Protein AF-A0A542XHG1-F1 (afdb_monomer)

Foldseek 3Di:
DDDDDDDPDPDDDDDDDDDDDDDDDDDDDDDDDDDDDDDDPDDDDDDDDDDDDDDDDDDDDDDDDDDDDDDDDDDPPQPPQQVQLQPDPDPPCPVQVDPPPVLLVCLLVPDPVSLCVVCVLVLLVQLLLLCLLALESVSSVVLSVVLSVVCSVCSNVDDPPDRPNLVSLLSSLVSSLVVLVVLVPPDDPPVCCVVPVDDSLPSHGAWAALVSHDPVCSVSCLQCLAPQNSVLLVQADSLLSSLQCVCRRVPDDLVSSCVSVVHDSVVSVVSPVVSCVSNSVRHDSDGLVRQDVVCDPVNVVVQLVQCQVCLQVLPLVSNLQQEDQQAKEEEPPPPDIATGSVRVSVVSVVPSSVWGWGWDWFDTSSFTKTQIWTQDPVVQWTATQFMWGFRDDNRHTRYTYTYRPHDCVSGVHDRIGHD

pLDDT: mean 71.8, std 27.3, range [20.8, 97.62]

Structure (mmCIF, N/CA/C/O backbone):
data_AF-A0A542XHG1-F1
#
_entry.id   AF-A0A542XHG1-F1
#
loop_
_atom_site.group_PDB
_atom_site.id
_atom_site.type_symbol
_atom_site.label_atom_id
_atom_site.label_alt_id
_atom_site.label_comp_id
_atom_site.label_asym_id
_atom_site.label_entity_id
_atom_site.label_seq_id
_atom_site.pdbx_PDB_ins_code
_atom_site.Cartn_x
_atom_site.Cartn_y
_atom_site.Cartn_z
_atom_site.occupancy
_atom_site.B_iso_or_equiv
_atom_site.auth_seq_id
_atom_site.auth_comp_id
_atom_site.auth_asym_id
_atom_site.auth_atom_id
_atom_site.pdbx_PDB_model_num
ATOM 1 N N . MET A 1 1 ? -40.107 61.081 -23.421 1.00 30.39 1 MET A N 1
ATOM 2 C CA . MET A 1 1 ? -38.870 60.566 -22.811 1.00 30.39 1 MET A CA 1
ATOM 3 C C . MET A 1 1 ? -39.097 59.067 -22.664 1.00 30.39 1 MET A C 1
ATOM 5 O O . MET A 1 1 ? -39.677 58.644 -21.678 1.00 30.39 1 MET A O 1
ATOM 9 N N . GLU A 1 2 ? -39.080 58.311 -23.769 1.00 25.19 2 GLU A N 1
ATOM 10 C CA . GLU A 1 2 ? -37.850 57.703 -24.331 1.00 25.19 2 GLU A CA 1
ATOM 11 C C . GLU A 1 2 ? -37.039 57.081 -23.179 1.00 25.19 2 GLU A C 1
ATOM 13 O O . GLU A 1 2 ? -36.565 57.817 -22.324 1.00 25.19 2 GLU A O 1
ATOM 18 N N . LEU A 1 3 ? -36.938 55.761 -23.017 1.00 23.00 3 LEU A N 1
ATOM 19 C CA . LEU A 1 3 ? -36.699 54.716 -24.012 1.00 23.00 3 LEU A CA 1
ATOM 20 C C . LEU A 1 3 ? -37.430 53.406 -23.658 1.00 23.00 3 LEU A C 1
ATOM 22 O O . LEU A 1 3 ? -37.558 53.036 -22.493 1.00 23.00 3 LEU A O 1
ATOM 26 N N . ASN A 1 4 ? -37.883 52.718 -24.707 1.00 30.22 4 ASN A N 1
ATOM 27 C CA . ASN A 1 4 ? -38.243 51.302 -24.712 1.00 30.22 4 ASN A CA 1
ATOM 28 C C . ASN A 1 4 ? -37.038 50.451 -24.297 1.00 30.22 4 ASN A C 1
ATOM 30 O O . ASN A 1 4 ? -36.015 50.523 -24.972 1.00 30.22 4 ASN A O 1
ATOM 34 N N . GLU A 1 5 ? -37.198 49.552 -23.327 1.00 28.50 5 GLU A N 1
ATOM 35 C CA . GLU A 1 5 ? -36.311 48.394 -23.196 1.00 28.50 5 GLU A CA 1
ATOM 36 C C . GLU A 1 5 ? -37.133 47.114 -23.013 1.00 28.50 5 GLU A C 1
ATOM 38 O O . GLU A 1 5 ? -37.751 46.850 -21.975 1.00 28.50 5 GLU A O 1
ATOM 43 N N . ASN A 1 6 ? -37.154 46.343 -24.104 1.00 26.59 6 ASN A N 1
ATOM 44 C CA . ASN A 1 6 ? -37.636 44.974 -24.204 1.00 26.59 6 ASN A CA 1
ATOM 45 C C . ASN A 1 6 ? -37.094 44.131 -23.043 1.00 26.59 6 ASN A C 1
ATOM 47 O O . ASN A 1 6 ? -35.952 43.675 -23.070 1.00 26.59 6 ASN A O 1
ATOM 51 N N . HIS A 1 7 ? -37.940 43.858 -22.053 1.00 27.86 7 HIS A N 1
ATOM 52 C CA . HIS A 1 7 ? -37.679 42.804 -21.085 1.00 27.86 7 HIS A CA 1
ATOM 53 C C . HIS A 1 7 ? -37.905 41.459 -21.777 1.00 27.86 7 HIS A C 1
ATOM 55 O O . HIS A 1 7 ? -39.037 40.996 -21.910 1.00 27.86 7 HIS A O 1
ATOM 61 N N . SER A 1 8 ? -36.827 40.822 -22.226 1.00 25.00 8 SER A N 1
ATOM 62 C CA . SER A 1 8 ? -36.874 39.401 -22.564 1.00 25.00 8 SER A CA 1
ATOM 63 C C . SER A 1 8 ? -36.869 38.612 -21.256 1.00 25.00 8 SER A C 1
ATOM 65 O O . SER A 1 8 ? -35.843 38.482 -20.592 1.00 25.00 8 SER A O 1
ATOM 67 N N . VAL A 1 9 ? -38.044 38.132 -20.850 1.00 25.47 9 VAL A N 1
ATOM 68 C CA . VAL A 1 9 ? -38.202 37.212 -19.718 1.00 25.47 9 VAL A CA 1
ATOM 69 C C . VAL A 1 9 ? -37.678 35.844 -20.152 1.00 25.47 9 VAL A C 1
ATOM 71 O O . VAL A 1 9 ? -38.297 35.177 -20.977 1.00 25.47 9 VAL A O 1
ATOM 74 N N . VAL A 1 10 ? -36.547 35.400 -19.601 1.00 26.64 10 VAL A N 1
ATOM 75 C CA . VAL A 1 10 ? -36.098 34.010 -19.766 1.00 26.64 10 VAL A CA 1
ATOM 76 C C . VAL A 1 10 ? -36.838 33.150 -18.741 1.00 26.64 10 VAL A C 1
ATOM 78 O O . VAL A 1 10 ? -36.469 33.084 -17.570 1.00 26.64 10 VAL A O 1
ATOM 81 N N . THR A 1 11 ? -37.922 32.504 -19.171 1.00 24.97 11 THR A N 1
ATOM 82 C CA . THR A 1 11 ? -38.600 31.458 -18.394 1.00 24.97 11 THR A CA 1
ATOM 83 C C . THR A 1 11 ? -37.823 30.148 -18.538 1.00 24.97 11 THR A C 1
ATOM 85 O O . THR A 1 11 ? -37.872 29.504 -19.582 1.00 24.97 11 THR A O 1
ATOM 88 N N . ILE A 1 12 ? -37.103 29.737 -17.491 1.00 27.45 12 ILE A N 1
ATOM 89 C CA . ILE A 1 12 ? -36.413 28.439 -17.448 1.00 27.45 12 ILE A CA 1
ATOM 90 C C . ILE A 1 12 ? -37.412 27.380 -16.962 1.00 27.45 12 ILE A C 1
ATOM 92 O O . ILE A 1 12 ? -37.721 27.298 -15.774 1.00 27.45 12 ILE A O 1
ATOM 96 N N . LEU A 1 13 ? -37.941 26.581 -17.888 1.00 22.77 13 LEU A N 1
ATOM 97 C CA . LEU A 1 13 ? -38.770 25.410 -17.591 1.00 22.77 13 LEU A CA 1
ATOM 98 C C . LEU A 1 13 ? -37.869 24.181 -17.404 1.00 22.77 13 LEU A C 1
ATOM 100 O O . LEU A 1 13 ? -37.249 23.706 -18.352 1.00 22.77 13 LEU A O 1
ATOM 104 N N . ALA A 1 14 ? -37.804 23.658 -16.180 1.00 23.12 14 ALA A N 1
ATOM 105 C CA . ALA A 1 14 ? -37.117 22.406 -15.877 1.00 23.12 14 ALA A CA 1
ATOM 106 C C . ALA A 1 14 ? -38.039 21.209 -16.171 1.00 23.12 14 ALA A C 1
ATOM 108 O O . ALA A 1 14 ? -39.087 21.063 -15.541 1.00 23.12 14 ALA A O 1
ATOM 109 N N . VAL A 1 15 ? -37.646 20.331 -17.099 1.00 24.25 15 VAL A N 1
ATOM 110 C CA . VAL A 1 15 ? -38.300 19.029 -17.321 1.00 24.25 15 VAL A CA 1
ATOM 111 C C . VAL A 1 15 ? -37.424 17.925 -16.723 1.00 24.25 15 VAL A C 1
ATOM 113 O O . VAL A 1 15 ? -36.204 17.940 -16.859 1.00 24.25 15 VAL A O 1
ATOM 116 N N . ARG A 1 16 ? -38.045 16.981 -16.008 1.00 25.59 16 ARG A N 1
ATOM 117 C CA . ARG A 1 16 ? -37.376 15.954 -15.193 1.00 25.59 16 ARG A CA 1
ATOM 118 C C . ARG A 1 16 ? -37.249 14.623 -15.958 1.00 25.59 16 ARG A C 1
ATOM 120 O O . ARG A 1 16 ? -38.293 14.081 -16.309 1.00 25.59 16 ARG A O 1
ATOM 127 N N . ARG A 1 17 ? -36.012 14.102 -16.115 1.00 26.56 17 ARG A N 1
ATOM 128 C CA . ARG A 1 17 ? -35.501 12.686 -16.172 1.00 26.56 17 ARG A CA 1
ATOM 129 C C . ARG A 1 17 ? -34.312 12.539 -17.174 1.00 26.56 17 ARG A C 1
ATOM 131 O O . ARG A 1 17 ? -34.264 13.332 -18.104 1.00 26.56 17 ARG A O 1
ATOM 138 N N . PRO A 1 18 ? -33.498 11.456 -17.109 1.00 36.50 18 PRO A N 1
ATOM 139 C CA . PRO A 1 18 ? -32.377 11.152 -16.200 1.00 36.50 18 PRO A CA 1
ATOM 140 C C . PRO A 1 18 ? -30.982 11.337 -16.878 1.00 36.50 18 PRO A C 1
ATOM 142 O O . PRO A 1 18 ? -30.879 11.213 -18.092 1.00 36.50 18 PRO A O 1
ATOM 145 N N . ASP A 1 19 ? -29.921 11.577 -16.094 1.00 27.83 19 ASP A N 1
ATOM 146 C CA . ASP A 1 19 ? -28.503 11.794 -16.502 1.00 27.83 19 ASP A CA 1
ATOM 147 C C . ASP A 1 19 ? -28.153 13.163 -17.155 1.00 27.83 19 ASP A C 1
ATOM 149 O O . ASP A 1 19 ? -29.048 13.900 -17.572 1.00 27.83 19 ASP A O 1
ATOM 153 N N . PRO A 1 20 ? -26.883 13.632 -17.056 1.00 32.41 20 PRO A N 1
ATOM 154 C CA . PRO A 1 20 ? -26.573 15.013 -16.672 1.00 32.41 20 PRO A CA 1
ATOM 155 C C . PRO A 1 20 ? -26.833 16.055 -17.768 1.00 32.41 20 PRO A C 1
ATOM 157 O O . PRO A 1 20 ? -26.539 15.866 -18.946 1.00 32.41 20 PRO A O 1
ATOM 160 N N . VAL A 1 21 ? -27.360 17.204 -17.340 1.00 28.27 21 VAL A N 1
ATOM 161 C CA . VAL A 1 21 ? -27.774 18.324 -18.194 1.00 28.27 21 VAL A CA 1
ATOM 162 C C . VAL A 1 21 ? -26.564 19.165 -18.613 1.00 28.27 21 VAL A C 1
ATOM 164 O O . VAL A 1 21 ? -25.939 19.813 -17.777 1.00 28.27 21 VAL A O 1
ATOM 167 N N . TYR A 1 22 ? -26.293 19.236 -19.917 1.00 27.78 22 TYR A N 1
ATOM 168 C CA . TYR A 1 22 ? -25.546 20.340 -20.527 1.00 27.78 22 TYR A CA 1
ATOM 169 C C . TYR A 1 22 ? -26.542 21.410 -20.987 1.00 27.78 22 TYR A C 1
ATOM 171 O O . TYR A 1 22 ? -27.464 21.111 -21.746 1.00 27.78 22 TYR A O 1
ATOM 179 N N . ALA A 1 23 ? -26.365 22.662 -20.561 1.00 28.70 23 ALA A N 1
ATOM 180 C CA . ALA A 1 23 ? -27.100 23.787 -21.134 1.00 28.70 23 ALA A CA 1
ATOM 181 C C . ALA A 1 23 ? -26.313 24.340 -22.330 1.00 28.70 23 ALA A C 1
ATOM 183 O O . ALA A 1 23 ? -25.188 24.808 -22.173 1.00 28.70 23 ALA A O 1
ATOM 184 N N . ARG A 1 24 ? -26.901 24.292 -23.529 1.00 26.69 24 ARG A N 1
ATOM 185 C CA . ARG A 1 24 ? -26.380 24.967 -24.723 1.00 26.69 24 ARG A CA 1
ATOM 186 C C . ARG A 1 24 ? -27.232 26.209 -24.957 1.00 26.69 24 ARG A C 1
ATOM 188 O O . ARG A 1 24 ? -28.403 26.086 -25.299 1.00 26.69 24 ARG A O 1
ATOM 195 N N . ALA A 1 25 ? -26.663 27.389 -24.739 1.00 30.36 25 ALA A N 1
ATOM 196 C CA . ALA A 1 25 ? -27.276 28.646 -25.152 1.00 30.36 25 ALA A CA 1
ATOM 197 C C . ALA A 1 25 ? -26.627 29.079 -26.470 1.00 30.36 25 ALA A C 1
ATOM 199 O O . ALA A 1 25 ? -25.406 29.154 -26.561 1.00 30.36 25 ALA A O 1
ATOM 200 N N . GLN A 1 26 ? -27.440 29.322 -27.493 1.00 27.58 26 GLN A N 1
ATOM 201 C CA . GLN A 1 26 ? -27.006 29.922 -28.750 1.00 27.58 26 GLN A CA 1
ATOM 202 C C . GLN A 1 26 ? -27.477 31.375 -28.718 1.00 27.58 26 GLN A C 1
ATOM 204 O O . GLN A 1 26 ? -28.673 31.624 -28.572 1.00 27.58 26 GLN A O 1
ATOM 209 N N . ILE A 1 27 ? -26.539 32.319 -28.759 1.00 31.59 27 ILE A N 1
ATOM 210 C CA . ILE A 1 27 ? -26.829 33.754 -28.711 1.00 31.59 27 ILE A CA 1
ATOM 211 C C . ILE A 1 27 ? -26.362 34.344 -30.040 1.00 31.59 27 ILE A C 1
ATOM 213 O O . ILE A 1 27 ? -25.161 34.400 -30.290 1.00 31.59 27 ILE A O 1
ATOM 217 N N . ASP A 1 28 ? -27.318 34.750 -30.878 1.00 27.11 28 ASP A N 1
ATOM 218 C CA . ASP A 1 28 ? -27.065 35.622 -32.027 1.00 27.11 28 ASP A CA 1
ATOM 219 C C . ASP A 1 28 ? -27.022 37.089 -31.572 1.00 27.11 28 ASP A C 1
ATOM 221 O O . ASP A 1 28 ? -27.611 37.478 -30.561 1.00 27.11 28 ASP A O 1
ATOM 225 N N . ASP A 1 29 ? -26.262 37.871 -32.332 1.00 30.05 29 ASP A N 1
ATOM 226 C CA . ASP A 1 29 ? -25.728 39.194 -32.027 1.00 30.05 29 ASP A CA 1
ATOM 227 C C . ASP A 1 29 ? -26.624 40.162 -31.223 1.00 30.05 29 ASP A C 1
ATOM 229 O O . ASP A 1 29 ? -27.755 40.479 -31.591 1.00 30.05 29 ASP A O 1
ATOM 233 N N . LYS A 1 30 ? -25.981 40.773 -30.213 1.00 31.48 30 LYS A N 1
ATOM 234 C CA . LYS A 1 30 ? -26.388 41.939 -29.398 1.00 31.48 30 LYS A CA 1
ATOM 235 C C . LYS A 1 30 ? -27.436 41.693 -28.305 1.00 31.48 30 LYS A C 1
ATOM 237 O O . LYS A 1 30 ? -28.590 42.087 -28.439 1.00 31.48 30 LYS A O 1
ATOM 242 N N . VAL A 1 31 ? -26.981 41.231 -27.137 1.00 28.03 31 VAL A N 1
ATOM 243 C CA . VAL A 1 31 ? -27.682 41.443 -25.855 1.00 28.03 31 VAL A CA 1
ATOM 244 C C . VAL A 1 31 ? -26.663 41.735 -24.747 1.00 28.03 31 VAL A C 1
ATOM 246 O O . VAL A 1 31 ? -25.721 40.972 -24.546 1.00 28.03 31 VAL A O 1
ATOM 249 N N . ALA A 1 32 ? -26.844 42.849 -24.033 1.00 29.59 32 ALA A N 1
ATOM 250 C CA . ALA A 1 32 ? -26.087 43.184 -22.828 1.00 29.59 32 ALA A CA 1
ATOM 251 C C . ALA A 1 32 ? -26.620 42.370 -21.636 1.00 29.59 32 ALA A C 1
ATOM 253 O O . ALA A 1 32 ? -27.823 42.361 -21.374 1.00 29.59 32 ALA A O 1
ATOM 254 N N . ILE A 1 33 ? -25.739 41.682 -20.908 1.00 28.33 33 ILE A N 1
ATOM 255 C CA . ILE A 1 33 ? -26.111 40.910 -19.716 1.00 28.33 33 ILE A CA 1
ATOM 256 C C . ILE A 1 33 ? -25.969 41.820 -18.491 1.00 28.33 33 ILE A C 1
ATOM 258 O O . ILE A 1 33 ? -24.869 42.028 -17.988 1.00 28.33 33 ILE A O 1
ATOM 262 N N . GLY A 1 34 ? -27.084 42.359 -17.999 1.00 27.22 34 GLY A N 1
ATOM 263 C CA . GLY A 1 34 ? -27.140 43.039 -16.703 1.00 27.22 34 GLY A CA 1
ATOM 264 C C . GLY A 1 34 ? -27.423 42.039 -15.581 1.00 27.22 34 GLY A C 1
ATOM 265 O O . GLY A 1 34 ? -28.542 41.542 -15.466 1.00 27.22 34 GLY A O 1
ATOM 266 N N . LEU A 1 35 ? -26.437 41.742 -14.733 1.00 26.39 35 LEU A N 1
ATOM 267 C CA . LEU A 1 35 ? -26.618 40.857 -13.577 1.00 26.39 35 LEU A CA 1
ATOM 268 C C . LEU A 1 35 ? -27.089 41.682 -12.364 1.00 26.39 35 LEU A C 1
ATOM 270 O O . LEU A 1 35 ? -26.319 42.444 -11.787 1.00 26.39 35 LEU A O 1
ATOM 274 N N . HIS A 1 36 ? -28.362 41.559 -11.976 1.00 27.84 36 HIS A N 1
ATOM 275 C CA . HIS A 1 36 ? -28.902 42.212 -10.776 1.00 27.84 36 HIS A CA 1
ATOM 276 C C . HIS A 1 36 ? -28.688 41.330 -9.539 1.00 27.84 36 HIS A C 1
ATOM 278 O O . HIS A 1 36 ? -29.398 40.345 -9.340 1.00 27.84 36 HIS A O 1
ATOM 284 N N . ILE A 1 37 ? -27.739 41.700 -8.676 1.00 26.77 37 ILE A N 1
ATOM 285 C CA . ILE A 1 37 ? -27.546 41.052 -7.372 1.00 26.77 37 ILE A CA 1
ATOM 286 C C . ILE A 1 37 ? -28.247 41.892 -6.305 1.00 26.77 37 ILE A C 1
ATOM 288 O O . ILE A 1 37 ? -27.892 43.042 -6.058 1.00 26.77 37 ILE A O 1
ATOM 292 N N . ARG A 1 38 ? -29.267 41.318 -5.660 1.00 25.28 38 ARG A N 1
ATOM 293 C CA . ARG A 1 38 ? -30.005 41.960 -4.565 1.00 25.28 38 ARG A CA 1
ATOM 294 C C . ARG A 1 38 ? -29.403 41.522 -3.227 1.00 25.28 38 ARG A C 1
ATOM 296 O O . ARG A 1 38 ? -29.736 40.453 -2.728 1.00 25.28 38 ARG A O 1
ATOM 303 N N . SER A 1 39 ? -28.536 42.341 -2.635 1.00 27.84 39 SER A N 1
ATOM 304 C CA . SER A 1 39 ? -27.955 42.095 -1.307 1.00 27.84 39 SER A CA 1
ATOM 305 C C . SER A 1 39 ? -28.403 43.158 -0.299 1.00 27.84 39 SER A C 1
ATOM 307 O O . SER A 1 39 ? -27.764 44.196 -0.183 1.00 27.84 39 SER A O 1
ATOM 309 N N . GLY A 1 40 ? -29.483 42.897 0.446 1.00 34.06 40 GLY A N 1
ATOM 310 C CA . GLY A 1 40 ? -29.883 43.712 1.609 1.00 34.06 40 GLY A CA 1
ATOM 311 C C . GLY A 1 40 ? -30.160 45.204 1.328 1.00 34.06 40 GLY A C 1
ATOM 312 O O . GLY A 1 40 ? -30.063 45.664 0.192 1.00 34.06 40 GLY A O 1
ATOM 313 N N . PRO A 1 41 ? -30.593 45.987 2.333 1.00 30.70 41 PRO A N 1
ATOM 314 C CA . PRO A 1 41 ? -31.043 47.350 2.100 1.00 30.70 41 PRO A CA 1
ATOM 315 C C . PRO A 1 41 ? -29.841 48.300 2.079 1.00 30.70 41 PRO A C 1
ATOM 317 O O . PRO A 1 41 ? -29.376 48.738 3.126 1.00 30.70 41 PRO A O 1
ATOM 320 N N . GLY A 1 42 ? -29.345 48.642 0.891 1.00 32.31 42 GLY A N 1
ATOM 321 C CA . GLY A 1 42 ? -28.399 49.749 0.764 1.00 32.31 42 GLY A CA 1
ATOM 322 C C . GLY A 1 42 ? -27.541 49.734 -0.493 1.00 32.31 42 GLY A C 1
ATOM 323 O O . GLY A 1 42 ? -26.439 49.210 -0.461 1.00 32.31 42 GLY A O 1
ATOM 324 N N . ARG A 1 43 ? -28.032 50.448 -1.516 1.00 27.62 43 ARG A N 1
ATOM 325 C CA . ARG A 1 43 ? -27.306 51.038 -2.660 1.00 27.62 43 ARG A CA 1
ATOM 326 C C . ARG A 1 43 ? -26.821 50.071 -3.761 1.00 27.62 43 ARG A C 1
ATOM 328 O O . ARG A 1 43 ? -25.992 49.201 -3.545 1.00 27.62 43 ARG A O 1
ATOM 335 N N . ILE A 1 44 ? -27.361 50.280 -4.966 1.00 31.23 44 ILE A N 1
ATOM 336 C CA . ILE A 1 44 ? -26.999 49.595 -6.216 1.00 31.23 44 ILE A CA 1
ATOM 337 C C . ILE A 1 44 ? -25.824 50.352 -6.844 1.00 31.23 44 ILE A C 1
ATOM 339 O O . ILE A 1 44 ? -25.910 51.570 -7.009 1.00 31.23 44 ILE A O 1
ATOM 343 N N . GLU A 1 45 ? -24.755 49.651 -7.209 1.00 29.11 45 GLU A N 1
ATOM 344 C CA . GLU A 1 45 ? -23.673 50.196 -8.034 1.00 29.11 45 GLU A CA 1
ATOM 345 C C . GLU A 1 45 ? -23.667 49.488 -9.394 1.00 29.11 45 GLU A C 1
ATOM 347 O O . GLU A 1 45 ? -23.677 48.261 -9.466 1.00 29.11 45 GLU A O 1
ATOM 352 N N . HIS A 1 46 ? -23.695 50.275 -10.472 1.00 29.72 46 HIS A N 1
ATOM 353 C CA . HIS A 1 46 ? -23.643 49.799 -11.856 1.00 29.72 46 HIS A CA 1
ATOM 354 C C . HIS A 1 46 ? -22.194 49.793 -12.347 1.00 29.72 46 HIS A C 1
ATOM 356 O O . HIS A 1 46 ? -21.467 50.760 -12.112 1.00 29.72 46 HIS A O 1
ATOM 362 N N . HIS A 1 47 ? -21.776 48.732 -13.039 1.00 30.56 47 HIS A N 1
ATOM 363 C CA . HIS A 1 47 ? -20.501 48.675 -13.758 1.00 30.56 47 HIS A CA 1
ATOM 364 C C . HIS A 1 47 ? -20.722 48.119 -15.165 1.00 30.56 47 HIS A C 1
ATOM 366 O O . HIS A 1 47 ? -21.177 46.986 -15.315 1.00 30.56 47 HIS A O 1
ATOM 372 N N . ASP A 1 48 ? -20.352 48.915 -16.168 1.00 28.19 48 ASP A N 1
ATOM 373 C CA . ASP A 1 48 ? -20.386 48.555 -17.585 1.00 28.19 48 ASP A CA 1
ATOM 374 C C . ASP A 1 48 ? -18.987 48.138 -18.056 1.00 28.19 48 ASP A C 1
ATOM 376 O O . ASP A 1 48 ? -18.005 48.841 -17.812 1.00 28.19 48 ASP A O 1
ATOM 380 N N . TRP A 1 49 ? -18.892 47.012 -18.768 1.00 28.62 49 TRP A N 1
ATOM 381 C CA . TRP A 1 49 ? -17.653 46.539 -19.392 1.00 28.62 49 TRP A CA 1
ATOM 382 C C . TRP A 1 49 ? -17.867 46.375 -20.905 1.00 28.62 49 TRP A C 1
ATOM 384 O O . TRP A 1 49 ? -18.775 45.642 -21.302 1.00 28.62 49 TRP A O 1
ATOM 394 N N . PRO A 1 50 ? -17.062 47.014 -21.774 1.00 25.78 50 PRO A N 1
ATOM 395 C CA . PRO A 1 50 ? -17.158 46.810 -23.216 1.00 25.78 50 PRO A CA 1
ATOM 396 C C . PRO A 1 50 ? -16.414 45.534 -23.647 1.00 25.78 50 PRO A C 1
ATOM 398 O O . PRO A 1 50 ? -15.310 45.260 -23.178 1.00 25.78 50 PRO A O 1
ATOM 401 N N . VAL A 1 51 ? -17.002 44.771 -24.575 1.00 31.12 51 VAL A N 1
ATOM 402 C CA . VAL A 1 51 ? -16.451 43.511 -25.113 1.00 31.12 51 VAL A CA 1
ATOM 403 C C . VAL A 1 51 ? -16.179 43.671 -26.613 1.00 31.12 51 VAL A C 1
ATOM 405 O O . VAL A 1 51 ? -17.070 44.075 -27.358 1.00 31.12 51 VAL A O 1
ATOM 408 N N . HIS A 1 52 ? -14.973 43.323 -27.074 1.00 28.02 52 HIS A N 1
ATOM 409 C CA . HIS A 1 52 ? -14.640 43.199 -28.499 1.00 28.02 52 HIS A CA 1
ATOM 410 C C . HIS A 1 52 ? -14.252 41.742 -28.835 1.00 28.02 52 HIS A C 1
ATOM 412 O O . HIS A 1 52 ? -13.194 41.280 -28.422 1.00 28.02 52 HIS A O 1
ATOM 418 N N . HIS A 1 53 ? -15.099 41.090 -29.647 1.00 25.89 53 HIS A N 1
ATOM 419 C CA . HIS A 1 53 ? -14.924 39.818 -30.387 1.00 25.89 53 HIS A CA 1
ATOM 420 C C . HIS A 1 53 ? -14.948 38.467 -29.623 1.00 25.89 53 HIS A C 1
ATOM 422 O O . HIS A 1 53 ? -14.706 38.433 -28.421 1.00 25.89 53 HIS A O 1
ATOM 428 N N . PRO A 1 54 ? -15.359 37.362 -30.302 1.00 30.30 54 PRO A N 1
ATOM 429 C CA . PRO A 1 54 ? -16.146 36.294 -29.691 1.00 30.30 54 PRO A CA 1
ATOM 430 C C . PRO A 1 54 ? -15.305 35.070 -29.312 1.00 30.30 54 PRO A C 1
ATOM 432 O O . PRO A 1 54 ? -14.723 34.410 -30.171 1.00 30.30 54 PRO A O 1
ATOM 435 N N . THR A 1 55 ? -15.326 34.721 -28.030 1.00 27.75 55 THR A N 1
ATOM 436 C CA . THR A 1 55 ? -14.948 33.392 -27.539 1.00 27.75 55 THR A CA 1
ATOM 437 C C . THR A 1 55 ? -15.717 33.113 -26.249 1.00 27.75 55 THR A C 1
ATOM 439 O O . THR A 1 55 ? -15.901 34.011 -25.429 1.00 27.75 55 THR A O 1
ATOM 442 N N . ASP A 1 56 ? -16.209 31.884 -26.108 1.00 26.19 56 ASP A N 1
ATOM 443 C CA . ASP A 1 56 ? -17.093 31.401 -25.043 1.00 26.19 56 ASP A CA 1
ATOM 444 C C . ASP A 1 56 ? -16.677 31.842 -23.623 1.00 26.19 56 ASP A C 1
ATOM 446 O O . ASP A 1 56 ? -15.570 31.559 -23.164 1.00 26.19 56 ASP A O 1
ATOM 450 N N . ILE A 1 57 ? -17.589 32.497 -22.893 1.00 26.88 57 ILE A N 1
ATOM 451 C CA . ILE A 1 57 ? -17.402 32.873 -21.483 1.00 26.88 57 ILE A CA 1
ATOM 452 C C . ILE A 1 57 ? -18.138 31.857 -20.598 1.00 26.88 57 ILE A C 1
ATOM 454 O O . ILE A 1 57 ? -19.365 31.847 -20.526 1.00 26.88 57 ILE A O 1
ATOM 458 N N . LEU A 1 58 ? -17.385 31.028 -19.873 1.00 24.67 58 LEU A N 1
ATOM 459 C CA . LEU A 1 58 ? -17.881 30.251 -18.732 1.00 24.67 58 LEU A CA 1
ATOM 460 C C . LEU A 1 58 ? -17.836 31.133 -17.473 1.00 24.67 58 LEU A C 1
ATOM 462 O O . LEU A 1 58 ? -16.761 31.451 -16.967 1.00 24.67 58 LEU A O 1
ATOM 466 N N . ILE A 1 59 ? -19.002 31.538 -16.962 1.00 24.98 59 ILE A N 1
ATOM 467 C CA . ILE A 1 59 ? -19.125 32.308 -15.714 1.00 24.98 59 ILE A CA 1
ATOM 468 C C . ILE A 1 59 ? -19.194 31.334 -14.531 1.00 24.98 59 ILE A C 1
ATOM 470 O O . ILE A 1 59 ? -20.223 30.706 -14.291 1.00 24.98 59 ILE A O 1
ATOM 474 N N . GLY A 1 60 ? -18.102 31.226 -13.771 1.00 25.23 60 GLY A N 1
ATOM 475 C CA . GLY A 1 60 ? -18.096 30.640 -12.428 1.00 25.23 60 GLY A CA 1
ATOM 476 C C . GLY A 1 60 ? -18.238 31.736 -11.369 1.00 25.23 60 GLY A C 1
ATOM 477 O O . GLY A 1 60 ? -17.434 32.664 -11.333 1.00 25.23 60 GLY A O 1
ATOM 478 N N . VAL A 1 61 ? -19.253 31.648 -10.506 1.00 24.33 61 VAL A N 1
ATOM 479 C CA . VAL A 1 61 ? -19.461 32.576 -9.378 1.00 24.33 61 VAL A CA 1
ATOM 480 C C . VAL A 1 61 ? -18.733 32.052 -8.124 1.00 24.33 61 VAL A C 1
ATOM 482 O O . VAL A 1 61 ? -18.966 30.901 -7.755 1.00 24.33 61 VAL A O 1
ATOM 485 N N . PRO A 1 62 ? -17.897 32.858 -7.432 1.00 25.62 62 PRO A N 1
ATOM 486 C CA . PRO A 1 62 ? -17.278 32.493 -6.155 1.00 25.62 62 PRO A CA 1
ATOM 487 C C . PRO A 1 62 ? -18.025 33.074 -4.931 1.00 25.62 62 PRO A C 1
ATOM 489 O O . PRO A 1 62 ? -18.477 34.216 -4.943 1.00 25.62 62 PRO A O 1
ATOM 492 N N . LEU A 1 63 ? -18.068 32.317 -3.830 1.00 24.12 63 LEU A N 1
ATOM 493 C CA . LEU A 1 63 ? -18.312 32.778 -2.448 1.00 24.12 63 LEU A CA 1
ATOM 494 C C . LEU A 1 63 ? -17.101 32.284 -1.628 1.00 24.12 63 LEU A C 1
ATOM 496 O O . LEU A 1 63 ? -16.733 31.127 -1.784 1.00 24.12 63 LEU A O 1
ATOM 500 N N . HIS A 1 64 ? -16.393 32.997 -0.751 1.00 25.73 64 HIS A N 1
ATOM 501 C CA . HIS A 1 64 ? -16.420 34.346 -0.185 1.00 25.73 64 HIS A CA 1
ATOM 502 C C . HIS A 1 64 ? -14.997 34.627 0.366 1.00 25.73 64 HIS A C 1
ATOM 504 O O . HIS A 1 64 ? -14.302 33.699 0.783 1.00 25.73 64 HIS A O 1
ATOM 510 N N . THR A 1 65 ? -14.575 35.893 0.416 1.00 22.72 65 THR A N 1
ATOM 511 C CA . THR A 1 65 ? -13.299 36.377 0.981 1.00 22.72 65 THR A CA 1
ATOM 512 C C . THR A 1 65 ? -13.467 36.944 2.396 1.00 22.72 65 THR A C 1
ATOM 514 O O . THR A 1 65 ? -14.370 37.740 2.640 1.00 22.72 65 THR A O 1
ATOM 517 N N . THR A 1 66 ? -12.519 36.639 3.291 1.00 22.42 66 THR A N 1
ATOM 518 C CA . THR A 1 66 ? -12.249 37.434 4.503 1.00 22.42 66 THR A CA 1
ATOM 519 C C . THR A 1 66 ? -10.872 38.094 4.369 1.00 22.42 66 THR A C 1
ATOM 521 O O . THR A 1 66 ? -9.845 37.427 4.386 1.00 22.42 66 THR A O 1
ATOM 524 N N . THR A 1 67 ? -10.906 39.416 4.191 1.00 23.25 67 THR A N 1
ATOM 525 C CA . THR A 1 67 ? -9.937 40.467 4.571 1.00 23.25 67 THR A CA 1
ATOM 526 C C . THR A 1 67 ? -8.429 40.232 4.352 1.00 23.25 67 THR A C 1
ATOM 528 O O . THR A 1 67 ? -7.731 39.652 5.180 1.00 23.25 67 THR A O 1
ATOM 531 N N . TYR A 1 68 ? -7.894 40.842 3.287 1.00 22.27 68 TYR A N 1
ATOM 532 C CA . TYR A 1 68 ? -6.462 40.974 2.992 1.00 22.27 68 TYR A CA 1
ATOM 533 C C . TYR A 1 68 ? -5.848 42.189 3.721 1.00 22.27 68 TYR A C 1
ATOM 535 O O . TYR A 1 68 ? -6.232 43.333 3.478 1.00 22.27 68 TYR A O 1
ATOM 543 N N . ARG A 1 69 ? -4.869 41.945 4.601 1.00 20.80 69 ARG A N 1
ATOM 544 C CA . ARG A 1 69 ? -3.853 42.922 5.043 1.00 20.80 69 ARG A CA 1
ATOM 545 C C . ARG A 1 69 ? -2.491 42.448 4.521 1.00 20.80 69 ARG A C 1
ATOM 547 O O . ARG A 1 69 ? -2.243 41.244 4.549 1.00 20.80 69 ARG A O 1
ATOM 554 N N . PRO A 1 70 ? -1.589 43.343 4.084 1.00 23.05 70 PRO A N 1
ATOM 555 C CA . PRO A 1 70 ? -0.322 42.925 3.501 1.00 23.05 70 PRO A CA 1
ATOM 556 C C . PRO A 1 70 ? 0.622 42.458 4.616 1.00 23.05 70 PRO A C 1
ATOM 558 O O . PRO A 1 70 ? 1.028 43.255 5.461 1.00 23.05 70 PRO A O 1
ATOM 561 N N . VAL A 1 71 ? 0.985 41.173 4.620 1.00 21.91 71 VAL A N 1
ATOM 562 C CA . VAL A 1 71 ? 2.035 40.631 5.492 1.00 21.91 71 VAL A CA 1
ATOM 563 C C . VAL A 1 71 ? 3.199 40.170 4.622 1.00 21.91 71 VAL A C 1
ATOM 565 O O . VAL A 1 71 ? 3.086 39.254 3.815 1.00 21.91 71 VAL A O 1
ATOM 568 N N . ARG A 1 72 ? 4.343 40.837 4.793 1.00 24.36 72 ARG A N 1
ATOM 569 C CA . ARG A 1 72 ? 5.653 40.393 4.310 1.00 24.36 72 ARG A CA 1
ATOM 570 C C . ARG A 1 72 ? 6.048 39.122 5.071 1.00 24.36 72 ARG A C 1
ATOM 572 O O . ARG A 1 72 ? 6.388 39.239 6.244 1.00 24.36 72 ARG A O 1
ATOM 579 N N . SER A 1 73 ? 6.003 37.937 4.455 1.00 22.00 73 SER A N 1
ATOM 580 C CA . SER A 1 73 ? 6.864 36.768 4.769 1.00 22.00 73 SER A CA 1
ATOM 581 C C . SER A 1 73 ? 6.456 35.514 3.974 1.00 22.00 73 SER A C 1
ATOM 583 O O . SER A 1 73 ? 5.281 35.206 3.814 1.00 22.00 73 SER A O 1
ATOM 585 N N . ALA A 1 74 ? 7.452 34.777 3.480 1.00 24.41 74 ALA A N 1
ATOM 586 C CA . ALA A 1 74 ? 7.354 33.663 2.531 1.00 24.41 74 ALA A CA 1
ATOM 587 C C . ALA A 1 74 ? 6.865 32.311 3.119 1.00 24.41 74 ALA A C 1
ATOM 589 O O . ALA A 1 74 ? 7.376 31.264 2.741 1.00 24.41 74 ALA A O 1
ATOM 590 N N . HIS A 1 75 ? 5.891 32.300 4.036 1.00 23.08 75 HIS A N 1
ATOM 591 C CA . HIS A 1 75 ? 5.494 31.085 4.782 1.00 23.08 75 HIS A CA 1
ATOM 592 C C . HIS A 1 75 ? 4.107 30.499 4.43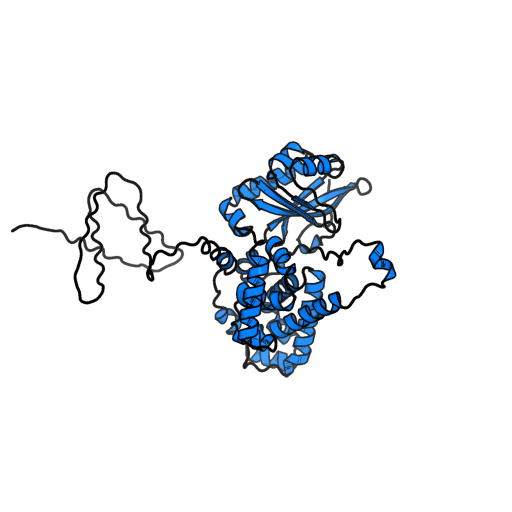8 1.00 23.08 75 HIS A C 1
ATOM 594 O O . HIS A 1 75 ? 3.621 29.641 5.166 1.00 23.08 75 HIS A O 1
ATOM 600 N N . GLN A 1 76 ? 3.449 30.915 3.347 1.00 22.48 76 GLN A N 1
ATOM 601 C CA . GLN A 1 76 ? 2.025 30.587 3.116 1.00 22.48 76 GLN A CA 1
ATOM 602 C C . GLN A 1 76 ? 1.696 29.735 1.874 1.00 22.48 76 GLN A C 1
ATOM 604 O O . GLN A 1 76 ? 0.530 29.619 1.513 1.00 22.48 76 GLN A O 1
ATOM 609 N N . ILE A 1 77 ? 2.683 29.096 1.236 1.00 24.45 77 ILE A N 1
ATOM 610 C CA . ILE A 1 77 ? 2.458 28.264 0.030 1.00 24.45 77 ILE A CA 1
ATOM 611 C C . ILE A 1 77 ? 2.167 26.778 0.359 1.00 24.45 77 ILE A C 1
ATOM 613 O O . ILE A 1 77 ? 1.771 26.016 -0.515 1.00 24.45 77 ILE A O 1
ATOM 617 N N . VAL A 1 78 ? 2.259 26.348 1.621 1.00 25.14 78 VAL A N 1
ATOM 618 C CA . VAL A 1 78 ? 2.295 24.909 1.972 1.00 25.14 78 VAL A CA 1
ATOM 619 C C . VAL A 1 78 ? 0.925 24.280 2.310 1.00 25.14 78 VAL A C 1
ATOM 621 O O . VAL A 1 78 ? 0.828 23.095 2.603 1.00 25.14 78 VAL A O 1
ATOM 624 N N . ASP A 1 79 ? -0.181 25.026 2.235 1.00 26.47 79 ASP A N 1
ATOM 625 C CA . ASP A 1 79 ? -1.477 24.567 2.781 1.00 26.47 79 ASP A CA 1
ATOM 626 C C . ASP A 1 79 ? -2.388 23.815 1.777 1.00 26.47 79 ASP A C 1
ATOM 628 O O . ASP A 1 79 ? -3.532 23.493 2.091 1.00 26.47 79 ASP A O 1
ATOM 632 N N . TYR A 1 80 ? -1.914 23.532 0.554 1.00 24.55 80 TYR A N 1
ATOM 633 C CA . TYR A 1 80 ? -2.739 22.939 -0.519 1.00 24.55 80 TYR A CA 1
ATOM 634 C C . TYR A 1 80 ? -2.505 21.442 -0.793 1.00 24.55 80 TYR A C 1
ATOM 636 O O . TYR A 1 80 ? -3.353 20.819 -1.428 1.00 24.55 80 TYR A O 1
ATOM 644 N N . SER A 1 81 ? -1.421 20.836 -0.291 1.00 31.89 81 SER A N 1
ATOM 645 C CA . SER A 1 81 ? -1.069 19.438 -0.616 1.00 31.89 81 SER A CA 1
ATOM 646 C C . SER A 1 81 ? -1.975 18.399 0.077 1.00 31.89 81 SER A C 1
ATOM 648 O O . SER A 1 81 ? -2.320 17.368 -0.494 1.00 31.89 81 SER A O 1
ATOM 650 N N . TRP A 1 82 ? -2.465 18.687 1.289 1.00 35.25 82 TRP A N 1
ATOM 651 C CA . TRP A 1 82 ? -3.207 17.709 2.102 1.00 35.25 82 TRP A CA 1
ATOM 652 C C . TRP A 1 82 ? -4.684 17.535 1.715 1.00 35.25 82 TRP A C 1
ATOM 654 O O . TRP A 1 82 ? -5.291 16.527 2.071 1.00 35.25 82 TRP A O 1
ATOM 664 N N . ARG A 1 83 ? -5.286 18.486 0.983 1.00 37.91 83 ARG A N 1
ATOM 665 C CA . ARG A 1 83 ? -6.687 18.359 0.532 1.00 37.91 83 ARG A CA 1
ATOM 666 C C . ARG A 1 83 ? -6.870 17.328 -0.572 1.00 37.91 83 ARG A C 1
ATOM 668 O O . ARG A 1 83 ? -7.990 16.867 -0.746 1.00 37.91 83 ARG A O 1
ATOM 675 N N . VAL A 1 84 ? -5.802 16.968 -1.285 1.00 36.53 84 VAL A N 1
ATOM 676 C CA . VAL A 1 84 ? -5.868 15.972 -2.362 1.00 36.53 84 VAL A CA 1
ATOM 677 C C . VAL A 1 84 ? -6.178 14.587 -1.780 1.00 36.53 84 VAL A C 1
ATOM 679 O O . VAL A 1 84 ? -7.119 13.955 -2.230 1.00 36.53 84 VAL A O 1
ATOM 682 N N . LEU A 1 85 ? -5.548 14.208 -0.659 1.00 38.00 85 LEU A N 1
ATOM 683 C CA . LEU A 1 85 ? -5.869 12.968 0.073 1.00 38.00 85 LEU A CA 1
ATOM 684 C C . LEU A 1 85 ? -7.251 12.983 0.753 1.00 38.00 85 LEU A C 1
ATOM 686 O O . LEU A 1 85 ? -7.774 11.932 1.113 1.00 38.00 85 LEU A O 1
ATOM 690 N N . GLY A 1 86 ? -7.847 14.165 0.933 1.00 33.47 86 GLY A N 1
ATOM 691 C CA . GLY A 1 86 ? -9.189 14.363 1.484 1.00 33.47 86 GLY A CA 1
ATOM 692 C C . GLY A 1 86 ? -10.286 14.255 0.424 1.00 33.47 86 GLY A C 1
ATOM 693 O O . GLY A 1 86 ? -11.208 15.075 0.420 1.00 33.47 86 GLY A O 1
ATOM 694 N N . GLY A 1 87 ? -10.157 13.292 -0.495 1.00 31.31 87 GLY A N 1
ATOM 695 C CA . GLY A 1 87 ? -11.165 12.978 -1.501 1.00 31.31 87 GLY A CA 1
ATOM 696 C C . GLY A 1 87 ? -12.535 12.784 -0.850 1.00 31.31 87 GLY A C 1
ATOM 697 O O . GLY A 1 87 ? -12.656 12.038 0.114 1.00 31.31 87 GLY A O 1
ATOM 698 N N . ALA A 1 88 ? -13.515 13.540 -1.362 1.00 31.97 88 ALA A N 1
ATOM 699 C CA . ALA A 1 88 ? -14.934 13.603 -1.009 1.00 31.97 88 ALA A CA 1
ATOM 700 C C . ALA A 1 88 ? -15.374 12.726 0.177 1.00 31.97 88 ALA A C 1
ATOM 702 O O . ALA A 1 88 ? -15.443 11.506 0.060 1.00 31.97 88 ALA A O 1
ATOM 703 N N . MET A 1 89 ? -15.776 13.380 1.277 1.00 32.44 89 MET A N 1
ATOM 704 C CA . MET A 1 89 ? -16.631 12.786 2.306 1.00 32.44 89 MET A CA 1
ATOM 705 C C . MET A 1 89 ? -17.794 12.052 1.631 1.00 32.44 89 MET A C 1
ATOM 707 O O . MET A 1 89 ? -18.799 12.664 1.266 1.00 32.44 89 MET A O 1
ATOM 711 N N . CYS A 1 90 ? -17.672 10.737 1.481 1.00 31.75 90 CYS A N 1
ATOM 712 C CA . CYS A 1 90 ? -18.840 9.891 1.409 1.00 31.75 90 CYS A CA 1
ATOM 713 C C . CYS A 1 90 ? -19.544 10.078 2.749 1.00 31.75 90 CYS A C 1
ATOM 715 O O . CYS A 1 90 ? -18.947 9.896 3.811 1.00 31.75 90 CYS A O 1
ATOM 717 N N . ASP A 1 91 ? -20.796 10.517 2.700 1.00 34.44 91 ASP A N 1
ATOM 718 C CA . ASP A 1 91 ? -21.694 10.441 3.838 1.00 34.44 91 ASP A CA 1
ATOM 719 C C . ASP A 1 91 ? -21.895 8.946 4.164 1.00 34.44 91 ASP A C 1
ATOM 721 O O . ASP A 1 91 ? -22.813 8.280 3.681 1.00 34.44 91 ASP A O 1
ATOM 725 N N . ASP A 1 92 ? -20.959 8.415 4.958 1.00 41.34 92 ASP A N 1
ATOM 726 C CA . ASP A 1 92 ? -20.852 7.039 5.475 1.00 41.34 92 ASP A CA 1
ATOM 727 C C . ASP A 1 92 ? -22.070 6.652 6.338 1.00 41.34 92 ASP A C 1
ATOM 729 O O . ASP A 1 92 ? -22.251 5.509 6.751 1.00 41.34 92 ASP A O 1
ATOM 733 N N . ARG A 1 93 ? -22.983 7.602 6.583 1.00 39.19 93 ARG A N 1
ATOM 734 C CA . ARG A 1 93 ? -24.269 7.336 7.227 1.00 39.19 93 ARG A CA 1
ATOM 735 C C . ARG A 1 93 ? -25.199 6.460 6.392 1.00 39.19 93 ARG A C 1
ATOM 737 O O . ARG A 1 93 ? -26.135 5.921 6.969 1.00 39.19 93 ARG A O 1
ATOM 744 N N . SER A 1 94 ? -24.980 6.309 5.084 1.00 35.28 94 SER A N 1
ATOM 745 C CA . SER A 1 94 ? -25.893 5.549 4.214 1.00 35.28 94 SER A CA 1
ATOM 746 C C . SER A 1 94 ? -25.643 4.033 4.188 1.00 35.28 94 SER A C 1
ATOM 748 O O . SER A 1 94 ? -26.611 3.284 4.101 1.00 35.28 94 SER A O 1
ATOM 750 N N . VAL A 1 95 ? -24.398 3.561 4.348 1.00 40.88 95 VAL A N 1
ATOM 751 C CA . VAL A 1 95 ? -24.071 2.115 4.317 1.00 40.88 95 VAL A CA 1
ATOM 752 C C . VAL A 1 95 ? -24.318 1.447 5.677 1.00 40.88 95 VAL A C 1
ATOM 754 O O . VAL A 1 95 ? -24.764 0.306 5.754 1.00 40.88 95 VAL A O 1
ATOM 757 N N . VAL A 1 96 ? -24.120 2.182 6.777 1.00 44.81 96 VAL A N 1
ATOM 758 C CA . VAL A 1 96 ? -24.319 1.683 8.154 1.00 44.81 96 VAL A CA 1
ATOM 759 C C . VAL A 1 96 ? -25.804 1.701 8.577 1.00 44.81 96 VAL A C 1
ATOM 761 O O . VAL A 1 96 ? -26.168 1.138 9.609 1.00 44.81 96 VAL A O 1
ATOM 764 N N . ALA A 1 97 ? -26.692 2.310 7.781 1.00 43.41 97 ALA A N 1
ATOM 765 C CA . ALA A 1 97 ? -28.095 2.538 8.142 1.00 43.41 97 ALA A CA 1
ATOM 766 C C . ALA A 1 97 ? -29.020 1.305 8.085 1.00 43.41 97 ALA A C 1
ATOM 768 O O . ALA A 1 97 ? -30.179 1.430 8.478 1.00 43.41 97 ALA A O 1
ATOM 769 N N . SER A 1 98 ? -28.560 0.114 7.683 1.00 50.38 98 SER A N 1
ATOM 770 C CA . SER A 1 98 ? -29.355 -1.102 7.915 1.00 50.38 98 SER A CA 1
ATOM 771 C C . SER A 1 98 ? -28.528 -2.383 8.053 1.00 50.38 98 SER A C 1
ATOM 773 O O . SER A 1 98 ? -28.775 -3.364 7.350 1.00 50.38 98 SER A O 1
ATOM 775 N N . ILE A 1 99 ? -27.583 -2.434 8.999 1.00 64.69 99 ILE A N 1
ATOM 776 C CA . ILE A 1 99 ? -27.317 -3.748 9.605 1.00 64.69 99 ILE A CA 1
ATOM 777 C C . ILE A 1 99 ? -28.612 -4.126 10.323 1.00 64.69 99 ILE A C 1
ATOM 779 O O . ILE A 1 99 ? -29.004 -3.461 11.284 1.00 64.69 99 ILE A O 1
ATOM 783 N N . ASP A 1 100 ? -29.310 -5.131 9.799 1.00 76.44 100 ASP A N 1
ATOM 784 C CA . ASP A 1 100 ? -30.572 -5.592 10.364 1.00 76.44 100 ASP A CA 1
ATOM 785 C C . ASP A 1 100 ? -30.362 -5.943 11.845 1.00 76.44 100 ASP A C 1
ATOM 787 O O . ASP A 1 100 ? -29.444 -6.684 12.206 1.00 76.44 100 ASP A O 1
ATOM 791 N N . SER A 1 101 ? -31.215 -5.403 12.717 1.00 79.94 101 SER A N 1
ATOM 792 C CA . SER A 1 101 ? -31.182 -5.706 14.146 1.00 79.94 101 SER A CA 1
ATOM 793 C C . SER A 1 101 ? -31.287 -7.210 14.401 1.00 79.94 101 SER A C 1
ATOM 795 O O . SER A 1 101 ? -30.699 -7.691 15.367 1.00 79.94 101 SER A O 1
ATOM 797 N N . ALA A 1 102 ? -32.004 -7.951 13.550 1.00 84.31 102 ALA A N 1
ATOM 798 C CA . ALA A 1 102 ? -32.102 -9.403 13.643 1.00 84.31 102 ALA A CA 1
ATOM 799 C C . ALA A 1 102 ? -30.754 -10.085 13.363 1.00 84.31 102 ALA A C 1
ATOM 801 O O . ALA A 1 102 ? -30.360 -10.988 14.102 1.00 84.31 102 ALA A O 1
ATOM 802 N N . LEU A 1 103 ? -30.017 -9.610 12.354 1.00 87.56 103 LEU A N 1
ATOM 803 C CA . LEU A 1 103 ? -28.681 -10.104 12.016 1.00 87.56 103 LEU A CA 1
ATOM 804 C C . LEU A 1 103 ? -27.687 -9.818 13.149 1.00 87.56 103 LEU A C 1
ATOM 806 O O . LEU A 1 103 ? -26.911 -10.689 13.536 1.00 87.56 103 LEU A O 1
ATOM 810 N N . LEU A 1 104 ? -27.764 -8.622 13.740 1.00 86.56 104 LEU A N 1
ATOM 811 C CA . LEU A 1 104 ? -26.930 -8.253 14.881 1.00 86.56 104 LEU A CA 1
ATOM 812 C C . LEU A 1 104 ? -27.217 -9.139 16.103 1.00 86.56 104 LEU A C 1
ATOM 814 O O . LEU A 1 104 ? -26.284 -9.610 16.751 1.00 86.56 104 LEU A O 1
ATOM 818 N N . SER A 1 105 ? -28.494 -9.403 16.399 1.00 87.38 105 SER A N 1
ATOM 819 C CA . SER A 1 105 ? -28.891 -10.291 17.498 1.00 87.38 105 SER A CA 1
ATOM 820 C C . SER A 1 105 ? -28.476 -11.746 17.263 1.00 87.38 105 SER A C 1
ATOM 822 O O . SER A 1 105 ? -28.022 -12.395 18.201 1.00 87.38 105 SER A O 1
ATOM 824 N N . ALA A 1 106 ? -28.578 -12.256 16.031 1.00 89.25 106 ALA A N 1
ATOM 825 C CA . ALA A 1 106 ? -28.108 -13.598 15.686 1.00 89.25 106 ALA A CA 1
ATOM 826 C C . ALA A 1 106 ? -26.587 -13.722 15.872 1.00 89.25 106 ALA A C 1
ATOM 828 O O . ALA A 1 106 ? -26.111 -14.646 16.532 1.00 89.25 106 ALA A O 1
ATOM 829 N N . ALA A 1 107 ? -25.828 -12.733 15.396 1.00 89.62 107 ALA A N 1
ATOM 830 C CA . ALA A 1 107 ? -24.384 -12.677 15.592 1.00 89.62 107 ALA A CA 1
ATOM 831 C C . ALA A 1 107 ? -24.003 -12.600 17.088 1.00 89.62 107 ALA A C 1
ATOM 833 O O . ALA A 1 107 ? -23.081 -13.284 17.528 1.00 89.62 107 ALA A O 1
ATOM 834 N N . GLN A 1 108 ? -24.746 -11.839 17.903 1.00 89.62 108 GLN A N 1
ATOM 835 C CA . GLN A 1 108 ? -24.569 -11.801 19.366 1.00 89.62 108 GLN A CA 1
ATOM 836 C C . GLN A 1 108 ? -24.900 -13.132 20.053 1.00 89.62 108 GLN A C 1
ATOM 838 O O . GLN A 1 108 ? -24.298 -13.457 21.075 1.00 89.62 108 GLN A O 1
ATOM 843 N N . ALA A 1 109 ? -25.826 -13.912 19.493 1.00 90.44 109 ALA A N 1
ATOM 844 C CA . ALA A 1 109 ? -26.162 -15.251 19.969 1.00 90.44 109 ALA A CA 1
ATOM 845 C C . ALA A 1 109 ? -25.137 -16.326 19.550 1.00 90.44 109 ALA A C 1
ATOM 847 O O . ALA A 1 109 ? -25.280 -17.483 19.948 1.00 90.44 109 ALA A O 1
ATOM 848 N N . GLY A 1 110 ? -24.099 -15.959 18.789 1.00 90.75 110 GLY A N 1
ATOM 849 C CA . GLY A 1 110 ? -23.041 -16.869 18.353 1.00 90.75 110 GLY A CA 1
ATOM 850 C C . GLY A 1 110 ? -23.285 -17.526 16.994 1.00 90.75 110 GLY A C 1
ATOM 851 O O . GLY A 1 110 ? -22.671 -18.554 16.711 1.00 90.75 110 GLY A O 1
ATOM 852 N N . ASP A 1 111 ? -24.141 -16.950 16.147 1.00 93.31 111 ASP A N 1
ATOM 853 C CA . ASP A 1 111 ? -24.255 -17.338 14.737 1.00 93.31 111 ASP A CA 1
ATOM 854 C C . ASP A 1 111 ? -23.065 -16.781 13.930 1.00 93.31 111 ASP A C 1
ATOM 856 O O . ASP A 1 111 ? -22.876 -15.564 13.810 1.00 93.31 111 ASP A O 1
ATOM 860 N N . SER A 1 112 ? -22.231 -17.683 13.403 1.00 91.69 112 SER A N 1
ATOM 861 C CA . SER A 1 112 ? -21.021 -17.330 12.655 1.00 91.69 112 SER A CA 1
ATOM 862 C C . SER A 1 112 ? -21.320 -16.680 11.313 1.00 91.69 112 SER A C 1
ATOM 864 O O . SER A 1 112 ? -20.591 -15.774 10.909 1.00 91.69 112 SER A O 1
ATOM 866 N N . ASP A 1 113 ? -22.386 -17.110 10.640 1.00 93.06 113 ASP A N 1
ATOM 867 C CA . ASP A 1 113 ? -22.757 -16.607 9.320 1.00 93.06 113 ASP A CA 1
ATOM 868 C C . ASP A 1 113 ? -23.341 -15.201 9.460 1.00 93.06 113 ASP A C 1
ATOM 870 O O . ASP A 1 113 ? -23.014 -14.298 8.685 1.00 93.06 113 ASP A O 1
ATOM 874 N N . ALA A 1 114 ? -24.118 -14.978 10.524 1.00 91.94 114 ALA A N 1
ATOM 875 C CA . ALA A 1 114 ? -24.605 -13.653 10.871 1.00 91.94 114 ALA A CA 1
ATOM 876 C C . ALA A 1 114 ? -23.456 -12.684 11.185 1.00 91.94 114 ALA A C 1
ATOM 878 O O . ALA A 1 114 ? -23.451 -11.553 10.699 1.00 91.94 114 ALA A O 1
ATOM 879 N N . PHE A 1 115 ? -22.452 -13.112 11.959 1.00 91.75 115 PHE A N 1
ATOM 880 C CA . PHE A 1 115 ? -21.282 -12.272 12.226 1.00 91.75 115 PHE A CA 1
ATOM 881 C C . PHE A 1 115 ? -20.477 -11.991 10.963 1.00 91.75 115 PHE A C 1
ATOM 883 O O . PHE A 1 115 ? -20.103 -10.840 10.743 1.00 91.75 115 PHE A O 1
ATOM 890 N N . ALA A 1 116 ? -20.242 -13.008 10.128 1.00 91.44 116 ALA A N 1
ATOM 891 C CA . ALA A 1 116 ? -19.548 -12.846 8.857 1.00 91.44 116 ALA A CA 1
ATOM 892 C C . ALA A 1 116 ? -20.241 -11.782 7.997 1.00 91.44 116 ALA A C 1
ATOM 894 O O . ALA A 1 116 ? -19.586 -10.836 7.571 1.00 91.44 116 ALA A O 1
ATOM 895 N N . ALA A 1 117 ? -21.566 -11.857 7.849 1.00 90.56 117 ALA A N 1
ATOM 896 C CA . ALA A 1 117 ? -22.350 -10.872 7.107 1.00 90.56 117 ALA A CA 1
ATOM 897 C C . ALA A 1 117 ? -22.280 -9.454 7.707 1.00 90.56 117 ALA A C 1
ATOM 899 O O . ALA A 1 117 ? -22.286 -8.471 6.969 1.00 90.56 117 ALA A O 1
ATOM 900 N N . VAL A 1 118 ? -22.184 -9.325 9.036 1.00 90.06 118 VAL A N 1
ATOM 901 C CA . VAL A 1 118 ? -22.026 -8.024 9.709 1.00 90.06 118 VAL A CA 1
ATOM 902 C C . VAL A 1 118 ? -20.647 -7.409 9.458 1.00 90.06 118 VAL A C 1
ATOM 904 O O . VAL A 1 118 ? -20.545 -6.189 9.327 1.00 90.06 118 VAL A O 1
ATOM 907 N N . VAL A 1 119 ? -19.581 -8.217 9.424 1.00 90.56 119 VAL A N 1
ATOM 908 C CA . VAL A 1 119 ? -18.202 -7.711 9.300 1.00 90.56 119 VAL A CA 1
ATOM 909 C C . VAL A 1 119 ? -17.696 -7.623 7.862 1.00 90.56 119 VAL A C 1
ATOM 911 O O . VAL A 1 119 ? -16.775 -6.847 7.611 1.00 90.56 119 VAL A O 1
ATOM 914 N N . ASP A 1 120 ? -18.282 -8.381 6.933 1.00 89.06 120 ASP A N 1
ATOM 915 C CA . ASP A 1 120 ? -17.898 -8.447 5.515 1.00 89.06 120 ASP A CA 1
ATOM 916 C C . ASP A 1 120 ? -17.720 -7.065 4.855 1.00 89.06 120 ASP A C 1
ATOM 918 O O . ASP A 1 120 ? -16.642 -6.816 4.303 1.00 89.06 120 ASP A O 1
ATOM 922 N N . PRO A 1 121 ? -18.641 -6.090 5.033 1.00 86.94 121 PRO A N 1
ATOM 923 C CA . PRO A 1 121 ? -18.491 -4.762 4.432 1.00 86.94 121 PRO A CA 1
ATOM 924 C C . PRO A 1 121 ? -17.244 -4.000 4.905 1.00 86.94 121 PRO A C 1
ATOM 926 O O . PRO A 1 121 ? -16.761 -3.102 4.215 1.00 86.94 121 PRO A O 1
ATOM 929 N N . PHE A 1 122 ? -16.717 -4.344 6.084 1.00 87.19 122 PHE A N 1
ATOM 930 C CA . PHE A 1 122 ? -15.567 -3.681 6.691 1.00 87.19 122 PHE A CA 1
ATOM 931 C C . PHE A 1 122 ? -14.237 -4.377 6.366 1.00 87.19 122 PHE A C 1
ATOM 933 O O . PHE A 1 122 ? -13.178 -3.789 6.585 1.00 87.19 122 PHE A O 1
ATOM 940 N N . GLN A 1 123 ? -14.238 -5.614 5.854 1.00 88.44 123 GLN A N 1
ATOM 941 C CA . GLN A 1 123 ? -13.001 -6.393 5.707 1.00 88.44 123 GLN A CA 1
ATOM 942 C C . GLN A 1 123 ? -11.989 -5.727 4.769 1.00 88.44 123 GLN A C 1
ATOM 944 O O . GLN A 1 123 ? -10.823 -5.576 5.137 1.00 88.44 123 GLN A O 1
ATOM 949 N N . GLY A 1 124 ? -12.433 -5.264 3.596 1.00 86.75 124 GLY A N 1
ATOM 950 C CA . GLY A 1 124 ? -11.553 -4.601 2.628 1.00 86.75 124 GLY A CA 1
ATOM 951 C C . GLY A 1 124 ? -10.926 -3.315 3.182 1.00 86.75 124 GLY A C 1
ATOM 952 O O . GLY A 1 124 ? -9.720 -3.091 3.051 1.00 86.75 124 GLY A O 1
ATOM 953 N N . GLU A 1 125 ? -11.711 -2.479 3.870 1.00 86.81 125 GLU A N 1
ATOM 954 C CA . GLU A 1 125 ? -11.204 -1.228 4.450 1.00 86.81 125 GLU A CA 1
ATOM 955 C C . GLU A 1 125 ? -10.320 -1.442 5.687 1.00 86.81 125 GLU A C 1
ATOM 957 O O . GLU A 1 125 ? -9.356 -0.693 5.889 1.00 86.81 125 GLU A O 1
ATOM 962 N N . LEU A 1 126 ? -10.599 -2.475 6.490 1.00 91.44 126 LEU A N 1
ATOM 963 C CA . LEU A 1 126 ? -9.748 -2.889 7.603 1.00 91.44 126 LEU A CA 1
ATOM 964 C C . LEU A 1 126 ? -8.413 -3.407 7.082 1.00 91.44 126 LEU A C 1
ATOM 966 O O . LEU A 1 126 ? -7.370 -3.004 7.591 1.00 91.44 126 LEU A O 1
ATOM 970 N N . HIS A 1 127 ? -8.430 -4.223 6.030 1.00 91.94 127 HIS A N 1
ATOM 971 C CA . HIS A 1 127 ? -7.212 -4.725 5.414 1.00 91.94 127 HIS A CA 1
ATOM 972 C C . HIS A 1 127 ? -6.357 -3.590 4.856 1.00 91.94 127 HIS A C 1
ATOM 974 O O . HIS A 1 127 ? -5.166 -3.503 5.156 1.00 91.94 127 HIS A O 1
ATOM 980 N N . ALA A 1 128 ? -6.942 -2.677 4.082 1.00 89.62 128 ALA A N 1
ATOM 981 C CA . ALA A 1 128 ? -6.201 -1.534 3.562 1.00 89.62 128 ALA A CA 1
ATOM 982 C C . ALA A 1 128 ? -5.666 -0.638 4.695 1.00 89.62 128 ALA A C 1
ATOM 984 O O . ALA A 1 128 ? -4.582 -0.064 4.591 1.00 89.62 128 ALA A O 1
ATOM 985 N N . TYR A 1 129 ? -6.400 -0.495 5.802 1.00 92.12 129 TYR A N 1
ATOM 986 C CA . TYR A 1 129 ? -5.910 0.212 6.985 1.00 92.12 129 TYR A CA 1
ATOM 987 C C . TYR A 1 129 ? -4.719 -0.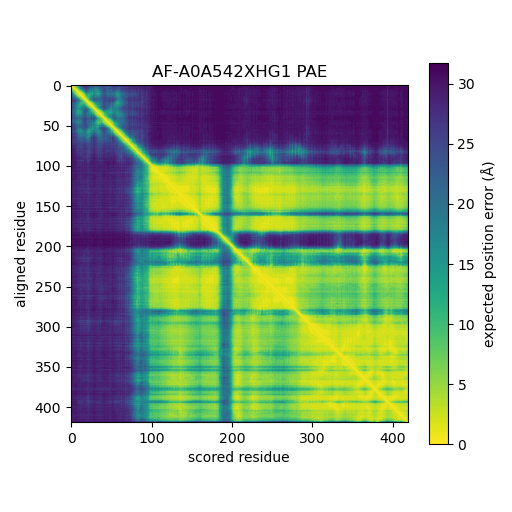498 7.642 1.00 92.12 129 TYR A C 1
ATOM 989 O O . TYR A 1 129 ? -3.698 0.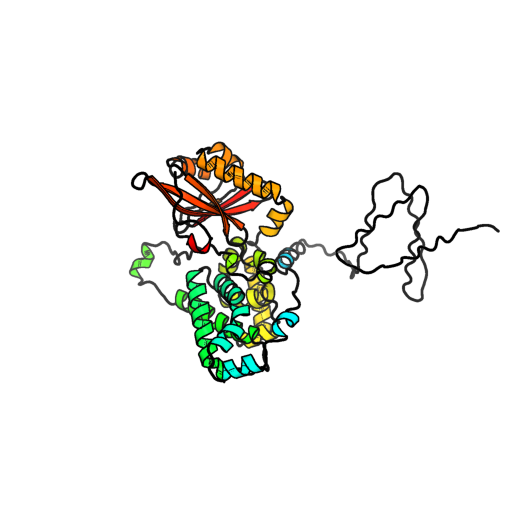144 7.893 1.00 92.12 129 TYR A O 1
ATOM 997 N N . CYS A 1 130 ? -4.815 -1.809 7.872 1.00 93.75 130 CYS A N 1
ATOM 998 C CA . CYS A 1 130 ? -3.734 -2.624 8.422 1.00 93.75 130 CYS A CA 1
ATOM 999 C C . CYS A 1 130 ? -2.488 -2.582 7.527 1.00 93.75 130 CYS A C 1
ATOM 1001 O O . CYS A 1 130 ? -1.386 -2.385 8.033 1.00 93.75 130 CYS A O 1
ATOM 1003 N N . TYR A 1 131 ? -2.662 -2.641 6.206 1.00 91.75 131 TYR A N 1
ATOM 1004 C CA . TYR A 1 131 ? -1.577 -2.496 5.238 1.00 91.75 131 TYR A CA 1
ATOM 1005 C C . TYR A 1 131 ? -0.872 -1.139 5.359 1.00 91.75 131 TYR A C 1
ATOM 1007 O O . TYR A 1 131 ? 0.340 -1.091 5.558 1.00 91.75 131 TYR A O 1
ATOM 1015 N N . ARG A 1 132 ? -1.613 -0.021 5.372 1.00 90.38 132 ARG A N 1
ATOM 1016 C CA . ARG A 1 132 ? -1.020 1.317 5.591 1.00 90.38 132 ARG A CA 1
ATOM 1017 C C . ARG A 1 132 ? -0.316 1.418 6.946 1.00 90.38 132 ARG A C 1
ATOM 1019 O O . ARG A 1 132 ? 0.711 2.086 7.071 1.00 90.38 132 ARG A O 1
ATOM 1026 N N . MET A 1 133 ? -0.854 0.748 7.965 1.00 92.44 133 MET A N 1
ATOM 1027 C CA . MET A 1 133 ? -0.262 0.695 9.296 1.00 92.44 133 MET A CA 1
ATOM 1028 C C . MET A 1 133 ? 1.021 -0.135 9.366 1.00 92.44 133 MET A C 1
ATOM 1030 O O . MET A 1 133 ? 1.858 0.201 10.198 1.00 92.44 133 MET A O 1
ATOM 1034 N N . LEU A 1 134 ? 1.197 -1.181 8.555 1.00 90.88 134 LEU A N 1
ATOM 1035 C CA . LEU A 1 134 ? 2.255 -2.189 8.741 1.00 90.88 134 LEU A CA 1
ATOM 1036 C C . LEU A 1 134 ? 3.284 -2.253 7.605 1.00 90.88 134 LEU A C 1
ATOM 1038 O O . LEU A 1 134 ? 4.413 -2.682 7.857 1.00 90.88 134 LEU A O 1
ATOM 1042 N N . GLY A 1 135 ? 2.907 -1.818 6.400 1.00 85.19 135 GLY A N 1
ATOM 1043 C CA . GLY A 1 135 ? 3.730 -1.821 5.188 1.00 85.19 135 GLY A CA 1
ATOM 1044 C C . GLY A 1 135 ? 3.861 -3.181 4.491 1.00 85.19 135 GLY A C 1
ATOM 1045 O O . GLY A 1 135 ? 4.482 -3.245 3.439 1.00 85.19 135 GLY A O 1
ATOM 1046 N N . SER A 1 136 ? 3.277 -4.247 5.043 1.00 86.62 136 SER A N 1
ATOM 1047 C CA . SER A 1 136 ? 3.297 -5.609 4.490 1.00 86.62 136 SER A CA 1
ATOM 1048 C C . SER A 1 136 ? 1.863 -6.112 4.331 1.00 86.62 136 SER A C 1
ATOM 1050 O O . SER A 1 136 ? 1.016 -5.854 5.193 1.00 86.62 136 SER A O 1
ATOM 1052 N N . VAL A 1 137 ? 1.585 -6.778 3.210 1.00 86.38 137 VAL A N 1
ATOM 1053 C CA . VAL A 1 137 ? 0.305 -7.430 2.919 1.00 86.38 137 VAL A CA 1
ATOM 1054 C C . VAL A 1 137 ? 0.143 -8.647 3.816 1.00 86.38 137 VAL A C 1
ATOM 1056 O O . VAL A 1 137 ? -0.917 -8.795 4.414 1.00 86.38 137 VAL A O 1
ATOM 1059 N N . HIS A 1 138 ? 1.195 -9.443 4.008 1.00 86.25 138 HIS A N 1
ATOM 1060 C CA . HIS A 1 138 ? 1.156 -10.586 4.924 1.00 86.25 138 HIS A CA 1
ATOM 1061 C C . HIS A 1 138 ? 0.834 -10.174 6.364 1.00 86.25 138 HIS A C 1
ATOM 1063 O O . HIS A 1 138 ? -0.084 -10.712 6.981 1.00 86.25 138 HIS A O 1
ATOM 1069 N N . ASP A 1 139 ? 1.524 -9.158 6.888 1.00 89.81 139 ASP A N 1
ATOM 1070 C CA . ASP A 1 139 ? 1.230 -8.658 8.233 1.00 89.81 139 ASP A CA 1
ATOM 1071 C C . ASP A 1 139 ? -0.172 -8.027 8.325 1.00 89.81 139 ASP A C 1
ATOM 1073 O O . ASP A 1 139 ? -0.787 -8.026 9.396 1.00 89.81 139 ASP A O 1
ATOM 1077 N N . ALA A 1 140 ? -0.690 -7.474 7.223 1.00 91.12 140 ALA A N 1
ATOM 1078 C CA . ALA A 1 140 ? -2.048 -6.948 7.162 1.00 91.12 140 ALA A CA 1
ATOM 1079 C C . ALA A 1 140 ? -3.103 -8.062 7.178 1.00 91.12 140 ALA A C 1
ATOM 1081 O O . ALA A 1 140 ? -4.064 -7.943 7.940 1.00 91.12 140 ALA A O 1
ATOM 1082 N N . ASP A 1 141 ? -2.901 -9.138 6.412 1.00 90.50 141 ASP A N 1
ATOM 1083 C CA . ASP A 1 141 ? -3.750 -10.333 6.410 1.00 90.50 141 ASP A CA 1
ATOM 1084 C C . ASP A 1 141 ? -3.838 -10.919 7.829 1.00 90.50 141 ASP A C 1
ATOM 1086 O O . ASP A 1 141 ? -4.933 -11.064 8.384 1.00 90.50 141 ASP A O 1
ATOM 1090 N N . ASP A 1 142 ? -2.690 -11.122 8.480 1.00 92.62 142 ASP A N 1
ATOM 1091 C CA . ASP A 1 142 ? -2.614 -11.614 9.859 1.00 92.62 142 ASP A CA 1
ATOM 1092 C C . ASP A 1 142 ? -3.301 -10.663 10.854 1.00 92.62 142 ASP A C 1
ATOM 1094 O O . ASP A 1 142 ? -4.025 -11.088 11.765 1.00 92.62 142 ASP A O 1
ATOM 1098 N N . ALA A 1 143 ? -3.099 -9.349 10.704 1.00 95.06 143 ALA A N 1
ATOM 1099 C CA . ALA A 1 143 ? -3.709 -8.355 11.579 1.00 95.06 143 ALA A CA 1
ATOM 1100 C C . ALA A 1 143 ? -5.237 -8.313 11.440 1.00 95.06 143 ALA A C 1
ATOM 1102 O O . ALA A 1 143 ? -5.928 -8.178 12.457 1.00 95.06 143 ALA A O 1
ATOM 1103 N N . VAL A 1 144 ? -5.773 -8.442 10.223 1.00 95.12 144 VAL A N 1
ATOM 1104 C CA . VAL A 1 144 ? -7.221 -8.512 9.981 1.00 95.12 144 VAL A CA 1
ATOM 1105 C C . VAL A 1 144 ? -7.792 -9.797 10.559 1.00 95.12 144 VAL A C 1
ATOM 1107 O O . VAL A 1 144 ? -8.762 -9.729 11.313 1.00 95.12 144 VAL A O 1
ATOM 1110 N N . GLN A 1 145 ? -7.172 -10.948 10.297 1.00 94.31 145 GLN A N 1
ATOM 1111 C CA . GLN A 1 145 ? -7.628 -12.226 10.846 1.00 94.31 145 GLN A CA 1
ATOM 1112 C C . GLN A 1 145 ? -7.686 -12.190 12.377 1.00 94.31 145 GLN A C 1
ATOM 1114 O O . GLN A 1 145 ? -8.722 -12.494 12.975 1.00 94.31 145 GLN A O 1
ATOM 1119 N N . GLU A 1 146 ? -6.619 -11.735 13.037 1.00 96.31 146 GLU A N 1
ATOM 1120 C CA . GLU A 1 146 ? -6.626 -11.578 14.491 1.00 96.31 146 GLU A CA 1
ATOM 1121 C C . GLU A 1 146 ? -7.674 -10.570 14.980 1.00 96.31 146 GLU A C 1
ATOM 1123 O O . GLU A 1 146 ? -8.260 -10.761 16.050 1.00 96.31 146 GLU A O 1
ATOM 1128 N N . THR A 1 147 ? -7.914 -9.499 14.222 1.00 96.25 147 THR A N 1
ATOM 1129 C CA . THR A 1 147 ? -8.946 -8.504 14.535 1.00 96.25 147 THR A CA 1
ATOM 1130 C C . THR A 1 147 ? -10.330 -9.138 14.515 1.00 96.25 147 THR A C 1
ATOM 1132 O O . THR A 1 147 ? -11.070 -8.977 15.484 1.00 96.25 147 THR A O 1
ATOM 1135 N N . LEU A 1 148 ? -10.662 -9.903 13.473 1.00 94.69 148 LEU A N 1
ATOM 1136 C CA . LEU A 1 148 ? -11.955 -10.573 13.338 1.00 94.69 148 LEU A CA 1
ATOM 1137 C C . LEU A 1 148 ? -12.155 -11.642 14.418 1.00 94.69 148 LEU A C 1
ATOM 1139 O O . LEU A 1 148 ? -13.216 -11.695 15.036 1.00 94.69 148 LEU A O 1
ATOM 1143 N N . VAL A 1 149 ? -11.120 -12.425 14.745 1.00 95.31 149 VAL A N 1
ATOM 1144 C CA . VAL A 1 149 ? -11.178 -13.406 15.846 1.00 95.31 149 VAL A CA 1
ATOM 1145 C C . VAL A 1 149 ? -11.411 -12.721 17.197 1.00 95.31 149 VAL A C 1
ATOM 1147 O O . VAL A 1 149 ? -12.189 -13.206 18.023 1.00 95.31 149 VAL A O 1
ATOM 1150 N N . ARG A 1 150 ? -10.749 -11.587 17.456 1.00 94.62 150 ARG A N 1
ATOM 1151 C CA . ARG A 1 150 ? -10.961 -10.799 18.683 1.00 94.62 150 ARG A CA 1
ATOM 1152 C C . ARG A 1 150 ? -12.344 -10.164 18.719 1.00 94.62 150 ARG A C 1
ATOM 1154 O O . ARG A 1 150 ? -12.948 -10.137 19.789 1.00 94.62 150 ARG A O 1
ATOM 1161 N N . ALA A 1 151 ? -12.823 -9.675 17.579 1.00 93.75 151 ALA A N 1
ATOM 1162 C CA . ALA A 1 151 ? -14.159 -9.125 17.436 1.00 93.75 151 ALA A CA 1
ATOM 1163 C C . ALA A 1 151 ? -15.206 -10.200 17.746 1.00 93.75 151 ALA A C 1
ATOM 1165 O O . ALA A 1 151 ? -16.000 -9.994 18.652 1.00 93.75 151 ALA A O 1
ATOM 1166 N N . TRP A 1 152 ? -15.126 -11.381 17.126 1.00 93.69 152 TRP A N 1
ATOM 1167 C CA . TRP A 1 152 ? -16.017 -12.515 17.401 1.00 93.69 152 TRP A CA 1
ATOM 1168 C C . TRP A 1 152 ? -16.101 -12.853 18.899 1.00 93.69 152 TRP A C 1
ATOM 1170 O O . TRP A 1 152 ? -17.182 -12.910 19.476 1.00 93.69 152 TRP A O 1
ATOM 1180 N N . ARG A 1 153 ? -14.950 -12.973 19.577 1.00 92.69 153 ARG A N 1
ATOM 1181 C CA . ARG A 1 153 ? -14.873 -13.279 21.024 1.00 92.69 153 ARG A CA 1
ATOM 1182 C C . ARG A 1 153 ? -15.411 -12.180 21.949 1.00 92.69 153 ARG A C 1
ATOM 1184 O O . ARG A 1 153 ? -15.537 -12.400 23.156 1.00 92.69 153 ARG A O 1
ATOM 1191 N N . ALA A 1 154 ? -15.607 -10.975 21.430 1.00 91.19 154 ALA A N 1
ATOM 1192 C CA . ALA A 1 154 ? -16.105 -9.828 22.180 1.00 91.19 154 ALA A CA 1
ATOM 1193 C C . ALA A 1 154 ? -17.461 -9.329 21.665 1.00 91.19 154 ALA A C 1
ATOM 1195 O O . ALA A 1 154 ? -17.952 -8.313 22.159 1.00 91.19 154 ALA A O 1
ATOM 1196 N N . PHE A 1 155 ? -18.036 -10.011 20.672 1.00 90.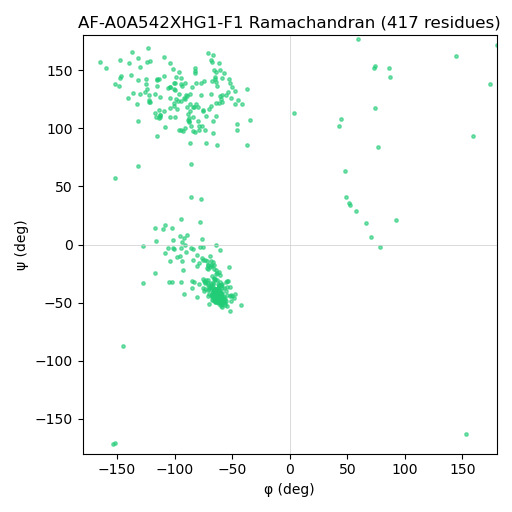00 155 PHE A N 1
ATOM 1197 C CA . PHE A 1 155 ? -19.234 -9.569 19.972 1.00 90.00 155 PHE A CA 1
ATOM 1198 C C . PHE A 1 155 ? -20.481 -9.669 20.854 1.00 90.00 155 PHE A C 1
ATOM 1200 O O . PHE A 1 155 ? -21.346 -8.801 20.806 1.00 90.00 155 PHE A O 1
ATOM 1207 N N . ASP A 1 156 ? -20.515 -10.661 21.745 1.00 86.69 156 ASP A N 1
ATOM 1208 C CA . ASP A 1 156 ? -21.521 -10.835 22.800 1.00 86.69 156 ASP A CA 1
ATOM 1209 C C . ASP A 1 156 ? -21.673 -9.595 23.700 1.00 86.69 156 ASP A C 1
ATOM 1211 O O . ASP A 1 156 ? -22.758 -9.304 24.198 1.00 86.69 156 ASP A O 1
ATOM 1215 N N . ARG A 1 157 ? -20.585 -8.839 23.892 1.00 84.81 157 ARG A N 1
ATOM 1216 C CA . ARG A 1 157 ? -20.532 -7.614 24.710 1.00 84.81 157 ARG A CA 1
ATOM 1217 C C . ARG A 1 157 ? -20.574 -6.331 23.883 1.00 84.81 157 ARG A C 1
ATOM 1219 O O . ARG A 1 157 ? -20.403 -5.246 24.440 1.00 84.81 157 ARG A O 1
ATOM 1226 N N . PHE A 1 158 ? -20.738 -6.425 22.566 1.00 82.62 158 PHE A N 1
ATOM 1227 C CA . PHE A 1 158 ? -20.831 -5.246 21.718 1.00 82.62 158 PHE A CA 1
ATOM 1228 C C . PHE A 1 158 ? -22.140 -4.497 22.002 1.00 82.62 158 PHE A C 1
ATOM 1230 O O . PHE A 1 158 ? -23.231 -5.031 21.806 1.00 82.62 158 PHE A O 1
ATOM 1237 N N . GLU A 1 159 ? -22.031 -3.244 22.450 1.00 74.38 159 GLU A N 1
ATOM 1238 C CA . GLU A 1 159 ? -23.182 -2.357 22.614 1.00 74.38 159 GLU A CA 1
ATOM 1239 C C . GLU A 1 159 ? -23.426 -1.545 21.327 1.00 74.38 159 GLU A C 1
ATOM 1241 O O . GLU A 1 159 ? -22.545 -0.778 20.925 1.00 74.38 159 GLU A O 1
ATOM 1246 N N . PRO A 1 160 ? -24.640 -1.579 20.741 1.00 64.38 160 PRO A N 1
ATOM 1247 C CA . PRO A 1 160 ? -24.986 -0.818 19.531 1.00 64.38 160 PRO A CA 1
ATOM 1248 C C . PRO A 1 160 ? -24.947 0.714 19.687 1.00 64.38 160 PRO A C 1
ATOM 1250 O O . PRO A 1 160 ? -25.259 1.445 18.751 1.00 64.38 160 PRO A O 1
ATOM 1253 N N . ARG A 1 161 ? -24.613 1.228 20.880 1.00 62.00 161 ARG A N 1
ATOM 1254 C CA . ARG A 1 161 ? -24.515 2.670 21.164 1.00 62.00 161 ARG A CA 1
ATOM 1255 C C . ARG A 1 161 ? -23.310 3.329 20.483 1.00 62.00 161 ARG A C 1
ATOM 1257 O O . ARG A 1 161 ? -23.283 4.552 20.377 1.00 62.00 161 ARG A O 1
ATOM 1264 N N . GLY A 1 162 ? -22.325 2.541 20.050 1.00 66.50 162 GLY A N 1
ATOM 1265 C CA . GLY A 1 162 ? -21.190 2.988 19.245 1.00 66.50 162 GLY A CA 1
ATOM 1266 C C . GLY A 1 162 ? -21.270 2.480 17.805 1.00 66.50 162 GLY A C 1
ATOM 1267 O O . GLY A 1 162 ? -21.964 1.513 17.506 1.00 66.50 162 GLY A O 1
ATOM 1268 N N . SER A 1 163 ? -20.523 3.116 16.902 1.00 83.81 163 SER A N 1
ATOM 1269 C CA . SER A 1 163 ? -20.407 2.640 15.521 1.00 83.81 163 SER A CA 1
ATOM 1270 C C . SER A 1 163 ? -19.635 1.312 15.466 1.00 83.81 163 SER A C 1
ATOM 1272 O O . SER A 1 163 ? -18.524 1.225 15.996 1.00 83.81 163 SER A O 1
ATOM 1274 N N . MET A 1 164 ? -20.196 0.297 14.790 1.00 86.81 164 MET A N 1
ATOM 1275 C CA . MET A 1 164 ? -19.518 -0.981 14.498 1.00 86.81 164 MET A CA 1
ATOM 1276 C C . MET A 1 164 ? -18.151 -0.738 13.849 1.00 86.81 164 MET A C 1
ATOM 1278 O O . MET A 1 164 ? -17.140 -1.287 14.287 1.00 86.81 164 MET A O 1
ATOM 1282 N N . ARG A 1 165 ? -18.117 0.187 12.881 1.00 88.12 165 ARG A N 1
ATOM 1283 C CA . ARG A 1 165 ? -16.904 0.670 12.217 1.00 88.12 165 ARG A CA 1
ATOM 1284 C C . ARG A 1 165 ? -15.867 1.119 13.252 1.00 88.12 165 ARG A C 1
ATOM 1286 O O . ARG A 1 165 ? -14.772 0.569 13.319 1.00 88.12 165 ARG A O 1
ATOM 1293 N N . ALA A 1 166 ? -16.226 2.062 14.127 1.00 88.44 166 ALA A N 1
ATOM 1294 C CA . ALA A 1 166 ? -15.322 2.582 15.160 1.00 88.44 166 ALA A CA 1
ATOM 1295 C C . ALA A 1 166 ? -14.810 1.486 16.114 1.00 88.44 166 ALA A C 1
ATOM 1297 O O . ALA A 1 166 ? -13.650 1.507 16.533 1.00 88.44 166 ALA A O 1
ATOM 1298 N N . TRP A 1 167 ? -15.662 0.517 16.453 1.00 90.94 167 TRP A N 1
ATOM 1299 C CA . TRP A 1 167 ? -15.296 -0.600 17.318 1.00 90.94 167 TRP A CA 1
ATOM 1300 C C . TRP A 1 167 ? -14.285 -1.546 16.658 1.00 90.94 167 TRP A C 1
ATOM 1302 O O . TRP A 1 167 ? -13.275 -1.871 17.290 1.00 90.94 167 TRP A O 1
ATOM 1312 N N . LEU A 1 168 ? -14.494 -1.919 15.392 1.00 93.12 168 LEU A N 1
ATOM 1313 C CA . LEU A 1 168 ? -13.559 -2.746 14.622 1.00 93.12 168 LEU A CA 1
ATOM 1314 C C . LEU A 1 168 ? -12.211 -2.038 14.424 1.00 93.12 168 LEU A C 1
ATOM 1316 O O . LEU A 1 168 ? -11.163 -2.625 14.703 1.00 93.12 168 LEU A O 1
ATOM 1320 N N . TYR A 1 169 ? -12.222 -0.751 14.055 1.00 93.56 169 TYR A N 1
ATOM 1321 C CA . TYR A 1 169 ? -10.993 0.035 13.897 1.00 93.56 169 TYR A CA 1
ATOM 1322 C C . TYR A 1 169 ? -10.200 0.159 15.194 1.00 93.56 169 TYR A C 1
ATOM 1324 O O . TYR A 1 169 ? -8.972 0.099 15.161 1.00 93.56 169 TYR A O 1
ATOM 1332 N N . ARG A 1 170 ? -10.858 0.257 16.353 1.00 93.56 170 ARG A N 1
ATOM 1333 C CA . ARG A 1 170 ? -10.170 0.235 17.652 1.00 93.56 170 ARG A CA 1
ATOM 1334 C C . ARG A 1 170 ? -9.408 -1.074 17.869 1.00 93.56 170 ARG A C 1
ATOM 1336 O O . ARG A 1 170 ? -8.259 -1.049 18.311 1.00 93.56 170 ARG A O 1
ATOM 1343 N N . ILE A 1 171 ? -10.026 -2.217 17.560 1.00 94.69 171 ILE A N 1
ATOM 1344 C CA . ILE A 1 171 ? -9.385 -3.536 17.692 1.00 94.69 171 ILE A CA 1
ATOM 1345 C C . ILE A 1 171 ? -8.202 -3.639 16.718 1.00 94.69 171 ILE A C 1
ATOM 1347 O O . ILE A 1 171 ? -7.090 -3.957 17.151 1.00 94.69 171 ILE A O 1
ATOM 1351 N N . ALA A 1 172 ? -8.415 -3.289 15.446 1.00 96.31 172 ALA A N 1
ATOM 1352 C CA . ALA A 1 172 ? -7.389 -3.322 14.405 1.00 96.31 172 ALA A CA 1
ATOM 1353 C C . ALA A 1 172 ? -6.197 -2.411 14.726 1.00 96.31 172 ALA A C 1
ATOM 1355 O O . ALA A 1 172 ? -5.042 -2.829 14.627 1.00 96.31 172 ALA A O 1
ATOM 1356 N N . THR A 1 173 ? -6.461 -1.183 15.180 1.00 96.25 173 THR A N 1
ATOM 1357 C CA . THR A 1 173 ? -5.424 -0.210 15.549 1.00 96.25 173 THR A CA 1
ATOM 1358 C C . THR A 1 173 ? -4.558 -0.742 16.683 1.00 96.25 173 THR A C 1
ATOM 1360 O O . THR A 1 173 ? -3.331 -0.731 16.590 1.00 96.25 173 THR A O 1
ATOM 1363 N N . ASN A 1 174 ? -5.183 -1.274 17.737 1.00 94.75 174 ASN A N 1
ATOM 1364 C CA . ASN A 1 174 ? -4.460 -1.859 18.864 1.00 94.75 174 ASN A CA 1
ATOM 1365 C C . ASN A 1 174 ? -3.615 -3.063 18.439 1.00 94.75 174 ASN A C 1
ATOM 1367 O O . ASN A 1 174 ? -2.485 -3.220 18.916 1.00 94.75 174 ASN A O 1
ATOM 1371 N N . ARG A 1 175 ? -4.121 -3.890 17.515 1.00 95.81 175 ARG A N 1
ATOM 1372 C CA . ARG A 1 175 ? -3.354 -5.009 16.963 1.00 95.81 175 ARG A CA 1
ATOM 1373 C C . ARG A 1 175 ? -2.142 -4.524 16.168 1.00 95.81 175 ARG A C 1
ATOM 1375 O O . ARG A 1 175 ? -1.032 -4.972 16.446 1.00 95.81 175 ARG A O 1
ATOM 1382 N N . CYS A 1 176 ? -2.325 -3.568 15.260 1.00 95.44 176 CYS A N 1
ATOM 1383 C CA . CYS A 1 176 ? -1.234 -3.006 14.463 1.00 95.44 176 CYS A CA 1
ATOM 1384 C C . CYS A 1 176 ? -0.161 -2.354 15.347 1.00 95.44 176 CYS A C 1
ATOM 1386 O O . CYS A 1 176 ? 1.028 -2.613 15.178 1.00 95.44 176 CYS A O 1
ATOM 1388 N N . LEU A 1 177 ? -0.565 -1.557 16.342 1.00 94.06 177 LEU A N 1
ATOM 1389 C CA . LEU A 1 177 ? 0.363 -0.948 17.299 1.00 94.06 177 LEU A CA 1
ATOM 1390 C C . LEU A 1 177 ? 1.130 -2.002 18.108 1.00 94.06 177 LEU A C 1
ATOM 1392 O O . LEU A 1 177 ? 2.318 -1.824 18.364 1.00 94.06 177 LEU A O 1
ATOM 1396 N N . SER A 1 178 ? 0.481 -3.111 18.476 1.00 92.62 178 SER A N 1
ATOM 1397 C CA . SER A 1 178 ? 1.140 -4.226 19.166 1.00 92.62 178 SER A CA 1
ATOM 1398 C C . SER A 1 178 ? 2.213 -4.884 18.294 1.00 92.62 178 SER A C 1
ATOM 1400 O O . SER A 1 178 ? 3.317 -5.122 18.782 1.00 92.62 178 SER A O 1
ATOM 1402 N N . ILE A 1 179 ? 1.927 -5.116 17.006 1.00 91.12 179 ILE A N 1
ATOM 1403 C CA . ILE A 1 179 ? 2.905 -5.642 16.037 1.00 91.12 179 ILE A CA 1
ATOM 1404 C C . ILE A 1 179 ? 4.096 -4.680 15.911 1.00 91.12 179 ILE A C 1
ATOM 1406 O O . ILE A 1 179 ? 5.244 -5.095 16.067 1.00 91.12 179 ILE A O 1
ATOM 1410 N N . LEU A 1 180 ? 3.836 -3.384 15.704 1.00 88.88 180 LEU A N 1
ATOM 1411 C CA . LEU A 1 180 ? 4.878 -2.360 15.558 1.00 88.88 180 LEU A CA 1
ATOM 1412 C C . LEU A 1 180 ? 5.768 -2.246 16.807 1.00 88.88 180 LEU A C 1
ATOM 1414 O O . LEU A 1 180 ? 6.992 -2.189 16.689 1.00 88.88 180 LEU A O 1
ATOM 1418 N N . ASN A 1 181 ? 5.179 -2.276 18.004 1.00 85.25 181 ASN A N 1
ATOM 1419 C CA . ASN A 1 181 ? 5.930 -2.259 19.262 1.00 85.25 181 ASN A CA 1
ATOM 1420 C C . ASN A 1 181 ? 6.750 -3.545 19.465 1.00 85.25 181 ASN A C 1
ATOM 1422 O O . ASN A 1 181 ? 7.839 -3.501 20.033 1.00 85.25 181 ASN A O 1
ATOM 1426 N N . GLY A 1 182 ? 6.246 -4.688 18.988 1.00 79.56 182 GLY A N 1
ATOM 1427 C CA . GLY A 1 182 ? 6.961 -5.963 19.011 1.00 79.56 182 GLY A CA 1
ATOM 1428 C C . GLY A 1 182 ? 8.196 -5.977 18.105 1.00 79.56 182 GLY A C 1
ATOM 1429 O O . GLY A 1 182 ? 9.220 -6.539 18.491 1.00 79.56 182 GLY A O 1
ATOM 1430 N N . ARG A 1 183 ? 8.137 -5.311 16.940 1.00 72.38 183 ARG A N 1
ATOM 1431 C CA . ARG A 1 183 ? 9.284 -5.174 16.020 1.00 72.38 183 ARG A CA 1
ATOM 1432 C C . ARG A 1 183 ? 10.444 -4.400 16.656 1.00 72.38 183 ARG A C 1
ATOM 1434 O O . ARG A 1 183 ? 11.584 -4.827 16.530 1.00 72.38 183 ARG A O 1
ATOM 1441 N N . GLY A 1 184 ? 10.152 -3.321 17.387 1.00 52.62 184 GLY A N 1
ATOM 1442 C CA . GLY A 1 184 ? 11.168 -2.508 18.070 1.00 52.62 184 GLY A CA 1
ATOM 1443 C C . GLY A 1 184 ? 11.819 -3.174 19.289 1.00 52.62 184 GLY A C 1
ATOM 1444 O O . GLY A 1 184 ? 12.883 -2.743 19.712 1.00 52.62 184 GLY A O 1
ATOM 1445 N N . ARG A 1 185 ? 11.208 -4.227 19.854 1.00 44.41 185 ARG A N 1
ATOM 1446 C CA . ARG A 1 185 ? 11.708 -4.930 21.054 1.00 44.41 185 ARG A CA 1
ATOM 1447 C C . ARG A 1 185 ? 12.565 -6.159 20.744 1.00 44.41 185 ARG A C 1
ATOM 1449 O O . ARG A 1 185 ? 13.053 -6.813 21.662 1.00 44.41 185 ARG A O 1
ATOM 1456 N N . ARG A 1 186 ? 12.722 -6.501 19.463 1.00 40.84 186 ARG A N 1
ATOM 1457 C CA . ARG A 1 186 ? 13.598 -7.580 18.996 1.00 40.84 186 ARG A CA 1
ATOM 1458 C C . ARG A 1 186 ? 15.009 -7.006 18.834 1.00 40.84 186 ARG A C 1
ATOM 1460 O O . ARG A 1 186 ? 15.478 -6.817 17.719 1.00 40.84 186 ARG A O 1
ATOM 1467 N N . GLU A 1 187 ? 15.639 -6.670 19.960 1.00 37.28 187 GLU A N 1
ATOM 1468 C CA . GLU A 1 187 ? 17.064 -6.336 20.002 1.00 37.28 187 GLU A CA 1
ATOM 1469 C C . GLU A 1 187 ? 17.852 -7.541 19.471 1.00 37.28 187 GLU A C 1
ATOM 1471 O O . GLU A 1 187 ? 17.683 -8.677 19.929 1.00 37.28 187 GLU A O 1
ATOM 1476 N N . LEU A 1 188 ? 18.644 -7.303 18.429 1.00 37.53 188 LEU A N 1
ATOM 1477 C CA . LEU A 1 188 ? 19.594 -8.273 17.903 1.00 37.53 188 LEU A CA 1
ATOM 1478 C C . LEU A 1 188 ? 20.662 -8.536 18.982 1.00 37.53 188 LEU A C 1
ATOM 1480 O O . LEU A 1 188 ? 21.069 -7.596 19.663 1.00 37.53 188 LEU A O 1
ATOM 1484 N N . PRO A 1 189 ? 21.150 -9.778 19.154 1.00 33.75 189 PRO A N 1
ATOM 1485 C CA . PRO A 1 189 ? 22.329 -10.029 19.976 1.00 33.75 189 PRO A CA 1
ATOM 1486 C C . PRO A 1 189 ? 23.501 -9.147 19.510 1.00 33.75 189 PRO A C 1
ATOM 1488 O O . PRO A 1 189 ? 23.800 -9.108 18.315 1.00 33.75 189 PRO A O 1
ATOM 1491 N N . ALA A 1 190 ? 24.155 -8.468 20.459 1.00 38.78 190 ALA A N 1
ATOM 1492 C CA . ALA A 1 190 ? 25.168 -7.424 20.243 1.00 38.78 190 ALA A CA 1
ATOM 1493 C C . ALA A 1 190 ? 26.339 -7.822 19.316 1.00 38.78 190 ALA A C 1
ATOM 1495 O O . ALA A 1 190 ? 26.999 -6.965 18.732 1.00 38.78 190 ALA A O 1
ATOM 1496 N N . ASP A 1 191 ? 26.574 -9.119 19.111 1.00 34.44 191 ASP A N 1
ATOM 1497 C CA . ASP A 1 191 ? 27.655 -9.618 18.256 1.00 34.44 191 ASP A CA 1
ATOM 1498 C C . ASP A 1 191 ? 27.369 -9.480 16.743 1.00 34.44 191 ASP A C 1
ATOM 1500 O O . ASP A 1 191 ? 28.293 -9.582 15.933 1.00 34.44 191 ASP A O 1
ATOM 1504 N N . LEU A 1 192 ? 26.121 -9.198 16.339 1.00 34.81 192 LEU A N 1
ATOM 1505 C CA . LEU A 1 192 ? 25.722 -8.985 14.934 1.00 34.81 192 LEU A CA 1
ATOM 1506 C C . LEU A 1 192 ? 25.635 -7.505 14.516 1.00 34.81 192 LEU A C 1
ATOM 1508 O O . LEU A 1 192 ? 25.574 -7.220 13.319 1.00 34.81 192 LEU A O 1
ATOM 1512 N N . GLU A 1 193 ? 25.703 -6.559 15.458 1.00 32.47 193 GLU A N 1
ATOM 1513 C CA . GLU A 1 193 ? 25.610 -5.113 15.177 1.00 32.47 193 GLU A CA 1
ATOM 1514 C C . GLU A 1 193 ? 26.804 -4.561 14.383 1.00 32.47 193 GLU A C 1
ATOM 1516 O O . GLU A 1 193 ? 26.728 -3.489 13.790 1.00 32.47 193 GLU A O 1
ATOM 1521 N N . ARG A 1 194 ? 27.930 -5.282 14.353 1.00 30.17 194 ARG A N 1
ATOM 1522 C CA . ARG A 1 194 ? 29.178 -4.779 13.760 1.00 30.17 194 ARG A CA 1
ATOM 1523 C C . ARG A 1 194 ? 29.404 -5.209 12.306 1.00 30.17 194 ARG A C 1
ATOM 1525 O O . ARG A 1 194 ? 30.330 -4.710 11.674 1.00 30.17 194 ARG A O 1
ATOM 1532 N N . ILE A 1 195 ? 28.588 -6.128 11.784 1.00 36.53 195 ILE A N 1
ATOM 1533 C CA . ILE A 1 195 ? 28.668 -6.616 10.391 1.00 36.53 195 ILE A CA 1
ATOM 1534 C C . ILE A 1 195 ? 27.544 -6.014 9.538 1.00 36.53 195 ILE A C 1
ATOM 1536 O O . ILE A 1 195 ? 27.756 -5.718 8.365 1.00 36.53 195 ILE A O 1
ATOM 1540 N N . ALA A 1 196 ? 26.379 -5.760 10.134 1.00 33.25 196 ALA A N 1
ATOM 1541 C CA . ALA A 1 196 ? 25.325 -4.962 9.527 1.00 33.25 196 ALA A CA 1
ATOM 1542 C C . ALA A 1 196 ? 25.497 -3.509 9.983 1.00 33.25 196 ALA A C 1
ATOM 1544 O O . ALA A 1 196 ? 25.087 -3.160 11.087 1.00 33.25 196 ALA A O 1
ATOM 1545 N N . GLY A 1 197 ? 26.125 -2.663 9.156 1.00 27.94 197 GLY A N 1
ATOM 1546 C CA . GLY A 1 197 ? 26.020 -1.212 9.341 1.00 27.94 197 GLY A CA 1
ATOM 1547 C C . GLY A 1 197 ? 24.545 -0.873 9.545 1.00 27.94 197 GLY A C 1
ATOM 1548 O O . GLY A 1 197 ? 23.741 -1.286 8.723 1.00 27.94 197 GLY A O 1
ATOM 1549 N N . GLY A 1 198 ? 24.218 -0.271 10.692 1.00 27.47 198 GLY A N 1
ATOM 1550 C CA . GLY A 1 198 ? 22.898 -0.292 11.331 1.00 27.47 198 GLY A CA 1
ATOM 1551 C C . GLY A 1 198 ? 21.688 -0.243 10.399 1.00 27.47 198 GLY A C 1
ATOM 1552 O O . GLY A 1 198 ? 21.093 0.811 10.213 1.00 27.47 198 GLY A O 1
ATOM 1553 N N . ASP A 1 199 ? 21.277 -1.409 9.909 1.00 33.66 199 ASP A N 1
ATOM 1554 C CA . ASP A 1 199 ? 20.071 -1.582 9.122 1.00 33.66 199 ASP A CA 1
ATOM 1555 C C . ASP A 1 199 ? 19.060 -2.314 9.992 1.00 33.66 199 ASP A C 1
ATOM 1557 O O . ASP A 1 199 ? 19.065 -3.533 10.184 1.00 33.66 199 ASP A O 1
ATOM 1561 N N . THR A 1 200 ? 18.147 -1.505 10.524 1.00 32.81 200 THR A N 1
ATOM 1562 C CA . THR A 1 200 ? 16.783 -1.943 10.815 1.00 32.81 200 THR A CA 1
ATOM 1563 C C . THR A 1 200 ? 16.360 -2.793 9.622 1.00 32.81 200 THR A C 1
ATOM 1565 O O . THR A 1 200 ? 16.435 -2.262 8.518 1.00 32.81 200 THR A O 1
ATOM 1568 N N . LYS A 1 201 ? 15.992 -4.077 9.801 1.00 35.91 201 LYS A N 1
ATOM 1569 C CA . LYS A 1 201 ? 15.449 -4.928 8.720 1.00 35.91 201 LYS A CA 1
ATOM 1570 C C . LYS A 1 201 ? 14.616 -4.041 7.798 1.00 35.91 201 LYS A C 1
ATOM 1572 O O . LYS A 1 201 ? 13.566 -3.570 8.242 1.00 35.91 201 LYS A O 1
ATOM 1577 N N . ILE A 1 202 ? 15.118 -3.741 6.597 1.00 43.53 202 ILE A N 1
ATOM 1578 C CA . ILE A 1 202 ? 14.415 -2.870 5.661 1.00 43.53 202 ILE A CA 1
ATOM 1579 C C . ILE A 1 202 ? 13.172 -3.665 5.286 1.00 43.53 202 ILE A C 1
ATOM 1581 O O . ILE A 1 202 ? 13.233 -4.605 4.499 1.00 43.53 202 ILE A O 1
ATOM 1585 N N . SER A 1 203 ? 12.064 -3.378 5.969 1.00 55.97 203 SER A N 1
ATOM 1586 C CA . SER A 1 203 ? 10.762 -3.941 5.657 1.00 55.97 203 SER A CA 1
ATOM 1587 C C . SER A 1 203 ? 10.345 -3.238 4.383 1.00 55.97 203 SER A C 1
ATOM 1589 O O . SER A 1 203 ? 9.762 -2.154 4.428 1.00 55.97 203 SER A O 1
ATOM 1591 N N . TRP A 1 204 ? 10.761 -3.803 3.255 1.00 65.44 204 TRP A N 1
ATOM 1592 C CA . TRP A 1 204 ? 10.289 -3.374 1.955 1.00 65.44 204 TRP A CA 1
ATOM 1593 C C . TRP A 1 204 ? 8.766 -3.392 1.960 1.00 65.44 204 TRP A C 1
ATOM 1595 O O . TRP A 1 204 ? 8.150 -4.243 2.606 1.00 65.44 204 TRP A O 1
ATOM 1605 N N . LEU A 1 205 ? 8.169 -2.412 1.288 1.00 80.19 205 LEU A N 1
ATOM 1606 C CA . LEU A 1 205 ? 6.734 -2.453 1.070 1.00 80.19 205 LEU A CA 1
ATOM 1607 C C . LEU A 1 205 ? 6.408 -3.654 0.190 1.00 80.19 205 LEU A C 1
ATOM 1609 O O . LEU A 1 205 ? 7.168 -3.973 -0.717 1.00 80.19 205 LEU A O 1
ATOM 1613 N N . GLU A 1 206 ? 5.282 -4.295 0.449 1.00 82.50 206 GLU A N 1
ATOM 1614 C CA . GLU A 1 206 ? 4.728 -5.292 -0.465 1.00 82.50 206 GLU A CA 1
ATOM 1615 C C . GLU A 1 206 ? 3.698 -4.617 -1.380 1.00 82.50 206 GLU A C 1
ATOM 1617 O O . GLU A 1 206 ? 2.984 -3.717 -0.916 1.00 82.50 206 GLU A O 1
ATOM 1622 N N . PRO A 1 207 ? 3.603 -5.007 -2.662 1.00 84.25 207 PRO A N 1
ATOM 1623 C CA . PRO A 1 207 ? 2.605 -4.452 -3.562 1.00 84.25 207 PRO A CA 1
ATOM 1624 C C . PRO A 1 207 ? 1.196 -4.874 -3.132 1.00 84.25 207 PRO A C 1
ATOM 1626 O O . PRO A 1 207 ? 0.966 -6.001 -2.702 1.00 84.25 207 PRO A O 1
ATOM 1629 N N . TYR A 1 208 ? 0.243 -3.953 -3.241 1.00 84.38 208 TYR A N 1
ATOM 1630 C CA . TYR A 1 208 ? -1.145 -4.149 -2.834 1.00 84.38 208 TYR A CA 1
ATOM 1631 C C . TYR A 1 208 ? -2.056 -4.316 -4.049 1.00 84.38 208 TYR A C 1
ATOM 1633 O O . TYR A 1 208 ? -1.972 -3.529 -4.986 1.00 84.38 208 TYR A O 1
ATOM 1641 N N . THR A 1 209 ? -2.964 -5.290 -4.027 1.00 81.81 209 THR A N 1
ATOM 1642 C CA . THR A 1 209 ? -3.982 -5.448 -5.077 1.00 81.81 209 THR A CA 1
ATOM 1643 C C . THR A 1 209 ? -5.248 -4.655 -4.752 1.00 81.81 209 THR A C 1
ATOM 1645 O O . THR A 1 209 ? -5.849 -4.804 -3.684 1.00 81.81 209 THR A O 1
ATOM 1648 N N . ASP A 1 210 ? -5.699 -3.837 -5.700 1.00 70.50 210 ASP A N 1
ATOM 1649 C CA . ASP A 1 210 ? -6.936 -3.060 -5.575 1.00 70.50 210 ASP A CA 1
ATOM 1650 C C . ASP A 1 210 ? -8.186 -3.957 -5.597 1.00 70.50 210 ASP A C 1
ATOM 1652 O O . ASP A 1 210 ? -9.277 -3.519 -5.217 1.00 70.50 210 ASP A O 1
ATOM 1656 N N . GLU A 1 211 ? -8.046 -5.225 -6.002 1.00 72.38 211 GLU A N 1
ATOM 1657 C CA . GLU A 1 211 ? -9.162 -6.166 -6.075 1.00 72.38 211 GLU A CA 1
ATOM 1658 C C . GLU A 1 211 ? -9.796 -6.453 -4.711 1.00 72.38 211 GLU A C 1
ATOM 1660 O O . GLU A 1 211 ? -11.010 -6.652 -4.627 1.00 72.38 211 GLU A O 1
ATOM 1665 N N . ARG A 1 212 ? -8.990 -6.382 -3.643 1.00 71.75 212 ARG A N 1
ATOM 1666 C CA . ARG A 1 212 ? -9.401 -6.597 -2.246 1.00 71.75 212 ARG A CA 1
ATOM 1667 C C . ARG A 1 212 ? -10.313 -5.496 -1.690 1.00 71.75 212 ARG A C 1
ATOM 1669 O O . ARG A 1 212 ? -10.869 -5.649 -0.604 1.00 71.75 212 ARG A O 1
ATOM 1676 N N . LEU A 1 213 ? -10.474 -4.386 -2.408 1.00 68.00 213 LEU A N 1
ATOM 1677 C CA . LEU A 1 213 ? -11.403 -3.318 -2.050 1.00 68.00 213 LEU A CA 1
ATOM 1678 C C . LEU A 1 213 ? -12.741 -3.509 -2.764 1.00 68.00 213 LEU A C 1
ATOM 1680 O O . LEU A 1 213 ? -12.779 -3.791 -3.965 1.00 68.00 213 LEU A O 1
ATOM 1684 N N . GLY A 1 214 ? -13.843 -3.287 -2.046 1.00 62.91 214 GLY A N 1
ATOM 1685 C CA . GLY A 1 214 ? -15.168 -3.226 -2.658 1.00 62.91 214 GLY A CA 1
ATOM 1686 C C . GLY A 1 214 ? -15.267 -2.085 -3.691 1.00 62.91 214 GLY A C 1
ATOM 1687 O O . GLY A 1 214 ? -14.491 -1.125 -3.627 1.00 62.91 214 GLY A O 1
ATOM 1688 N N . PRO A 1 215 ? -16.191 -2.164 -4.669 1.00 61.03 215 PRO A N 1
ATOM 1689 C CA . PRO A 1 215 ? -16.257 -1.223 -5.794 1.00 61.03 215 PRO A CA 1
ATOM 1690 C C . PRO A 1 215 ? -16.365 0.248 -5.369 1.00 61.03 215 PRO A C 1
ATOM 1692 O O . PRO A 1 215 ? -15.720 1.119 -5.954 1.00 61.03 215 PRO A O 1
ATOM 1695 N N . GLU A 1 216 ? -17.146 0.522 -4.323 1.00 59.72 216 GLU A N 1
ATOM 1696 C CA . GLU A 1 216 ? -17.342 1.869 -3.781 1.00 59.72 216 GLU A CA 1
ATOM 1697 C C . GLU A 1 216 ? -16.075 2.375 -3.073 1.00 59.72 216 GLU A C 1
ATOM 1699 O O . GLU A 1 216 ? -15.664 3.524 -3.249 1.00 59.72 216 GLU A O 1
ATOM 1704 N N . GLN A 1 217 ? -15.388 1.486 -2.352 1.00 61.72 217 GLN A N 1
ATOM 1705 C CA . GLN A 1 217 ? -14.166 1.787 -1.611 1.00 61.72 217 GLN A CA 1
ATOM 1706 C C . GLN A 1 217 ? -12.962 1.989 -2.531 1.00 61.72 217 GLN A C 1
ATOM 1708 O O . GLN A 1 217 ? -12.096 2.800 -2.205 1.00 61.72 217 GLN A O 1
ATOM 1713 N N . ARG A 1 218 ? -12.905 1.320 -3.693 1.00 64.81 218 ARG A N 1
ATOM 1714 C CA . ARG A 1 218 ? -11.831 1.520 -4.684 1.00 64.81 218 ARG A CA 1
ATOM 1715 C C . ARG A 1 218 ? -11.704 2.992 -5.065 1.00 64.81 218 ARG A C 1
ATOM 1717 O O . ARG A 1 218 ? -10.601 3.515 -5.103 1.00 64.81 218 ARG A O 1
ATOM 1724 N N . THR A 1 219 ? -12.814 3.691 -5.287 1.00 58.16 219 THR A N 1
ATOM 1725 C CA . THR A 1 219 ? -12.777 5.083 -5.768 1.00 58.16 219 THR A CA 1
ATOM 1726 C C . THR A 1 219 ? -12.172 6.050 -4.745 1.00 58.16 219 THR A C 1
ATOM 1728 O O . THR A 1 219 ? -11.401 6.928 -5.128 1.00 58.16 219 THR A O 1
ATOM 1731 N N . VAL A 1 220 ? -12.484 5.872 -3.456 1.00 55.47 220 VAL A N 1
ATOM 1732 C CA . VAL A 1 220 ? -12.022 6.748 -2.361 1.00 55.47 220 VAL A CA 1
ATOM 1733 C C . VAL A 1 220 ? -10.637 6.339 -1.855 1.00 55.47 220 VAL A C 1
ATOM 1735 O O . VAL A 1 220 ? -9.809 7.188 -1.536 1.00 55.47 220 VAL A O 1
ATOM 1738 N N . ALA A 1 221 ? -10.354 5.036 -1.795 1.00 59.66 221 ALA A N 1
ATOM 1739 C CA . ALA A 1 221 ? -9.128 4.534 -1.194 1.00 59.66 221 ALA A CA 1
ATOM 1740 C C . ALA A 1 221 ? -7.894 4.733 -2.079 1.00 59.66 221 ALA A C 1
ATOM 1742 O O . ALA A 1 221 ? -6.821 4.894 -1.501 1.00 59.66 221 ALA A O 1
ATOM 1743 N N . ARG A 1 222 ? -8.039 4.746 -3.415 1.00 65.75 222 ARG A N 1
ATOM 1744 C CA . ARG A 1 222 ? -6.940 4.683 -4.402 1.00 65.75 222 ARG A CA 1
ATOM 1745 C C . ARG A 1 222 ? -5.728 5.551 -4.061 1.00 65.75 222 ARG A C 1
ATOM 1747 O O . ARG A 1 222 ? -4.615 5.053 -3.963 1.00 65.75 222 ARG A O 1
ATOM 1754 N N . GLU A 1 223 ? -5.948 6.831 -3.782 1.00 65.50 223 GLU A N 1
ATOM 1755 C CA . GLU A 1 223 ? -4.854 7.783 -3.530 1.00 65.50 223 GLU A CA 1
ATOM 1756 C C . GLU A 1 223 ? -4.089 7.498 -2.225 1.00 65.50 223 GLU A C 1
ATOM 1758 O O . GLU A 1 223 ? -2.905 7.792 -2.099 1.00 65.50 223 GLU A O 1
ATOM 1763 N N . SER A 1 224 ? -4.750 6.873 -1.249 1.00 65.44 224 SER A N 1
ATOM 1764 C CA . SER A 1 224 ? -4.171 6.546 0.061 1.00 65.44 224 SER A CA 1
ATOM 1765 C C . SER A 1 224 ? -3.509 5.164 0.124 1.00 65.44 224 SER A C 1
ATOM 1767 O O . SER A 1 224 ? -3.037 4.765 1.189 1.00 65.44 224 SER A O 1
ATOM 1769 N N . ILE A 1 225 ? -3.524 4.393 -0.965 1.00 72.81 225 ILE A N 1
ATOM 1770 C CA . ILE A 1 225 ? -2.819 3.102 -1.081 1.00 72.81 225 ILE A CA 1
ATOM 1771 C C . ILE A 1 225 ? -1.608 3.205 -2.005 1.00 72.81 225 ILE A C 1
ATOM 1773 O O . ILE A 1 225 ? -0.833 2.254 -2.052 1.00 72.81 225 ILE A O 1
ATOM 1777 N N . GLU A 1 226 ? -1.416 4.338 -2.687 1.00 81.75 226 GLU A N 1
ATOM 1778 C CA . GLU A 1 226 ? -0.250 4.589 -3.538 1.00 81.75 226 GLU A CA 1
ATOM 1779 C C . GLU A 1 226 ? 1.050 4.317 -2.776 1.00 81.75 226 GLU A C 1
ATOM 1781 O O . GLU A 1 226 ? 1.194 4.693 -1.605 1.00 81.75 226 GLU A O 1
ATOM 1786 N N . LEU A 1 227 ? 2.026 3.695 -3.446 1.00 80.56 227 LEU A N 1
ATOM 1787 C CA . LEU A 1 227 ? 3.284 3.294 -2.808 1.00 80.56 227 LEU A CA 1
ATOM 1788 C C . LEU A 1 227 ? 4.001 4.485 -2.170 1.00 80.56 227 LEU A C 1
ATOM 1790 O O . LEU A 1 227 ? 4.541 4.364 -1.073 1.00 80.56 227 LEU A O 1
ATOM 1794 N N . SER A 1 228 ? 3.954 5.653 -2.816 1.00 78.38 228 SER A N 1
ATOM 1795 C CA . SER A 1 228 ? 4.558 6.884 -2.297 1.00 78.38 228 SER A CA 1
ATOM 1796 C C . SER A 1 228 ? 3.934 7.327 -0.967 1.00 78.38 228 SER A C 1
ATOM 1798 O O . SER A 1 228 ? 4.656 7.671 -0.029 1.00 78.38 228 SER A O 1
ATOM 1800 N N .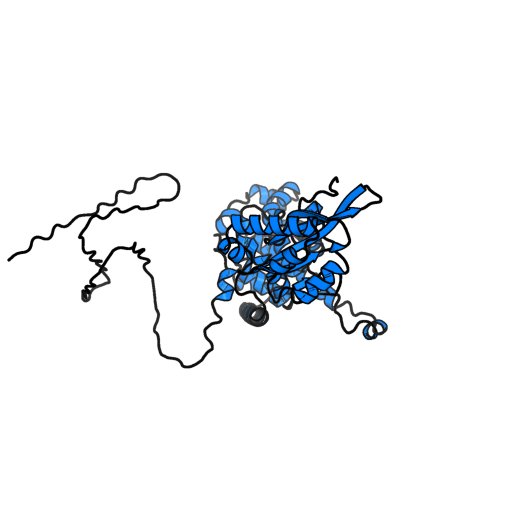 PHE A 1 229 ? 2.606 7.252 -0.841 1.00 82.00 229 PHE A N 1
ATOM 1801 C CA . PHE A 1 229 ? 1.901 7.562 0.397 1.00 82.00 229 PHE A CA 1
ATOM 1802 C C . PHE A 1 229 ? 2.216 6.527 1.479 1.00 82.00 229 PHE A C 1
ATOM 1804 O O . PHE A 1 229 ? 2.581 6.897 2.597 1.00 82.00 229 PHE A O 1
ATOM 1811 N N . VAL A 1 230 ? 2.134 5.234 1.144 1.00 83.94 230 VAL A N 1
ATOM 1812 C CA . VAL A 1 230 ? 2.409 4.137 2.083 1.00 83.94 230 VAL A CA 1
ATOM 1813 C C . VAL A 1 230 ? 3.846 4.227 2.604 1.00 83.94 230 VAL A C 1
ATOM 1815 O O . VAL A 1 230 ? 4.058 4.131 3.815 1.00 83.94 230 VAL A O 1
ATOM 1818 N N . ALA A 1 231 ? 4.817 4.505 1.730 1.00 82.81 231 ALA A N 1
ATOM 1819 C CA . ALA A 1 231 ? 6.215 4.732 2.090 1.00 82.81 231 ALA A CA 1
ATOM 1820 C C . ALA A 1 231 ? 6.380 5.968 2.977 1.00 82.81 231 ALA A C 1
ATOM 1822 O O . ALA A 1 231 ? 7.083 5.926 3.990 1.00 82.81 231 ALA A O 1
ATOM 1823 N N . ALA A 1 232 ? 5.698 7.068 2.649 1.00 82.00 232 ALA A N 1
ATOM 1824 C CA . ALA A 1 232 ? 5.772 8.292 3.430 1.00 82.00 232 ALA A CA 1
ATOM 1825 C C . ALA A 1 232 ? 5.262 8.075 4.864 1.00 82.00 232 ALA A C 1
ATOM 1827 O O . ALA A 1 232 ? 5.949 8.462 5.814 1.00 82.00 232 ALA A O 1
ATOM 1828 N N . VAL A 1 233 ? 4.119 7.397 5.043 1.00 84.88 233 VAL A N 1
ATOM 1829 C CA . VAL A 1 233 ? 3.567 7.111 6.379 1.00 84.88 233 VAL A CA 1
ATOM 1830 C C . VAL A 1 233 ? 4.398 6.100 7.174 1.00 84.88 233 VAL A C 1
ATOM 1832 O O . VAL A 1 233 ? 4.322 6.104 8.409 1.00 84.88 233 VAL A O 1
ATOM 1835 N N . GLN A 1 234 ? 5.258 5.299 6.523 1.00 87.19 234 GLN A N 1
ATOM 1836 C CA . GLN A 1 234 ? 6.208 4.437 7.237 1.00 87.19 234 GLN A CA 1
ATOM 1837 C C . GLN A 1 234 ? 7.246 5.231 8.050 1.00 87.19 234 GLN A C 1
ATOM 1839 O O . GLN A 1 234 ? 7.753 4.718 9.046 1.00 87.19 234 GLN A O 1
ATOM 1844 N N . ARG A 1 235 ? 7.503 6.504 7.714 1.00 85.31 235 ARG A N 1
ATOM 1845 C CA . ARG A 1 235 ? 8.412 7.384 8.479 1.00 85.31 235 ARG A CA 1
ATOM 1846 C C . ARG A 1 235 ? 7.826 7.867 9.811 1.00 85.31 235 ARG A C 1
ATOM 1848 O O . ARG A 1 235 ? 8.542 8.426 10.638 1.00 85.31 235 ARG A O 1
ATOM 1855 N N . LEU A 1 236 ? 6.523 7.687 10.019 1.00 88.12 236 LEU A N 1
ATOM 1856 C CA . LEU A 1 236 ? 5.828 8.090 11.240 1.00 88.12 236 LEU A CA 1
ATOM 1857 C C . LEU A 1 236 ? 5.989 7.044 12.343 1.00 88.12 236 LEU A C 1
ATOM 1859 O O . LEU A 1 236 ? 5.994 5.840 12.073 1.00 88.12 236 LEU A O 1
ATOM 1863 N N . THR A 1 237 ? 5.989 7.494 13.602 1.00 91.19 237 THR A N 1
ATOM 1864 C CA . THR A 1 237 ? 5.790 6.570 14.731 1.00 91.19 237 THR A CA 1
ATOM 1865 C C . THR A 1 237 ? 4.421 5.897 14.605 1.00 91.19 237 THR A C 1
ATOM 1867 O O . THR A 1 237 ? 3.475 6.512 14.105 1.00 91.19 237 THR A O 1
ATOM 1870 N N . GLY A 1 238 ? 4.269 4.664 15.102 1.00 91.62 238 GLY A N 1
ATOM 1871 C CA . GLY A 1 238 ? 3.008 3.917 14.969 1.00 91.62 238 GLY A CA 1
ATOM 1872 C C . GLY A 1 238 ? 1.780 4.703 15.446 1.00 91.62 238 GLY A C 1
ATOM 1873 O O . GLY A 1 238 ? 0.729 4.670 14.812 1.00 91.62 238 GLY A O 1
ATOM 1874 N N . ARG A 1 239 ? 1.925 5.501 16.513 1.00 92.94 239 ARG A N 1
ATOM 1875 C CA . ARG A 1 239 ? 0.836 6.337 17.041 1.00 92.94 239 ARG A CA 1
ATOM 1876 C C . ARG A 1 239 ? 0.537 7.564 16.174 1.00 92.94 239 ARG A C 1
ATOM 1878 O O . ARG A 1 239 ? -0.630 7.889 15.989 1.00 92.94 239 ARG A O 1
ATOM 1885 N N . GLN A 1 240 ? 1.555 8.233 15.626 1.00 94.00 240 GLN A N 1
ATOM 1886 C CA . GLN A 1 240 ? 1.354 9.321 14.653 1.00 94.00 240 GLN A CA 1
ATOM 1887 C C . GLN A 1 240 ? 0.660 8.803 13.388 1.00 94.00 240 GLN A C 1
ATOM 1889 O O . GLN A 1 240 ? -0.279 9.430 12.906 1.00 94.00 240 GLN A O 1
ATOM 1894 N N . ARG A 1 241 ? 1.093 7.633 12.904 1.00 94.94 241 ARG A N 1
ATOM 1895 C CA . ARG A 1 241 ? 0.519 6.938 11.750 1.00 94.94 241 ARG A CA 1
ATOM 1896 C C . ARG A 1 241 ? -0.957 6.615 11.964 1.00 94.94 241 ARG A C 1
ATOM 1898 O O . ARG A 1 241 ? -1.781 7.007 11.147 1.00 94.94 241 ARG A O 1
ATOM 1905 N N . ALA A 1 242 ? -1.295 5.989 13.093 1.00 95.94 242 ALA A N 1
ATOM 1906 C CA . ALA A 1 242 ? -2.677 5.666 13.437 1.00 95.94 242 ALA A CA 1
ATOM 1907 C C . ALA A 1 242 ? -3.567 6.918 13.473 1.00 95.94 242 ALA A C 1
ATOM 1909 O O . ALA A 1 242 ? -4.638 6.924 12.874 1.00 95.94 242 ALA A O 1
ATOM 1910 N N . VAL A 1 243 ? -3.108 7.992 14.127 1.00 96.12 243 VAL A N 1
ATOM 1911 C CA . VAL A 1 243 ? -3.855 9.258 14.208 1.00 96.12 243 VAL A CA 1
ATOM 1912 C C . VAL A 1 243 ? -4.106 9.858 12.826 1.00 96.12 243 VAL A C 1
ATOM 1914 O O . VAL A 1 243 ? -5.230 10.273 12.551 1.00 96.12 243 VAL A O 1
ATOM 1917 N N . LEU A 1 244 ? -3.086 9.902 11.965 1.00 93.75 244 LEU A N 1
ATOM 1918 C CA . LEU A 1 244 ? -3.211 10.452 10.616 1.00 93.75 244 LEU A CA 1
ATOM 1919 C C . LEU A 1 244 ? -4.198 9.644 9.771 1.00 93.75 244 LEU A C 1
ATOM 1921 O O . LEU A 1 244 ? -5.126 10.217 9.208 1.00 93.75 244 LEU A O 1
ATOM 1925 N N . LEU A 1 245 ? -4.057 8.317 9.747 1.00 92.38 245 LEU A N 1
ATOM 1926 C CA . LEU A 1 245 ? -4.938 7.443 8.969 1.00 92.38 245 LEU A CA 1
ATOM 1927 C C . LEU A 1 245 ? -6.392 7.522 9.452 1.00 92.38 245 LEU A C 1
ATOM 1929 O O . LEU A 1 245 ? -7.302 7.660 8.641 1.00 92.38 245 LEU A O 1
ATOM 1933 N N . LEU A 1 246 ? -6.629 7.501 10.766 1.00 92.75 246 LEU A N 1
ATOM 1934 C CA . LEU A 1 246 ? -7.987 7.594 11.306 1.00 92.75 246 LEU A CA 1
ATOM 1935 C C . LEU A 1 246 ? -8.635 8.962 11.019 1.00 92.75 246 LEU A C 1
ATOM 1937 O O . LEU A 1 246 ? -9.820 9.014 10.703 1.00 92.75 246 LEU A O 1
ATOM 1941 N N . ARG A 1 247 ? -7.877 10.066 11.110 1.00 93.00 247 ARG A N 1
ATOM 1942 C CA . ARG A 1 247 ? -8.408 11.431 10.932 1.00 93.00 247 ARG A CA 1
ATOM 1943 C C . ARG A 1 247 ? -8.576 11.849 9.479 1.00 93.00 247 ARG A C 1
ATOM 1945 O O . ARG A 1 247 ? -9.570 12.494 9.164 1.00 93.00 247 ARG A O 1
ATOM 1952 N N . GLU A 1 248 ? -7.578 11.581 8.647 1.00 87.69 248 GLU A N 1
ATOM 1953 C CA . GLU A 1 248 ? -7.485 12.161 7.302 1.00 87.69 248 GLU A CA 1
ATOM 1954 C C . GLU A 1 248 ? -7.896 11.183 6.211 1.00 87.69 248 GLU A C 1
ATOM 1956 O O . GLU A 1 248 ? -8.472 11.617 5.223 1.00 87.69 248 GLU A O 1
ATOM 1961 N N . VAL A 1 249 ? -7.658 9.882 6.405 1.00 85.44 249 VAL A N 1
ATOM 1962 C CA . VAL A 1 249 ? -8.039 8.855 5.421 1.00 85.44 249 VAL A CA 1
ATOM 1963 C C . VAL A 1 249 ? -9.429 8.295 5.722 1.00 85.44 249 VAL A C 1
ATOM 1965 O O . VAL A 1 249 ? -10.229 8.109 4.817 1.00 85.44 249 VAL A O 1
ATOM 1968 N N . LEU A 1 250 ? -9.733 8.035 6.996 1.00 85.44 250 LEU A N 1
ATOM 1969 C CA . LEU A 1 250 ? -10.982 7.378 7.410 1.00 85.44 250 LEU A CA 1
ATOM 1970 C C . LEU A 1 250 ? -12.048 8.343 7.945 1.00 85.44 250 LEU A C 1
ATOM 1972 O O . LEU A 1 250 ? -13.149 7.914 8.275 1.00 85.44 250 LEU A O 1
ATOM 1976 N N . GLY A 1 251 ? -11.728 9.633 8.067 1.00 87.50 251 GLY A N 1
ATOM 1977 C CA . GLY A 1 251 ? -12.694 10.677 8.419 1.00 87.50 251 GLY A CA 1
ATOM 1978 C C . GLY A 1 251 ? -13.219 10.667 9.863 1.00 87.50 251 GLY A C 1
ATOM 1979 O O . GLY A 1 251 ? -14.088 11.481 10.179 1.00 87.50 251 GLY A O 1
ATOM 1980 N N . PHE A 1 252 ? -12.696 9.824 10.765 1.00 89.69 252 PHE A N 1
ATOM 1981 C CA . PHE A 1 252 ? -13.104 9.823 12.178 1.00 89.69 252 PHE A CA 1
ATOM 1982 C C . PHE A 1 252 ? -12.849 11.178 12.819 1.00 89.69 252 PHE A C 1
ATOM 1984 O O . PHE A 1 252 ? -11.827 11.805 12.558 1.00 89.69 252 PHE A O 1
ATOM 1991 N N . THR A 1 253 ? -13.719 11.629 13.717 1.00 92.69 253 THR A N 1
ATOM 1992 C CA . THR A 1 253 ? -13.526 12.869 14.477 1.00 92.69 253 THR A CA 1
ATOM 1993 C C . THR A 1 253 ? -12.358 12.757 15.462 1.00 92.69 253 THR A C 1
ATOM 1995 O O . THR A 1 253 ? -11.995 11.679 15.926 1.00 92.69 253 THR A O 1
ATOM 1998 N N . ALA A 1 254 ? -11.773 13.892 15.862 1.00 93.50 254 ALA A N 1
ATOM 1999 C CA . ALA A 1 254 ? -10.704 13.892 16.867 1.00 93.50 254 ALA A CA 1
ATOM 2000 C C . ALA A 1 254 ? -11.144 13.313 18.223 1.00 93.50 254 ALA A C 1
ATOM 2002 O O . ALA A 1 254 ? -10.305 12.794 18.955 1.00 93.50 254 ALA A O 1
ATOM 2003 N N . ARG A 1 255 ? -12.445 13.383 18.543 1.00 93.31 255 ARG A N 1
ATOM 2004 C CA . ARG A 1 255 ? -13.024 12.756 19.736 1.00 93.31 255 ARG A CA 1
ATOM 2005 C C . ARG A 1 255 ? -13.044 11.237 19.605 1.00 93.31 255 ARG A C 1
ATOM 2007 O O . ARG A 1 255 ? -12.489 10.574 20.465 1.00 93.31 255 ARG A O 1
ATOM 2014 N N . GLU A 1 256 ? -13.576 10.708 18.507 1.00 91.56 256 GLU A N 1
ATOM 2015 C CA . GLU A 1 256 ? -13.598 9.258 18.272 1.00 91.56 256 GLU A CA 1
ATOM 2016 C C . GLU A 1 256 ? -12.188 8.667 18.267 1.00 91.56 256 GLU A C 1
ATOM 2018 O O . GLU A 1 256 ? -11.955 7.634 18.883 1.00 91.56 256 GLU A O 1
ATOM 2023 N N . VAL A 1 257 ? -11.219 9.343 17.643 1.00 94.56 257 VAL A N 1
ATOM 2024 C CA . VAL A 1 257 ? -9.818 8.893 17.657 1.00 94.56 257 VAL A CA 1
ATOM 2025 C C . VAL A 1 257 ? -9.220 8.938 19.065 1.00 94.56 257 VAL A C 1
ATOM 2027 O O . VAL A 1 257 ? -8.455 8.049 19.432 1.00 94.56 257 VAL A O 1
ATOM 2030 N N . ALA A 1 258 ? -9.559 9.951 19.867 1.00 94.25 258 ALA A N 1
ATOM 2031 C CA . ALA A 1 258 ? -9.100 10.041 21.250 1.00 94.25 258 ALA A CA 1
ATOM 2032 C C . ALA A 1 258 ? -9.646 8.881 22.098 1.00 94.25 258 ALA A C 1
ATOM 2034 O O . ALA A 1 258 ? -8.869 8.239 22.803 1.00 94.25 258 ALA A O 1
ATOM 2035 N N . ASP A 1 259 ? -10.934 8.565 21.949 1.00 90.06 259 ASP A N 1
ATOM 2036 C CA . ASP A 1 259 ? -11.589 7.450 22.637 1.00 90.06 259 ASP A CA 1
ATOM 2037 C C . ASP A 1 259 ? -11.019 6.093 22.178 1.00 90.06 259 ASP A C 1
ATOM 2039 O O . ASP A 1 259 ? -10.742 5.214 22.993 1.00 90.06 259 ASP A O 1
ATOM 2043 N N . GLN A 1 260 ? -10.777 5.918 20.873 1.00 90.19 260 GLN A N 1
ATOM 2044 C CA . GLN A 1 260 ? -10.200 4.687 20.315 1.00 90.19 260 GLN A CA 1
ATOM 2045 C C . GLN A 1 260 ? -8.762 4.435 20.790 1.00 90.19 260 GLN A C 1
ATOM 2047 O O . GLN A 1 260 ? -8.386 3.285 21.019 1.00 90.19 260 GLN A O 1
ATOM 2052 N N . LEU A 1 261 ? -7.956 5.493 20.919 1.00 92.19 261 LEU A N 1
ATOM 2053 C CA . LEU A 1 261 ? -6.538 5.412 21.285 1.00 92.19 261 LEU A CA 1
ATOM 2054 C C . LEU A 1 261 ? -6.271 5.606 22.785 1.00 92.19 261 LEU A C 1
ATOM 2056 O O . LEU A 1 261 ? -5.097 5.723 23.163 1.00 92.19 261 LEU A O 1
ATOM 2060 N N . ASP A 1 262 ? -7.327 5.676 23.601 1.00 91.81 262 ASP A N 1
ATOM 2061 C CA . ASP A 1 262 ? -7.292 5.952 25.043 1.00 91.81 262 ASP A CA 1
ATOM 2062 C C . ASP A 1 262 ? -6.408 7.167 25.374 1.00 91.81 262 ASP A C 1
ATOM 2064 O O . ASP A 1 262 ? -5.308 7.081 25.928 1.00 91.81 262 ASP A O 1
ATOM 2068 N N . THR A 1 263 ? -6.814 8.331 24.865 1.00 95.25 263 THR A N 1
ATOM 2069 C CA . THR A 1 263 ? -6.040 9.568 24.975 1.00 95.25 263 THR A CA 1
ATOM 2070 C C . THR A 1 263 ? -6.922 10.806 24.923 1.00 95.25 263 THR A C 1
ATOM 2072 O O . THR A 1 263 ? -8.141 10.727 24.982 1.00 95.25 263 THR A O 1
ATOM 2075 N N . THR A 1 264 ? -6.311 11.985 24.840 1.00 97.38 264 THR A N 1
ATOM 2076 C CA . THR A 1 264 ? -7.041 13.253 24.791 1.00 97.38 264 THR A CA 1
ATOM 2077 C C . THR A 1 264 ? -7.112 13.796 23.368 1.00 97.38 264 THR A C 1
ATOM 2079 O O . THR A 1 264 ? -6.192 13.621 22.567 1.00 97.38 264 THR A O 1
ATOM 2082 N N . VAL A 1 265 ? -8.173 14.549 23.064 1.00 97.62 265 VAL A N 1
ATOM 2083 C CA . VAL A 1 265 ? -8.310 15.284 21.790 1.00 97.62 265 VAL A CA 1
ATOM 2084 C C . VAL A 1 265 ? -7.100 16.192 21.533 1.00 97.62 265 VAL A C 1
ATOM 2086 O O . VAL A 1 265 ? -6.631 16.307 20.402 1.00 97.62 265 VAL A O 1
ATOM 2089 N N . ALA A 1 266 ? -6.546 16.798 22.589 1.00 97.25 266 ALA A N 1
ATOM 2090 C CA . ALA A 1 266 ? -5.332 17.602 22.496 1.00 97.25 266 ALA A CA 1
ATOM 2091 C C . ALA A 1 266 ? -4.130 16.768 22.016 1.00 97.25 266 ALA A C 1
ATOM 2093 O O . ALA A 1 266 ? -3.434 17.178 21.088 1.00 97.25 266 ALA A O 1
ATOM 2094 N N . ALA A 1 267 ? -3.925 15.574 22.583 1.00 96.06 267 ALA A N 1
ATOM 2095 C CA . ALA A 1 267 ? -2.853 14.673 22.168 1.00 96.06 267 ALA A CA 1
ATOM 2096 C C . ALA A 1 267 ? -3.021 14.193 20.717 1.00 96.06 267 ALA A C 1
ATOM 2098 O O . ALA A 1 267 ? -2.029 14.128 19.987 1.00 96.06 267 ALA A O 1
ATOM 2099 N N . VAL A 1 268 ? -4.259 13.920 20.281 1.00 97.25 268 VAL A N 1
ATOM 2100 C CA . VAL A 1 268 ? -4.584 13.589 18.881 1.00 97.25 268 VAL A CA 1
ATOM 2101 C C . VAL A 1 268 ? -4.190 14.736 17.952 1.00 97.25 268 VAL A C 1
ATOM 2103 O O . VAL A 1 268 ? -3.437 14.523 17.004 1.00 97.25 268 VAL A O 1
ATOM 2106 N N . ASN A 1 269 ? -4.616 15.966 18.246 1.00 95.25 269 ASN A N 1
ATOM 2107 C CA . ASN A 1 269 ? -4.301 17.130 17.414 1.00 95.25 269 ASN A CA 1
ATOM 2108 C C . ASN A 1 269 ? -2.788 17.390 17.333 1.00 95.25 269 ASN A C 1
ATOM 2110 O O . ASN A 1 269 ? -2.256 17.620 16.247 1.00 95.25 269 ASN A O 1
ATOM 2114 N N . SER A 1 270 ? -2.071 17.288 18.456 1.00 96.25 270 SER A N 1
ATOM 2115 C CA . SER A 1 270 ? -0.612 17.432 18.465 1.00 96.25 270 SER A CA 1
ATOM 2116 C C . SER A 1 270 ? 0.100 16.307 17.707 1.00 96.25 270 SER A C 1
ATOM 2118 O O 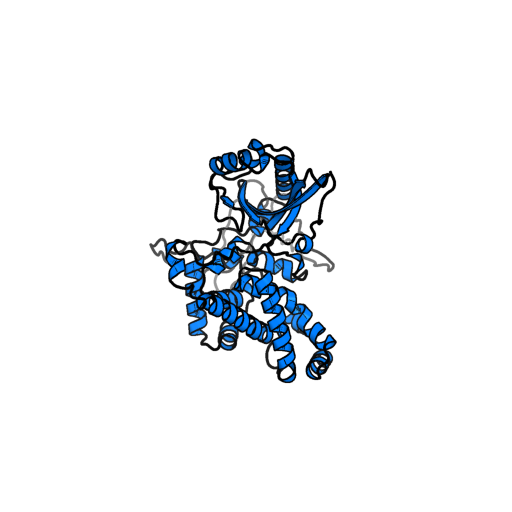. SER A 1 270 ? 1.106 16.554 17.042 1.00 96.25 270 SER A O 1
ATOM 2120 N N . ALA A 1 271 ? -0.384 15.064 17.795 1.00 93.94 271 ALA A N 1
ATOM 2121 C CA . ALA A 1 271 ? 0.173 13.948 17.033 1.00 93.94 271 ALA A CA 1
ATOM 2122 C C . ALA A 1 271 ? -0.044 14.131 15.527 1.00 93.94 271 ALA A C 1
ATOM 2124 O O . ALA A 1 271 ? 0.896 13.909 14.767 1.00 93.94 271 ALA A O 1
ATOM 2125 N N . LEU A 1 272 ? -1.226 14.600 15.118 1.00 92.94 272 LEU A N 1
ATOM 2126 C CA . LEU A 1 272 ? -1.541 14.895 13.722 1.00 92.94 272 LEU A CA 1
ATOM 2127 C C . LEU A 1 272 ? -0.654 16.013 13.162 1.00 92.94 272 LEU A C 1
ATOM 2129 O O . LEU A 1 272 ? -0.088 15.867 12.084 1.00 92.94 272 LEU A O 1
ATOM 2133 N N . GLN A 1 273 ? -0.464 17.100 13.917 1.00 91.56 273 GLN A N 1
ATOM 2134 C CA . GLN A 1 273 ? 0.428 18.192 13.516 1.00 91.56 273 GLN A CA 1
ATOM 2135 C C . GLN A 1 273 ? 1.864 17.698 13.290 1.00 91.56 273 GLN A C 1
ATOM 2137 O O . GLN A 1 273 ? 2.489 18.040 12.288 1.00 91.56 273 GLN A O 1
ATOM 2142 N N . ARG A 1 274 ? 2.383 16.864 14.199 1.00 92.19 274 ARG A N 1
ATOM 2143 C CA . ARG A 1 274 ? 3.715 16.263 14.040 1.00 92.19 274 ARG A CA 1
ATOM 2144 C C . ARG A 1 274 ? 3.777 15.308 12.855 1.00 92.19 274 ARG A C 1
ATOM 2146 O O . ARG A 1 274 ? 4.779 15.306 12.153 1.00 92.19 274 ARG A O 1
ATOM 2153 N N . ALA A 1 275 ? 2.726 14.519 12.630 1.00 89.56 275 ALA A N 1
ATOM 2154 C CA . ALA A 1 275 ? 2.658 13.625 11.483 1.00 89.56 275 ALA A CA 1
ATOM 2155 C C . ALA A 1 275 ? 2.763 14.413 10.172 1.00 89.56 275 ALA A C 1
ATOM 2157 O O . ALA A 1 275 ? 3.632 14.121 9.357 1.00 89.56 275 ALA A O 1
ATOM 2158 N N . ARG A 1 276 ? 1.972 15.482 10.024 1.00 87.50 276 ARG A N 1
ATOM 2159 C CA . ARG A 1 276 ? 2.037 16.383 8.864 1.00 87.50 276 ARG A CA 1
ATOM 2160 C C . ARG A 1 276 ? 3.434 16.961 8.663 1.00 87.50 276 ARG A C 1
ATOM 2162 O O . ARG A 1 276 ? 3.957 16.868 7.564 1.00 87.50 276 ARG A O 1
ATOM 2169 N N . ALA A 1 277 ? 4.072 17.462 9.722 1.00 86.44 277 ALA A N 1
ATOM 2170 C CA . ALA A 1 277 ? 5.422 18.023 9.633 1.00 86.44 277 ALA A CA 1
ATOM 2171 C C . ALA A 1 277 ? 6.480 17.011 9.145 1.00 86.44 277 ALA A C 1
ATOM 2173 O O . ALA A 1 277 ? 7.434 17.394 8.476 1.00 86.44 277 ALA A O 1
ATOM 2174 N N . VAL A 1 278 ? 6.320 15.720 9.459 1.00 83.19 278 VAL A N 1
ATOM 2175 C CA . VAL A 1 278 ? 7.208 14.660 8.950 1.00 83.19 278 VAL A CA 1
ATOM 2176 C C . VAL A 1 278 ? 6.914 14.338 7.482 1.00 83.19 278 VAL A C 1
ATOM 2178 O O . VAL A 1 278 ? 7.839 14.053 6.716 1.00 83.19 278 VAL A O 1
ATOM 2181 N N . LEU A 1 279 ? 5.640 14.363 7.082 1.00 80.25 279 LEU A N 1
ATOM 2182 C CA . LEU A 1 279 ? 5.215 14.006 5.728 1.00 80.25 279 LEU A CA 1
ATOM 2183 C C . LEU A 1 279 ? 5.444 15.112 4.696 1.00 80.25 279 LEU A C 1
ATOM 2185 O O . LEU A 1 279 ? 5.791 14.783 3.566 1.00 80.25 279 LEU A O 1
ATOM 2189 N N . ASP A 1 280 ? 5.314 16.376 5.094 1.00 74.88 280 ASP A N 1
ATOM 2190 C CA . ASP A 1 280 ? 5.361 17.565 4.232 1.00 74.88 280 ASP A CA 1
ATOM 2191 C C . ASP A 1 280 ? 6.541 17.594 3.235 1.00 74.88 280 ASP A C 1
ATOM 2193 O O . ASP A 1 280 ? 6.313 17.835 2.052 1.00 74.88 280 ASP A O 1
ATOM 2197 N N . PRO A 1 281 ? 7.784 17.225 3.611 1.00 66.31 281 PRO A N 1
ATOM 2198 C CA . PRO A 1 281 ? 8.906 17.239 2.670 1.00 66.31 281 PRO A CA 1
ATOM 2199 C C . PRO A 1 281 ? 8.922 16.069 1.672 1.00 66.31 281 PRO A C 1
ATOM 2201 O O . PRO A 1 281 ? 9.759 16.057 0.775 1.00 66.31 281 PRO A O 1
ATOM 2204 N N . GLY A 1 282 ? 8.097 15.037 1.876 1.00 61.53 282 GLY A N 1
ATOM 2205 C CA . GLY A 1 282 ? 8.235 13.741 1.200 1.00 61.53 282 GLY A CA 1
ATOM 2206 C C . GLY A 1 282 ? 6.988 13.226 0.489 1.00 61.53 282 GLY A C 1
ATOM 2207 O O . GLY A 1 282 ? 7.057 12.147 -0.092 1.00 61.53 282 GLY A O 1
ATOM 2208 N N . LEU A 1 283 ? 5.863 13.943 0.539 1.00 67.88 283 LEU A N 1
ATOM 2209 C CA . LEU A 1 283 ? 4.695 13.609 -0.276 1.00 67.88 283 LEU A CA 1
ATOM 2210 C C . LEU A 1 283 ? 4.834 14.237 -1.672 1.00 67.88 283 LEU A C 1
ATOM 2212 O O . LEU A 1 283 ? 5.211 15.407 -1.778 1.00 67.88 283 LEU A O 1
ATOM 2216 N N . PRO A 1 284 ? 4.537 13.491 -2.749 1.00 66.06 284 PRO A N 1
ATOM 2217 C CA . PRO A 1 284 ? 4.562 14.045 -4.095 1.00 66.06 284 PRO A CA 1
ATOM 2218 C C . PRO A 1 284 ? 3.506 15.148 -4.260 1.00 66.06 284 PRO A C 1
ATOM 2220 O O . PRO A 1 284 ? 2.437 15.109 -3.656 1.00 66.06 284 PRO A O 1
ATOM 2223 N N . THR A 1 285 ? 3.802 16.138 -5.108 1.00 67.94 285 THR A N 1
ATOM 2224 C CA . THR A 1 285 ? 2.920 17.294 -5.373 1.00 67.94 285 THR A CA 1
ATOM 2225 C C . THR A 1 285 ? 1.580 16.900 -6.003 1.00 67.94 285 THR A C 1
ATOM 2227 O O . THR A 1 285 ? 0.602 17.635 -5.885 1.00 67.94 285 THR A O 1
ATOM 2230 N N . ALA A 1 286 ? 1.530 15.752 -6.677 1.00 73.69 286 ALA A N 1
ATOM 2231 C CA . ALA A 1 286 ? 0.321 15.165 -7.232 1.00 73.69 286 ALA A CA 1
ATOM 2232 C C . ALA A 1 286 ? 0.322 13.655 -6.982 1.00 73.69 286 ALA A C 1
ATOM 2234 O O . ALA A 1 286 ? 1.375 13.014 -7.026 1.00 73.69 286 ALA A O 1
ATOM 2235 N N . THR A 1 287 ? -0.865 13.099 -6.755 1.00 82.44 287 THR A N 1
ATOM 2236 C CA . THR A 1 287 ? -1.079 11.652 -6.665 1.00 82.44 287 THR A CA 1
ATOM 2237 C C . THR A 1 287 ? -0.869 11.000 -8.033 1.00 82.44 287 THR A C 1
ATOM 2239 O O . THR A 1 287 ? -0.942 11.652 -9.086 1.00 82.44 287 THR A O 1
ATOM 2242 N N . GLN A 1 288 ? -0.594 9.702 -8.048 1.00 83.50 288 GLN A N 1
ATOM 2243 C CA . GLN A 1 288 ? -0.476 8.928 -9.282 1.00 83.50 288 GLN A CA 1
ATOM 2244 C C . GLN A 1 288 ? -1.798 8.895 -10.039 1.00 83.50 288 GLN A C 1
ATOM 2246 O O . GLN A 1 288 ? -1.815 9.116 -11.249 1.00 83.50 288 GLN A O 1
ATOM 2251 N N . GLN A 1 289 ? -2.918 8.768 -9.329 1.00 81.06 289 GLN A N 1
ATOM 2252 C CA . GLN A 1 289 ? -4.248 8.874 -9.930 1.00 81.06 289 GLN A CA 1
ATOM 2253 C C . GLN A 1 289 ? -4.492 10.229 -10.603 1.00 81.06 289 GLN A C 1
ATOM 2255 O O . GLN A 1 289 ? -4.976 10.278 -11.736 1.00 81.06 289 GLN A O 1
ATOM 2260 N N . ALA A 1 290 ? -4.140 11.339 -9.945 1.00 82.69 290 ALA A N 1
ATOM 2261 C CA . ALA A 1 290 ? -4.271 12.665 -10.546 1.00 82.69 290 ALA A CA 1
ATOM 2262 C C . ALA A 1 290 ? -3.388 12.801 -11.795 1.00 82.69 290 ALA A C 1
ATOM 2264 O O . ALA A 1 290 ? -3.828 13.349 -12.805 1.00 82.69 290 ALA A O 1
ATOM 2265 N N . THR A 1 291 ? -2.173 12.254 -11.744 1.00 84.56 291 THR A N 1
ATOM 2266 C CA . THR A 1 291 ? -1.220 12.274 -12.858 1.00 84.56 291 THR A CA 1
ATOM 2267 C C . THR A 1 291 ? -1.738 11.463 -14.050 1.00 84.56 291 THR A C 1
ATOM 2269 O O . THR A 1 291 ? -1.785 11.976 -15.167 1.00 84.56 291 THR A O 1
ATOM 2272 N N . MET A 1 292 ? -2.215 10.237 -13.824 1.00 83.62 292 MET A N 1
ATOM 2273 C CA . MET A 1 292 ? -2.805 9.378 -14.859 1.00 83.62 292 MET A CA 1
ATOM 2274 C C . MET A 1 292 ? -4.040 10.025 -15.500 1.00 83.62 292 MET A C 1
ATOM 2276 O O . MET A 1 292 ? -4.147 10.051 -16.725 1.00 83.62 292 MET A O 1
ATOM 2280 N N . ARG A 1 293 ? -4.932 10.633 -14.700 1.00 85.44 293 ARG A N 1
ATOM 2281 C CA . ARG A 1 293 ? -6.101 11.378 -15.210 1.00 85.44 293 ARG A CA 1
ATOM 2282 C C . ARG A 1 293 ? -5.699 12.572 -16.077 1.00 85.44 293 ARG A C 1
ATOM 2284 O O . ARG A 1 293 ? -6.344 12.829 -17.087 1.00 85.44 293 ARG A O 1
ATOM 2291 N N . GLN A 1 294 ? -4.646 13.297 -15.698 1.00 86.25 294 GLN A N 1
ATOM 2292 C CA . GLN A 1 294 ? -4.131 14.425 -16.484 1.00 86.25 294 GLN A CA 1
ATOM 2293 C C . GLN A 1 294 ? -3.496 13.981 -17.806 1.00 86.25 294 GLN A C 1
ATOM 2295 O O . GLN A 1 294 ? -3.624 14.685 -18.805 1.00 86.25 294 GLN A O 1
ATOM 2300 N N . MET A 1 295 ? -2.814 12.832 -17.823 1.00 85.69 295 MET A N 1
ATOM 2301 C CA . MET A 1 295 ? -2.254 12.249 -19.048 1.00 85.69 295 MET A CA 1
ATOM 2302 C C . MET A 1 295 ? -3.348 11.708 -19.980 1.00 85.69 295 MET A C 1
ATOM 2304 O O . MET A 1 295 ? -3.219 11.803 -21.200 1.00 85.69 295 MET A O 1
ATOM 2308 N N . GLY A 1 296 ? -4.426 11.171 -19.406 1.00 87.50 296 GLY A N 1
ATOM 2309 C CA . GLY A 1 296 ? -5.546 10.564 -20.115 1.00 87.50 296 GLY A CA 1
ATOM 2310 C C . GLY A 1 296 ? -5.330 9.079 -20.429 1.00 87.50 296 GLY A C 1
ATOM 2311 O O . GLY A 1 296 ? -4.228 8.638 -20.762 1.00 87.50 296 GLY A O 1
ATOM 2312 N N . ASP A 1 297 ? -6.412 8.302 -20.373 1.0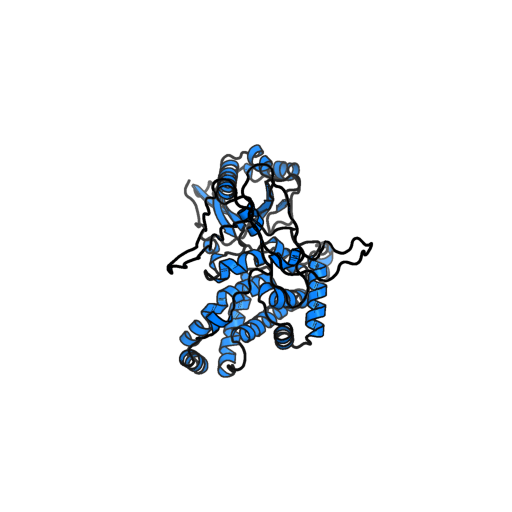0 86.44 297 ASP A N 1
ATOM 2313 C CA . ASP A 1 297 ? -6.381 6.830 -20.431 1.00 86.44 297 ASP A CA 1
ATOM 2314 C C . ASP A 1 297 ? -5.731 6.266 -21.701 1.00 86.44 297 ASP A C 1
ATOM 2316 O O . ASP A 1 297 ? -5.102 5.209 -21.678 1.00 86.44 297 ASP A O 1
ATOM 2320 N N . THR A 1 298 ? -5.879 6.944 -22.840 1.00 89.81 298 THR A N 1
ATOM 2321 C CA . THR A 1 298 ? -5.228 6.527 -24.092 1.00 89.81 298 THR A CA 1
ATOM 2322 C C . THR A 1 298 ? -3.714 6.685 -24.002 1.00 89.81 298 THR A C 1
ATOM 2324 O O . THR A 1 298 ? -2.992 5.756 -24.345 1.00 89.81 298 THR A O 1
ATOM 2327 N N . ALA A 1 299 ? -3.223 7.805 -23.465 1.00 89.00 299 ALA A N 1
ATOM 2328 C CA . ALA A 1 299 ? -1.790 8.038 -23.320 1.00 89.00 299 ALA A CA 1
ATOM 2329 C C . ALA A 1 299 ? -1.152 7.058 -22.325 1.00 89.00 299 ALA A C 1
ATOM 2331 O O . ALA A 1 299 ? -0.060 6.551 -22.580 1.00 89.00 299 ALA A O 1
ATOM 2332 N N . VAL A 1 300 ? -1.847 6.748 -21.224 1.00 89.19 300 VAL A N 1
ATOM 2333 C CA . VAL A 1 300 ? -1.399 5.745 -20.243 1.00 89.19 300 VAL A CA 1
ATOM 2334 C C . VAL A 1 300 ? -1.330 4.354 -20.879 1.00 89.19 300 VAL A C 1
ATOM 2336 O O . VAL A 1 300 ? -0.310 3.680 -20.753 1.00 89.19 300 VAL A O 1
ATOM 2339 N N . ARG A 1 301 ? -2.361 3.935 -21.628 1.00 90.19 301 ARG A N 1
ATOM 2340 C CA . ARG A 1 301 ? -2.352 2.648 -22.351 1.00 90.19 301 ARG A CA 1
ATOM 2341 C C . ARG A 1 301 ? -1.259 2.583 -23.416 1.00 90.19 301 ARG A C 1
ATOM 2343 O O . ARG A 1 301 ? -0.611 1.550 -23.572 1.00 90.19 301 ARG A O 1
ATOM 2350 N N . ASP A 1 302 ? -1.018 3.681 -24.123 1.00 92.88 302 ASP A N 1
ATOM 2351 C CA . ASP A 1 302 ? 0.029 3.766 -25.138 1.00 92.88 302 ASP A CA 1
ATOM 2352 C C . ASP A 1 302 ? 1.434 3.740 -24.533 1.00 92.88 302 ASP A C 1
ATOM 2354 O O . ASP A 1 302 ? 2.343 3.145 -25.115 1.00 92.88 302 ASP A O 1
ATOM 2358 N N . LEU A 1 303 ? 1.629 4.367 -23.370 1.00 93.00 303 LEU A N 1
ATOM 2359 C CA . LEU A 1 303 ? 2.855 4.243 -22.586 1.00 93.00 303 LEU A CA 1
ATOM 2360 C C . LEU A 1 303 ? 3.053 2.795 -22.134 1.00 93.00 303 LEU A C 1
ATOM 2362 O O . LEU A 1 303 ? 4.117 2.237 -22.377 1.00 93.00 303 LEU A O 1
ATOM 2366 N N . ALA A 1 304 ? 2.024 2.178 -21.550 1.00 93.88 304 ALA A N 1
ATOM 2367 C CA . ALA A 1 304 ? 2.092 0.813 -21.045 1.00 93.88 304 ALA A CA 1
ATOM 2368 C C . ALA A 1 304 ? 2.466 -0.192 -22.146 1.00 93.88 304 ALA A C 1
ATOM 2370 O O . ALA A 1 304 ? 3.371 -1.010 -21.985 1.00 93.88 304 ALA A O 1
ATOM 2371 N N . ARG A 1 305 ? 1.819 -0.079 -23.310 1.00 95.56 305 ARG A N 1
ATOM 2372 C CA . ARG A 1 305 ? 2.107 -0.910 -24.481 1.00 95.56 305 ARG A CA 1
ATOM 2373 C C . ARG A 1 305 ? 3.532 -0.709 -24.998 1.00 95.56 305 ARG A C 1
ATOM 2375 O O . ARG A 1 305 ? 4.198 -1.694 -25.293 1.00 95.56 305 ARG A O 1
ATOM 2382 N N . ARG A 1 306 ? 4.003 0.539 -25.113 1.00 96.31 306 ARG A N 1
ATOM 2383 C CA . ARG A 1 306 ? 5.382 0.829 -25.549 1.00 96.31 306 ARG A CA 1
ATOM 2384 C C . ARG A 1 306 ? 6.415 0.309 -24.555 1.00 96.31 306 ARG A C 1
ATOM 2386 O O . ARG A 1 306 ? 7.420 -0.240 -24.983 1.00 96.31 306 ARG A O 1
ATOM 2393 N N . TYR A 1 307 ? 6.145 0.445 -23.258 1.00 96.00 307 TYR A N 1
ATOM 2394 C CA . TYR A 1 307 ? 6.991 -0.079 -22.191 1.00 96.00 307 TYR A CA 1
ATOM 2395 C C . TYR A 1 307 ? 7.161 -1.594 -22.303 1.00 96.00 307 TYR A C 1
ATOM 2397 O O . TYR A 1 307 ? 8.288 -2.067 -22.423 1.00 96.00 307 TYR A O 1
ATOM 2405 N N . ALA A 1 308 ? 6.053 -2.336 -22.374 1.00 96.19 308 ALA A N 1
ATOM 2406 C CA . ALA A 1 308 ? 6.083 -3.784 -22.555 1.00 96.19 308 ALA A CA 1
ATOM 2407 C C . ALA A 1 308 ? 6.824 -4.187 -23.843 1.00 96.19 308 ALA A C 1
ATOM 2409 O O . ALA A 1 308 ? 7.736 -5.005 -23.800 1.00 96.19 308 ALA A O 1
ATOM 2410 N N . GLN A 1 309 ? 6.501 -3.563 -24.981 1.00 96.75 309 GLN A N 1
ATOM 2411 C CA . GLN A 1 309 ? 7.143 -3.872 -26.266 1.00 96.75 309 GLN A CA 1
ATOM 2412 C C . GLN A 1 309 ? 8.654 -3.612 -26.260 1.00 96.75 309 GLN A C 1
ATOM 2414 O O . GLN A 1 309 ? 9.402 -4.401 -26.832 1.00 96.75 309 GLN A O 1
ATOM 2419 N N . ALA A 1 310 ? 9.109 -2.535 -25.615 1.00 96.81 310 ALA A N 1
ATOM 2420 C CA . ALA A 1 310 ? 10.528 -2.210 -25.534 1.00 96.81 310 ALA A CA 1
ATOM 2421 C C . ALA A 1 310 ? 11.301 -3.246 -24.702 1.00 96.81 310 ALA A C 1
ATOM 2423 O O . ALA A 1 310 ? 12.373 -3.683 -25.111 1.00 96.81 310 ALA A O 1
ATOM 2424 N N . TRP A 1 311 ? 10.727 -3.703 -23.586 1.00 95.88 311 TRP A N 1
ATOM 2425 C CA . TRP A 1 311 ? 11.295 -4.796 -22.794 1.00 95.88 311 TRP A CA 1
ATOM 2426 C C . TRP A 1 311 ? 11.343 -6.121 -23.554 1.00 95.88 311 TRP A C 1
ATOM 2428 O O . TRP A 1 311 ? 12.377 -6.784 -23.558 1.00 95.88 311 TRP A O 1
ATOM 2438 N N . GLU A 1 312 ? 10.257 -6.495 -24.233 1.00 95.06 312 GLU A N 1
ATOM 2439 C CA . GLU A 1 312 ? 10.193 -7.740 -25.010 1.00 95.06 312 GLU A CA 1
ATOM 2440 C C . GLU A 1 312 ? 11.152 -7.740 -26.211 1.00 95.06 312 GLU A C 1
ATOM 2442 O O . GLU A 1 312 ? 11.663 -8.792 -26.592 1.00 95.06 312 GLU A O 1
ATOM 2447 N N . ALA A 1 313 ? 11.431 -6.567 -26.785 1.00 95.81 313 ALA A N 1
ATOM 2448 C CA . ALA A 1 313 ? 12.403 -6.384 -27.863 1.00 95.81 313 ALA A CA 1
ATOM 2449 C C . ALA A 1 313 ? 13.851 -6.183 -27.373 1.00 95.81 313 ALA A C 1
ATOM 2451 O O . ALA A 1 313 ? 14.750 -6.049 -28.202 1.00 95.81 313 ALA A O 1
ATOM 2452 N N . ALA A 1 314 ? 14.078 -6.139 -26.054 1.00 95.31 314 ALA A N 1
ATOM 2453 C CA . ALA A 1 314 ? 15.343 -5.740 -25.435 1.00 95.31 314 ALA A CA 1
ATOM 2454 C C . ALA A 1 314 ? 15.885 -4.378 -25.934 1.00 95.31 314 ALA A C 1
ATOM 2456 O O . ALA A 1 314 ? 17.094 -4.163 -26.030 1.00 95.31 314 ALA A O 1
ATOM 2457 N N . ASP A 1 315 ? 14.983 -3.441 -26.236 1.00 97.12 315 ASP A N 1
ATOM 2458 C CA . ASP A 1 315 ? 15.292 -2.097 -26.725 1.00 97.12 315 ASP A CA 1
ATOM 2459 C C . ASP A 1 315 ? 15.543 -1.137 -25.552 1.00 97.12 315 ASP A C 1
ATOM 2461 O O . ASP A 1 315 ? 14.641 -0.451 -25.055 1.00 97.12 315 ASP A O 1
ATOM 2465 N N . VAL A 1 316 ? 16.799 -1.103 -25.094 1.00 96.31 316 VAL A N 1
ATOM 2466 C CA . VAL A 1 316 ? 17.222 -0.245 -23.979 1.00 96.31 316 VAL A CA 1
ATOM 2467 C C . VAL A 1 316 ? 17.022 1.243 -24.269 1.00 96.31 316 VAL A C 1
ATOM 2469 O O . VAL A 1 316 ? 16.657 1.992 -23.363 1.00 96.31 316 VAL A O 1
ATOM 2472 N N . ASP A 1 317 ? 17.219 1.678 -25.515 1.00 97.06 317 ASP A N 1
ATOM 2473 C CA . ASP A 1 317 ? 17.137 3.090 -25.887 1.00 97.06 317 ASP A CA 1
ATOM 2474 C C . ASP A 1 317 ? 15.696 3.578 -25.754 1.00 97.06 317 ASP A C 1
ATOM 2476 O O . ASP A 1 317 ? 15.439 4.628 -25.153 1.00 97.06 317 ASP A O 1
ATOM 2480 N N . THR A 1 318 ? 14.736 2.774 -26.219 1.00 97.06 318 THR A N 1
ATOM 2481 C CA . THR A 1 318 ? 13.317 3.069 -26.027 1.00 97.06 318 THR A CA 1
ATOM 2482 C C . THR A 1 318 ? 12.951 3.061 -24.543 1.00 97.06 318 THR A C 1
ATOM 2484 O O . THR A 1 318 ? 12.324 4.026 -24.098 1.00 97.06 318 THR A O 1
ATOM 2487 N N . ILE A 1 319 ? 13.374 2.059 -23.754 1.00 96.38 319 ILE A N 1
ATOM 2488 C CA . ILE A 1 319 ? 13.108 2.007 -22.299 1.00 96.38 319 ILE A CA 1
ATOM 2489 C C . ILE A 1 319 ? 13.597 3.287 -21.616 1.00 96.38 319 ILE A C 1
ATOM 2491 O O . ILE A 1 319 ? 12.821 3.966 -20.944 1.00 96.38 319 ILE A O 1
ATOM 2495 N N . VAL A 1 320 ? 14.862 3.651 -21.831 1.00 96.50 320 VAL A N 1
ATOM 2496 C CA . VAL A 1 320 ? 15.503 4.808 -21.196 1.00 96.50 320 VAL A CA 1
ATOM 2497 C C . VAL A 1 320 ? 14.884 6.127 -21.667 1.00 96.50 320 VAL A C 1
ATOM 2499 O O . VAL A 1 320 ? 14.748 7.051 -20.864 1.00 96.50 320 VAL A O 1
ATOM 2502 N N . SER A 1 321 ? 14.439 6.219 -22.926 1.00 96.50 321 SER A N 1
ATOM 2503 C CA . SER A 1 321 ? 13.756 7.412 -23.452 1.00 96.50 321 SER A CA 1
ATOM 2504 C C . SER A 1 321 ? 12.418 7.709 -22.761 1.00 96.50 321 SER A C 1
ATOM 2506 O O . SER A 1 321 ? 11.994 8.865 -22.723 1.00 96.50 321 SER A O 1
ATOM 2508 N N . MET A 1 322 ? 11.763 6.685 -22.199 1.00 96.38 322 MET A N 1
ATOM 2509 C CA . MET A 1 322 ? 10.500 6.822 -21.464 1.00 96.38 322 MET A CA 1
ATOM 2510 C C . MET A 1 322 ? 10.698 7.228 -19.997 1.00 96.38 322 MET A C 1
ATOM 2512 O O . MET A 1 322 ? 9.729 7.613 -19.340 1.00 96.38 322 MET A O 1
ATOM 2516 N N . LEU A 1 323 ? 11.923 7.144 -19.472 1.00 96.38 323 LEU A N 1
ATOM 2517 C CA . LEU A 1 323 ? 12.258 7.533 -18.103 1.00 96.38 323 LEU A CA 1
ATOM 2518 C C . LEU A 1 323 ? 12.477 9.044 -18.004 1.00 96.38 323 LEU A C 1
ATOM 2520 O O . LEU A 1 323 ? 13.020 9.654 -18.920 1.00 96.38 323 LEU A O 1
ATOM 2524 N N . VAL A 1 324 ? 12.147 9.666 -16.876 1.00 94.75 324 VAL A N 1
ATOM 2525 C CA . VAL A 1 324 ? 12.608 11.036 -16.573 1.00 94.75 324 VAL A CA 1
ATOM 2526 C C . VAL A 1 324 ? 14.110 11.045 -16.257 1.00 94.75 324 VAL A C 1
ATOM 2528 O O . VAL A 1 324 ? 14.714 9.998 -16.025 1.00 94.75 324 VAL A O 1
ATOM 2531 N N . GLU A 1 325 ? 14.738 12.221 -16.266 1.00 93.00 325 GLU A N 1
ATOM 2532 C CA . GLU A 1 325 ? 16.195 12.336 -16.092 1.00 93.00 325 GLU A CA 1
ATOM 2533 C C . GLU A 1 325 ? 16.679 11.789 -14.738 1.00 93.00 325 GLU A C 1
ATOM 2535 O O . GLU A 1 325 ? 17.685 11.085 -14.681 1.00 93.00 325 GLU A O 1
ATOM 2540 N N . ASP A 1 326 ? 15.930 12.053 -13.664 1.00 91.69 326 ASP A N 1
ATOM 2541 C CA . ASP A 1 326 ? 16.199 11.619 -12.288 1.00 91.69 326 ASP A CA 1
ATOM 2542 C C . ASP A 1 326 ? 15.486 10.307 -11.912 1.00 91.69 326 ASP A C 1
ATOM 2544 O O . ASP A 1 326 ? 15.269 10.044 -10.727 1.00 91.69 326 ASP A O 1
ATOM 2548 N N . ALA A 1 327 ? 15.110 9.487 -12.902 1.00 93.81 327 ALA A N 1
ATOM 2549 C CA . ALA A 1 327 ? 14.354 8.263 -12.662 1.00 93.81 327 ALA A CA 1
ATOM 2550 C C . ALA A 1 327 ? 15.067 7.308 -11.696 1.00 93.81 327 ALA A C 1
ATOM 2552 O O . ALA A 1 327 ? 16.296 7.216 -11.676 1.00 93.81 327 ALA A O 1
ATOM 2553 N N . ARG A 1 328 ? 14.286 6.563 -10.915 1.00 93.19 328 ARG A N 1
ATOM 2554 C CA . ARG A 1 328 ? 14.782 5.573 -9.952 1.00 93.19 328 ARG A CA 1
ATOM 2555 C C . ARG A 1 328 ? 14.344 4.167 -10.337 1.00 93.19 328 ARG A C 1
ATOM 2557 O O . ARG A 1 328 ? 13.221 3.967 -10.784 1.00 93.19 328 ARG A O 1
ATOM 2564 N N . TYR A 1 329 ? 15.216 3.191 -10.126 1.00 92.81 329 TYR A N 1
ATOM 2565 C CA . TYR A 1 329 ? 14.900 1.774 -10.284 1.00 92.81 329 TYR A CA 1
ATOM 2566 C C . TYR A 1 329 ? 15.342 1.016 -9.035 1.00 92.81 329 TYR A C 1
ATOM 2568 O O . TYR A 1 329 ? 16.486 1.163 -8.605 1.00 92.81 329 TYR A O 1
ATOM 2576 N N . SER A 1 330 ? 14.466 0.200 -8.454 1.00 89.38 330 SER A N 1
ATOM 2577 C CA . SER A 1 330 ? 14.801 -0.667 -7.314 1.00 89.38 330 SER A CA 1
ATOM 2578 C C . SER A 1 330 ? 14.148 -2.039 -7.447 1.00 89.38 330 SER A C 1
ATOM 2580 O O . SER A 1 330 ? 13.145 -2.178 -8.144 1.00 89.38 330 SER A O 1
ATOM 2582 N N . MET A 1 331 ? 14.730 -3.053 -6.798 1.00 90.19 331 MET A N 1
ATOM 2583 C CA . MET A 1 331 ? 14.268 -4.444 -6.892 1.00 90.19 331 MET A CA 1
ATOM 2584 C C . MET A 1 331 ? 14.122 -5.111 -5.521 1.00 90.19 331 MET A C 1
ATOM 2586 O O . MET A 1 331 ? 14.915 -5.998 -5.193 1.00 90.19 331 MET A O 1
ATOM 2590 N N . PRO A 1 332 ? 13.172 -4.692 -4.672 1.00 80.38 332 PRO A N 1
ATOM 2591 C CA . PRO A 1 332 ? 12.978 -5.336 -3.380 1.00 80.38 332 PRO A CA 1
ATOM 2592 C C . PRO A 1 332 ? 12.873 -6.874 -3.492 1.00 80.38 332 PRO A C 1
ATOM 2594 O O . PRO A 1 332 ? 12.175 -7.363 -4.386 1.00 80.38 332 PRO A O 1
ATOM 2597 N N . PRO A 1 333 ? 13.548 -7.640 -2.608 1.00 80.19 333 PRO A N 1
ATOM 2598 C CA . PRO A 1 333 ? 14.259 -7.192 -1.404 1.00 80.19 333 PRO A CA 1
ATOM 2599 C C . PRO A 1 333 ? 15.743 -6.817 -1.603 1.00 80.19 333 PRO A C 1
ATOM 2601 O O . PRO A 1 333 ? 16.450 -6.581 -0.619 1.00 80.19 333 PRO A O 1
ATOM 2604 N N . VAL A 1 334 ? 16.241 -6.764 -2.842 1.00 80.62 334 VAL A N 1
ATOM 2605 C CA . VAL A 1 334 ? 17.633 -6.396 -3.140 1.00 80.62 334 VAL A CA 1
ATOM 2606 C C . VAL A 1 334 ? 17.876 -4.938 -2.713 1.00 80.62 334 VAL A C 1
ATOM 2608 O O . VAL A 1 334 ? 17.213 -4.039 -3.230 1.00 80.62 334 VAL A O 1
ATOM 2611 N N . PRO A 1 335 ? 18.848 -4.653 -1.821 1.00 74.75 335 PRO A N 1
ATOM 2612 C CA . PRO A 1 335 ? 19.067 -3.315 -1.257 1.00 74.75 335 PRO A CA 1
ATOM 2613 C C . PRO A 1 335 ? 19.792 -2.348 -2.201 1.00 74.75 335 PRO A C 1
ATOM 2615 O O . PRO A 1 335 ? 20.363 -1.351 -1.767 1.00 74.75 335 PRO A O 1
ATOM 2618 N N . THR A 1 336 ? 19.789 -2.635 -3.499 1.00 78.31 336 THR A N 1
ATOM 2619 C CA . THR A 1 336 ? 20.427 -1.818 -4.529 1.00 78.31 336 THR A CA 1
ATOM 2620 C C . THR A 1 336 ? 19.368 -1.033 -5.289 1.00 78.31 336 THR A C 1
ATOM 2622 O O . THR A 1 336 ? 18.343 -1.580 -5.697 1.00 78.31 336 THR A O 1
ATOM 2625 N N . TRP A 1 337 ? 19.640 0.250 -5.515 1.00 86.81 337 TRP A N 1
ATOM 2626 C CA . TRP A 1 337 ? 18.844 1.101 -6.387 1.00 86.81 337 TRP A CA 1
ATOM 2627 C C . TRP A 1 337 ? 19.740 1.831 -7.382 1.00 86.81 337 TRP A C 1
ATOM 2629 O O . TRP A 1 337 ? 20.911 2.111 -7.114 1.00 86.81 337 TRP A O 1
ATOM 2639 N N . PHE A 1 338 ? 19.161 2.165 -8.526 1.00 91.06 338 PHE A N 1
ATOM 2640 C CA . PHE A 1 338 ? 19.804 2.918 -9.592 1.00 91.06 338 PHE A CA 1
ATOM 2641 C C . PHE A 1 338 ? 19.081 4.247 -9.751 1.00 91.06 338 PHE A C 1
ATOM 2643 O O . PHE A 1 338 ? 17.851 4.289 -9.734 1.00 91.06 338 PHE A O 1
ATOM 2650 N N . THR A 1 339 ? 19.845 5.325 -9.910 1.00 93.94 339 THR A N 1
ATOM 2651 C CA . THR A 1 339 ? 19.300 6.672 -10.084 1.00 93.94 339 THR A CA 1
ATOM 2652 C C . THR A 1 339 ? 19.858 7.293 -11.352 1.00 93.94 339 THR A C 1
ATOM 2654 O O . THR A 1 339 ? 21.070 7.317 -11.566 1.00 93.94 339 THR A O 1
ATOM 2657 N N . GLY A 1 340 ? 18.960 7.839 -12.157 1.00 93.62 340 GLY A N 1
ATOM 2658 C CA . GLY A 1 340 ? 19.248 8.489 -13.419 1.00 93.62 340 GLY A CA 1
ATOM 2659 C C . GLY A 1 340 ? 19.317 7.523 -14.597 1.00 93.62 340 GLY A C 1
ATOM 2660 O O . GLY A 1 340 ? 19.687 6.351 -14.470 1.00 93.62 340 GLY A O 1
ATOM 2661 N N . ARG A 1 341 ? 18.994 8.052 -15.780 1.00 95.94 341 ARG A N 1
ATOM 2662 C CA . ARG A 1 341 ? 18.908 7.295 -17.040 1.00 95.94 341 ARG A CA 1
ATOM 2663 C C . ARG A 1 341 ? 20.145 6.451 -17.331 1.00 95.94 341 ARG A C 1
ATOM 2665 O O . ARG A 1 341 ? 20.017 5.291 -17.708 1.00 95.94 341 ARG A O 1
ATOM 2672 N N . LYS A 1 342 ? 21.341 7.010 -17.121 1.00 95.75 342 LYS A N 1
ATOM 2673 C CA . LYS A 1 342 ? 22.602 6.307 -17.384 1.00 95.75 342 LYS A CA 1
ATOM 2674 C C . LYS A 1 342 ? 22.787 5.078 -16.491 1.00 95.75 342 LYS A C 1
ATOM 2676 O O . LYS A 1 342 ? 23.091 4.010 -17.006 1.00 95.75 342 LYS A O 1
ATOM 2681 N N . ALA A 1 343 ? 22.603 5.223 -15.178 1.00 94.31 343 ALA A N 1
ATOM 2682 C CA . ALA A 1 343 ? 22.798 4.114 -14.245 1.00 94.31 343 ALA A CA 1
ATOM 2683 C C . ALA A 1 343 ? 21.787 2.988 -14.497 1.00 94.31 343 ALA A C 1
ATOM 2685 O O . ALA A 1 343 ? 22.145 1.816 -14.434 1.00 94.31 343 ALA A O 1
ATOM 2686 N N . IL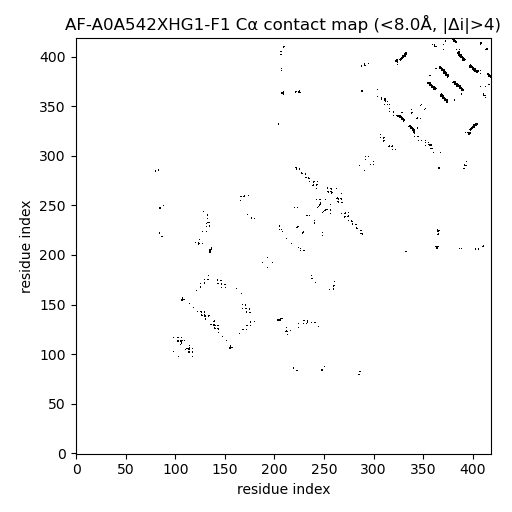E A 1 344 ? 20.544 3.353 -14.829 1.00 95.12 344 ILE A N 1
ATOM 2687 C CA . ILE A 1 344 ? 19.504 2.390 -15.199 1.00 95.12 344 ILE A CA 1
ATOM 2688 C C . ILE A 1 344 ? 19.866 1.692 -16.517 1.00 95.12 344 ILE A C 1
ATOM 2690 O O . ILE A 1 344 ? 19.792 0.472 -16.580 1.00 95.12 344 ILE A O 1
ATOM 2694 N N . CYS A 1 345 ? 20.323 2.423 -17.537 1.00 96.56 345 CYS A N 1
ATOM 2695 C CA . CYS A 1 345 ? 20.777 1.844 -18.807 1.00 96.56 345 CYS A CA 1
ATOM 2696 C C . CYS A 1 345 ? 21.896 0.809 -18.605 1.00 96.56 345 CYS A C 1
ATOM 2698 O O . CYS A 1 345 ? 21.774 -0.334 -19.048 1.00 96.56 345 CYS A O 1
ATOM 2700 N N . ASP A 1 346 ? 22.950 1.191 -17.875 1.00 93.94 346 ASP A N 1
ATOM 2701 C CA . ASP A 1 346 ? 24.094 0.319 -17.595 1.00 93.94 346 ASP A CA 1
ATOM 2702 C C . ASP A 1 346 ? 23.635 -0.952 -16.843 1.00 93.94 346 ASP A C 1
ATOM 2704 O O . ASP A 1 346 ? 24.029 -2.066 -17.192 1.00 93.94 346 ASP A O 1
ATOM 2708 N N . PHE A 1 347 ? 22.735 -0.803 -15.863 1.00 93.31 347 PHE A N 1
ATOM 2709 C CA . PHE A 1 347 ? 22.120 -1.920 -15.144 1.00 93.31 347 PHE A CA 1
ATOM 2710 C C . PHE A 1 347 ? 21.339 -2.857 -16.077 1.00 93.31 347 PHE A C 1
ATOM 2712 O O . PHE A 1 347 ? 21.610 -4.060 -16.088 1.00 93.31 347 PHE A O 1
ATOM 2719 N N . LEU A 1 348 ? 20.419 -2.315 -16.880 1.00 92.94 348 LEU A N 1
ATOM 2720 C CA . LEU A 1 348 ? 19.565 -3.082 -17.788 1.00 92.94 348 LEU A CA 1
ATOM 2721 C C . LEU A 1 348 ? 20.390 -3.922 -18.768 1.00 92.94 348 LEU A C 1
ATOM 2723 O O . LEU A 1 348 ? 20.122 -5.114 -18.924 1.00 92.94 348 LEU A O 1
ATOM 2727 N N . LEU A 1 349 ? 21.427 -3.327 -19.364 1.00 93.50 349 LEU A N 1
ATOM 2728 C CA . LEU A 1 349 ? 22.332 -4.004 -20.297 1.00 93.50 349 LEU A CA 1
ATOM 2729 C C . LEU A 1 349 ? 23.215 -5.059 -19.625 1.00 93.50 349 LEU A C 1
ATOM 2731 O O . LEU A 1 349 ? 23.542 -6.069 -20.243 1.00 93.50 349 LEU A O 1
ATOM 2735 N N . SER A 1 350 ? 23.611 -4.836 -18.371 1.00 90.12 350 SER A N 1
ATOM 2736 C CA . SER A 1 350 ? 24.484 -5.764 -17.640 1.00 90.12 350 SER A CA 1
ATOM 2737 C C . SER A 1 350 ? 23.765 -6.994 -17.080 1.00 90.12 350 SER A C 1
ATOM 2739 O O . SER A 1 350 ? 24.426 -7.960 -16.700 1.00 90.12 350 SER A O 1
ATOM 2741 N N . GLY A 1 351 ? 22.431 -6.969 -17.010 1.00 87.12 351 GLY A N 1
ATOM 2742 C CA . GLY A 1 351 ? 21.654 -8.027 -16.373 1.00 87.12 351 GLY A CA 1
ATOM 2743 C C . GLY A 1 351 ? 20.319 -8.282 -17.067 1.00 87.12 351 GLY A C 1
ATOM 2744 O O . GLY A 1 351 ? 20.264 -9.171 -17.916 1.00 87.12 351 GLY A O 1
ATOM 2745 N N . PRO A 1 352 ? 19.237 -7.562 -16.720 1.00 87.44 352 PRO A N 1
ATOM 2746 C CA . PRO A 1 352 ? 17.881 -7.899 -17.153 1.00 87.44 352 PRO A CA 1
ATOM 2747 C C . PRO A 1 352 ? 17.728 -8.146 -18.658 1.00 87.44 352 PRO A C 1
ATOM 2749 O O . PRO A 1 352 ? 17.149 -9.157 -19.043 1.00 87.44 352 PRO A O 1
ATOM 2752 N N . LEU A 1 353 ? 18.310 -7.313 -19.523 1.00 90.25 353 LEU A N 1
ATOM 2753 C CA . LEU A 1 353 ? 18.150 -7.428 -20.980 1.00 90.25 353 LEU A CA 1
ATOM 2754 C C . LEU A 1 353 ? 18.976 -8.555 -21.627 1.00 90.25 353 LEU A C 1
ATOM 2756 O O . LEU A 1 353 ? 18.969 -8.704 -22.845 1.00 90.25 353 LEU A O 1
ATOM 2760 N N . THR A 1 354 ? 19.665 -9.380 -20.834 1.00 87.81 354 THR A N 1
ATOM 2761 C CA . THR A 1 354 ? 20.386 -10.570 -21.324 1.00 87.81 354 THR A CA 1
ATOM 2762 C C . THR A 1 354 ? 19.491 -11.805 -21.480 1.00 87.81 354 THR A C 1
ATOM 2764 O O . THR A 1 354 ? 19.948 -12.845 -21.956 1.00 87.81 354 THR A O 1
ATOM 2767 N N . CYS A 1 355 ? 18.215 -11.713 -21.098 1.00 87.06 355 CYS A N 1
ATOM 2768 C CA . CYS A 1 355 ? 17.239 -12.796 -21.190 1.00 87.06 355 CYS A CA 1
ATOM 2769 C C . CYS A 1 355 ? 15.928 -12.324 -21.834 1.00 87.06 355 CYS A C 1
ATOM 2771 O O . CYS A 1 355 ? 15.656 -11.128 -21.917 1.00 87.06 355 CYS A O 1
ATOM 2773 N N . GLY A 1 356 ? 15.130 -13.274 -22.330 1.00 91.88 356 GLY A N 1
ATOM 2774 C CA . GLY A 1 356 ? 13.834 -12.977 -22.939 1.00 91.88 356 GLY A CA 1
ATOM 2775 C C . GLY A 1 356 ? 12.771 -12.679 -21.886 1.00 91.88 356 GLY A C 1
ATOM 2776 O O . GLY A 1 356 ? 12.683 -13.391 -20.882 1.00 91.88 356 GLY A O 1
ATOM 2777 N N . TRP A 1 357 ? 11.929 -11.682 -22.153 1.00 95.12 357 TRP A N 1
ATOM 2778 C CA . TRP A 1 357 ? 10.861 -11.256 -21.250 1.00 95.12 357 TRP A CA 1
ATOM 2779 C C . TRP A 1 357 ? 9.482 -11.276 -21.904 1.00 95.12 357 TRP A C 1
ATOM 2781 O O . TRP A 1 357 ? 9.364 -11.178 -23.123 1.00 95.12 357 TRP A O 1
ATOM 2791 N N . ARG A 1 358 ? 8.450 -11.365 -21.062 1.00 95.62 358 ARG A N 1
ATOM 2792 C CA . ARG A 1 358 ? 7.058 -11.007 -21.360 1.00 95.62 358 ARG A CA 1
ATOM 2793 C C . ARG A 1 358 ? 6.508 -10.143 -20.239 1.00 95.62 358 ARG A C 1
ATOM 2795 O O . ARG A 1 358 ? 6.802 -10.390 -19.068 1.00 95.62 358 ARG A O 1
ATOM 2802 N N . PHE A 1 359 ? 5.705 -9.153 -20.605 1.00 95.50 359 PHE A N 1
ATOM 2803 C CA . PHE A 1 359 ? 5.110 -8.211 -19.661 1.00 95.50 359 PHE A CA 1
ATOM 2804 C C . PHE A 1 359 ? 3.586 -8.263 -19.775 1.00 95.50 359 PHE A C 1
ATOM 2806 O O . PHE A 1 359 ? 3.021 -8.013 -20.838 1.00 95.50 359 PHE A O 1
ATOM 2813 N N . VAL A 1 360 ? 2.907 -8.560 -18.667 1.00 95.06 360 VAL A N 1
ATOM 2814 C CA . VAL A 1 360 ? 1.438 -8.563 -18.593 1.00 95.06 360 VAL A CA 1
ATOM 2815 C C . VAL A 1 360 ? 0.993 -7.375 -17.758 1.00 95.06 360 VAL A C 1
ATOM 2817 O O . VAL A 1 360 ? 1.299 -7.307 -16.570 1.00 95.06 360 VAL A O 1
ATOM 2820 N N . ALA A 1 361 ? 0.293 -6.427 -18.381 1.00 93.44 361 ALA A N 1
ATOM 2821 C CA . ALA A 1 361 ? -0.210 -5.241 -17.693 1.00 93.44 361 ALA A CA 1
ATOM 2822 C C . ALA A 1 361 ? -1.224 -5.622 -16.601 1.00 93.44 361 ALA A C 1
ATOM 2824 O O . ALA A 1 361 ? -2.103 -6.453 -16.823 1.00 93.44 361 ALA A O 1
ATOM 2825 N N . THR A 1 362 ? -1.101 -4.986 -15.440 1.00 92.44 362 THR A N 1
ATOM 2826 C CA . THR A 1 362 ? -1.988 -5.128 -14.280 1.00 92.44 362 THR A CA 1
ATOM 2827 C C . THR A 1 362 ? -1.986 -3.822 -13.469 1.00 92.44 362 THR A C 1
ATOM 2829 O O . THR A 1 362 ? -1.454 -2.798 -13.912 1.00 92.44 362 THR A O 1
ATOM 2832 N N . GLU A 1 363 ? -2.584 -3.841 -12.282 1.00 88.75 363 GLU A N 1
ATOM 2833 C CA . GLU A 1 363 ? -2.595 -2.732 -11.332 1.00 88.75 363 GLU A CA 1
ATOM 2834 C C . GLU A 1 363 ? -2.054 -3.185 -9.968 1.00 88.75 363 GLU A C 1
ATOM 2836 O O . GLU A 1 363 ? -2.302 -4.302 -9.503 1.00 88.75 363 GLU A O 1
ATOM 2841 N N . ALA A 1 364 ? -1.310 -2.298 -9.311 1.00 89.19 364 ALA A N 1
ATOM 2842 C CA . ALA A 1 364 ? -0.864 -2.484 -7.935 1.00 89.19 364 ALA A CA 1
ATOM 2843 C C . ALA A 1 364 ? -0.767 -1.132 -7.235 1.00 89.19 364 ALA A C 1
ATOM 2845 O O . ALA A 1 364 ? -0.277 -0.172 -7.827 1.00 89.19 364 ALA A O 1
ATOM 2846 N N . ASN A 1 365 ? -1.239 -1.045 -5.990 1.00 87.19 365 ASN A N 1
ATOM 2847 C CA . ASN A 1 365 ? -1.307 0.196 -5.217 1.00 87.19 365 ASN A CA 1
ATOM 2848 C C . ASN A 1 365 ? -2.000 1.327 -5.995 1.00 87.19 365 ASN A C 1
ATOM 2850 O O . ASN A 1 365 ? -1.582 2.482 -5.920 1.00 87.19 365 ASN A O 1
ATOM 2854 N N . SER A 1 366 ? -3.022 0.989 -6.787 1.00 84.62 366 SER A N 1
ATOM 2855 C CA . SER A 1 366 ? -3.692 1.919 -7.702 1.00 84.62 366 SER A CA 1
ATOM 2856 C C . SER A 1 366 ? -2.773 2.590 -8.733 1.00 84.62 366 SER A C 1
ATOM 2858 O O . SER A 1 366 ? -3.034 3.711 -9.174 1.00 84.62 366 SER A O 1
ATOM 2860 N N . GLN A 1 367 ? -1.688 1.924 -9.122 1.00 88.31 367 GLN A N 1
ATOM 2861 C CA . GLN A 1 367 ? -0.717 2.388 -10.109 1.00 88.31 367 GLN A CA 1
ATOM 2862 C C . GLN A 1 367 ? -0.609 1.399 -11.272 1.00 88.31 367 GLN A C 1
ATOM 2864 O O . GLN A 1 367 ? -0.918 0.213 -11.134 1.00 88.31 367 GLN A O 1
ATOM 2869 N N . LEU A 1 368 ? -0.136 1.899 -12.419 1.00 92.25 368 LEU A N 1
ATOM 2870 C CA . LEU A 1 368 ? 0.220 1.058 -13.557 1.00 92.25 368 LEU A CA 1
ATOM 2871 C C . LEU A 1 368 ? 1.316 0.073 -13.135 1.00 92.25 368 LEU A C 1
ATOM 2873 O O . LEU A 1 368 ? 2.377 0.496 -12.667 1.00 92.25 368 LEU A O 1
ATOM 2877 N N . ALA A 1 369 ? 1.063 -1.217 -13.337 1.00 94.88 369 ALA A N 1
ATOM 2878 C CA . ALA A 1 369 ? 2.002 -2.270 -12.997 1.00 94.88 369 ALA A CA 1
ATOM 2879 C C . ALA A 1 369 ? 2.100 -3.342 -14.091 1.00 94.88 369 ALA A C 1
ATOM 2881 O O . ALA A 1 369 ? 1.255 -3.429 -14.985 1.00 94.88 369 ALA A O 1
ATOM 2882 N N . PHE A 1 370 ? 3.136 -4.175 -14.014 1.00 96.94 370 PHE A N 1
ATOM 2883 C CA . PHE A 1 370 ? 3.334 -5.312 -14.904 1.00 96.94 370 PHE A CA 1
ATOM 2884 C C . PHE A 1 370 ? 3.777 -6.550 -14.140 1.00 96.94 370 PHE A C 1
ATOM 2886 O O . PHE A 1 370 ? 4.757 -6.511 -13.401 1.00 96.94 370 PHE A O 1
ATOM 2893 N N . GLY A 1 371 ? 3.109 -7.673 -14.393 1.00 96.94 371 GLY A N 1
ATOM 2894 C CA . GLY A 1 371 ? 3.688 -8.983 -14.126 1.00 96.94 371 GLY A CA 1
ATOM 2895 C C . GLY A 1 371 ? 4.809 -9.243 -15.123 1.00 96.94 371 GLY A C 1
ATOM 2896 O O . GLY A 1 371 ? 4.552 -9.296 -16.331 1.00 96.94 371 GLY A O 1
ATOM 2897 N N . THR A 1 372 ? 6.038 -9.385 -14.635 1.00 96.19 372 THR A N 1
ATOM 2898 C CA . THR A 1 372 ? 7.209 -9.669 -15.463 1.00 96.19 372 THR A CA 1
ATOM 2899 C C . THR A 1 372 ? 7.488 -11.163 -15.469 1.00 96.19 372 THR A C 1
ATOM 2901 O O . THR A 1 372 ? 7.544 -11.826 -14.428 1.00 96.19 372 THR A O 1
ATOM 2904 N N . TYR A 1 373 ? 7.648 -11.709 -16.670 1.00 96.31 373 TYR A N 1
ATOM 2905 C CA . TYR A 1 373 ? 7.928 -13.119 -16.871 1.00 96.31 373 TYR A CA 1
ATOM 2906 C C . TYR A 1 373 ? 9.222 -13.286 -17.639 1.00 96.31 373 TYR A C 1
ATOM 2908 O O . TYR A 1 373 ? 9.387 -12.723 -18.721 1.00 96.31 373 TYR A O 1
ATOM 2916 N N . ARG A 1 374 ? 10.119 -14.105 -17.103 1.00 94.62 374 ARG A N 1
ATOM 2917 C CA . ARG A 1 374 ? 11.411 -14.401 -17.710 1.00 94.62 374 ARG A CA 1
ATOM 2918 C C . ARG A 1 374 ? 11.363 -15.748 -18.415 1.00 94.62 374 ARG A C 1
ATOM 2920 O O . ARG A 1 374 ? 10.802 -16.704 -17.881 1.00 94.62 374 ARG A O 1
ATOM 2927 N N . TRP A 1 375 ? 11.971 -15.828 -19.593 1.00 94.25 375 TRP A N 1
ATOM 2928 C CA . TRP A 1 375 ? 12.143 -17.087 -20.309 1.00 94.25 375 TRP A CA 1
ATOM 2929 C C . TRP A 1 375 ? 12.970 -18.082 -19.482 1.00 94.25 375 TRP A C 1
ATOM 2931 O O . TRP A 1 375 ? 14.071 -17.762 -19.029 1.00 94.25 375 TRP A O 1
ATOM 2941 N N . ASP A 1 376 ? 12.437 -19.288 -19.305 1.00 91.38 376 ASP A N 1
ATOM 2942 C CA . ASP A 1 376 ? 13.098 -20.431 -18.679 1.00 91.38 376 ASP A CA 1
ATOM 2943 C C . ASP A 1 376 ? 13.307 -21.513 -19.749 1.00 91.38 376 ASP A C 1
ATOM 2945 O O . ASP A 1 376 ? 12.352 -22.135 -20.224 1.00 91.38 376 ASP A O 1
ATOM 2949 N N . SER A 1 377 ? 14.566 -21.721 -20.150 1.00 88.56 377 SER A N 1
ATOM 2950 C CA . SER A 1 377 ? 14.931 -22.697 -21.182 1.00 88.56 377 SER A CA 1
ATOM 2951 C C . SER A 1 377 ? 14.657 -24.139 -20.773 1.00 88.56 377 SER A C 1
ATOM 2953 O O . SER A 1 377 ? 14.379 -24.961 -21.643 1.00 88.56 377 SER A O 1
ATOM 2955 N N . ASP A 1 378 ? 14.719 -24.445 -19.477 1.00 88.62 378 ASP A N 1
ATOM 2956 C CA . ASP A 1 378 ? 14.585 -25.813 -18.971 1.00 88.62 378 ASP A CA 1
ATOM 2957 C C . ASP A 1 378 ? 13.126 -26.274 -19.036 1.00 88.62 378 ASP A C 1
ATOM 2959 O O . ASP A 1 378 ? 12.840 -27.450 -19.260 1.00 88.62 378 ASP A O 1
ATOM 2963 N N . HIS A 1 379 ? 12.198 -25.327 -18.888 1.00 86.44 379 HIS A N 1
ATOM 2964 C CA . HIS A 1 379 ? 10.755 -25.570 -18.904 1.00 86.44 379 HIS A CA 1
ATOM 2965 C C . HIS A 1 379 ? 10.079 -25.111 -20.204 1.00 86.44 379 HIS A C 1
ATOM 2967 O O . HIS A 1 379 ? 8.874 -25.310 -20.357 1.00 86.44 379 HIS A O 1
ATOM 2973 N N . ALA A 1 380 ? 10.836 -24.503 -21.128 1.00 90.88 380 ALA A N 1
ATOM 2974 C CA . ALA A 1 380 ? 10.354 -23.928 -22.387 1.00 90.88 380 ALA A CA 1
ATOM 2975 C C . ALA A 1 380 ? 9.123 -23.015 -22.206 1.00 90.88 380 ALA A C 1
ATOM 2977 O O . ALA A 1 380 ? 8.168 -23.064 -22.986 1.00 90.88 380 ALA A O 1
ATOM 2978 N N . ALA A 1 381 ? 9.139 -22.206 -21.147 1.00 93.38 381 ALA A N 1
ATOM 2979 C CA . ALA A 1 381 ? 8.027 -21.351 -20.757 1.00 93.38 381 ALA A CA 1
ATOM 2980 C C . ALA A 1 381 ? 8.522 -20.057 -20.108 1.00 93.38 381 ALA A C 1
ATOM 2982 O O . ALA A 1 381 ? 9.623 -19.982 -19.562 1.00 93.38 381 ALA A O 1
ATOM 2983 N N . TYR A 1 382 ? 7.669 -19.040 -20.121 1.00 94.56 382 TYR A N 1
ATOM 2984 C CA . TYR A 1 382 ? 7.894 -17.794 -19.404 1.00 94.56 382 TYR A CA 1
ATOM 2985 C C . TYR A 1 382 ? 7.383 -17.930 -17.968 1.00 94.56 382 TYR A C 1
ATOM 2987 O O . TYR A 1 382 ? 6.202 -18.209 -17.736 1.00 94.56 382 TYR A O 1
ATOM 2995 N N . ARG A 1 383 ? 8.273 -17.736 -16.991 1.00 93.88 383 ARG A N 1
ATOM 2996 C CA . ARG A 1 383 ? 7.971 -17.904 -15.563 1.00 93.88 383 ARG A CA 1
ATOM 2997 C C . ARG A 1 383 ? 7.932 -16.566 -14.827 1.00 93.88 383 ARG A C 1
ATOM 2999 O O . ARG A 1 383 ? 8.732 -15.693 -15.163 1.00 93.88 383 ARG A O 1
ATOM 3006 N N . PRO A 1 384 ? 7.050 -16.422 -13.822 1.00 94.25 384 PRO A N 1
ATOM 3007 C CA . PRO A 1 384 ? 7.002 -15.258 -12.946 1.00 94.25 384 PRO A CA 1
ATOM 3008 C C . PRO A 1 384 ? 8.384 -14.880 -12.418 1.00 94.25 384 PRO A C 1
ATOM 3010 O O . PRO A 1 384 ? 9.124 -15.747 -11.951 1.00 94.25 384 PRO A O 1
ATOM 3013 N N . CYS A 1 385 ? 8.722 -13.596 -12.500 1.00 92.31 385 CYS A N 1
ATOM 3014 C CA . CYS A 1 385 ? 9.992 -13.069 -12.012 1.00 92.31 385 CYS A CA 1
ATOM 3015 C C . CYS A 1 385 ? 9.822 -11.876 -11.066 1.00 92.31 385 CYS A C 1
ATOM 3017 O O . CYS A 1 385 ? 10.627 -11.720 -10.152 1.00 92.31 385 CYS A O 1
ATOM 3019 N N . GLY A 1 386 ? 8.809 -11.035 -11.274 1.00 93.25 386 GLY A N 1
ATOM 3020 C CA . GLY A 1 386 ? 8.525 -9.916 -10.384 1.00 93.25 386 GLY A CA 1
ATOM 3021 C C . GLY A 1 386 ? 7.326 -9.087 -10.827 1.00 93.25 386 GLY A C 1
ATOM 3022 O O . GLY A 1 386 ? 6.777 -9.283 -11.909 1.00 93.25 386 GLY A O 1
ATOM 3023 N N . LEU A 1 387 ? 6.907 -8.162 -9.972 1.00 95.12 387 LEU A N 1
ATOM 3024 C CA . LEU A 1 387 ? 5.857 -7.196 -10.273 1.00 95.12 387 LEU A CA 1
ATOM 3025 C C . LEU A 1 387 ? 6.461 -5.794 -10.349 1.00 95.12 387 LEU A C 1
ATOM 3027 O O . LEU A 1 387 ? 6.875 -5.243 -9.330 1.00 95.12 387 LEU A O 1
ATOM 3031 N N . ASP A 1 388 ? 6.489 -5.217 -11.543 1.00 95.69 388 ASP A N 1
ATOM 3032 C CA . ASP A 1 388 ? 7.001 -3.868 -11.771 1.00 95.69 388 ASP A CA 1
ATOM 3033 C C . ASP A 1 388 ? 5.884 -2.858 -11.548 1.00 95.69 388 ASP A C 1
ATOM 3035 O O . ASP A 1 388 ? 4.921 -2.834 -12.308 1.00 95.69 388 ASP A O 1
ATOM 3039 N N . VAL A 1 389 ? 6.012 -2.001 -10.538 1.00 94.56 389 VAL A N 1
ATOM 3040 C CA . VAL A 1 389 ? 5.076 -0.897 -10.288 1.00 94.56 389 VAL A CA 1
ATOM 3041 C C . VAL A 1 389 ? 5.714 0.412 -10.723 1.00 94.56 389 VAL A C 1
ATOM 3043 O O . VAL A 1 389 ? 6.825 0.743 -10.297 1.00 94.56 389 VAL A O 1
ATOM 3046 N N . LEU A 1 390 ? 5.015 1.162 -11.579 1.00 94.19 390 LEU A N 1
ATOM 3047 C CA . LEU A 1 390 ? 5.514 2.414 -12.133 1.00 94.19 390 LEU A CA 1
ATOM 3048 C C . LEU A 1 390 ? 4.925 3.630 -11.422 1.00 94.19 390 LEU A C 1
ATOM 3050 O O . LEU A 1 390 ? 3.712 3.768 -11.248 1.00 94.19 390 LEU A O 1
ATOM 3054 N N . THR A 1 391 ? 5.805 4.570 -11.098 1.00 90.62 391 THR A N 1
ATOM 3055 C CA . THR A 1 391 ? 5.449 5.932 -10.701 1.00 90.62 391 THR A CA 1
ATOM 3056 C C . THR A 1 391 ? 5.653 6.843 -11.905 1.00 90.62 391 THR A C 1
ATOM 3058 O O . THR A 1 391 ? 6.764 6.978 -12.417 1.00 90.62 391 THR A O 1
ATOM 3061 N N . LEU A 1 392 ? 4.584 7.484 -12.359 1.00 90.94 392 LEU A N 1
ATOM 3062 C CA . LEU A 1 392 ? 4.566 8.404 -13.487 1.00 90.94 392 LEU A CA 1
ATOM 3063 C C . LEU A 1 392 ? 4.686 9.860 -13.022 1.00 90.94 392 LEU A C 1
ATOM 3065 O O . LEU A 1 392 ? 4.196 10.250 -11.958 1.00 90.94 392 LEU A O 1
ATOM 3069 N N . ARG A 1 393 ? 5.311 10.674 -13.870 1.00 86.88 393 ARG A N 1
ATOM 3070 C CA . ARG A 1 393 ? 5.253 12.139 -13.882 1.00 86.88 393 ARG A CA 1
ATOM 3071 C C . ARG A 1 393 ? 4.769 12.587 -15.264 1.00 86.88 393 ARG A C 1
ATOM 3073 O O . ARG A 1 393 ? 4.706 11.796 -16.203 1.00 86.88 393 ARG A O 1
ATOM 3080 N N . ARG A 1 394 ? 4.432 13.873 -15.404 1.00 78.38 394 ARG A N 1
ATOM 3081 C CA . ARG A 1 394 ? 3.930 14.449 -16.667 1.00 78.38 394 ARG A CA 1
ATOM 3082 C C . ARG A 1 394 ? 4.854 14.180 -17.866 1.00 78.38 394 ARG A C 1
ATOM 3084 O O . ARG A 1 394 ? 4.381 14.107 -18.995 1.00 78.38 394 ARG A O 1
ATOM 3091 N N . ASP A 1 395 ? 6.152 14.086 -17.618 1.00 84.75 395 ASP A N 1
ATOM 3092 C CA . ASP A 1 395 ? 7.233 13.987 -18.594 1.00 84.75 395 ASP A CA 1
ATOM 3093 C C . ASP A 1 395 ? 7.792 12.565 -18.783 1.00 84.75 395 ASP A C 1
ATOM 3095 O O . ASP A 1 395 ? 8.641 12.371 -19.650 1.00 84.75 395 ASP A O 1
ATOM 3099 N N . GLY A 1 396 ? 7.310 11.565 -18.035 1.00 91.00 396 GLY A N 1
ATOM 3100 C CA . GLY A 1 396 ? 7.741 10.175 -18.196 1.00 91.00 396 GLY A CA 1
ATOM 3101 C C . GLY A 1 396 ? 7.625 9.329 -16.929 1.00 91.00 396 GLY A C 1
ATOM 3102 O O . GLY A 1 396 ? 6.937 9.676 -15.970 1.00 91.00 396 GLY A O 1
ATOM 3103 N N . ILE A 1 397 ? 8.317 8.194 -16.930 1.00 95.12 397 ILE A N 1
ATOM 3104 C CA . ILE A 1 397 ? 8.401 7.272 -15.795 1.00 95.12 397 ILE A CA 1
ATOM 3105 C C . ILE A 1 397 ? 9.454 7.790 -14.811 1.00 95.12 397 ILE A C 1
ATOM 3107 O O . ILE A 1 397 ? 10.625 7.938 -15.160 1.00 95.12 397 ILE A O 1
ATOM 3111 N N . ALA A 1 398 ? 9.039 8.054 -13.577 1.00 92.44 398 ALA A N 1
ATOM 3112 C CA . ALA A 1 398 ? 9.886 8.577 -12.511 1.00 92.44 398 ALA A CA 1
ATOM 3113 C C . ALA A 1 398 ? 10.474 7.508 -11.599 1.00 92.44 398 ALA A C 1
ATOM 3115 O O . ALA A 1 398 ? 11.579 7.672 -11.089 1.00 92.44 398 ALA A O 1
ATOM 3116 N N . GLU A 1 399 ? 9.754 6.416 -11.382 1.00 92.50 399 GLU A N 1
ATOM 3117 C CA . GLU A 1 399 ? 10.259 5.312 -10.580 1.00 92.50 399 GLU A CA 1
ATOM 3118 C C . GLU A 1 399 ? 9.707 3.991 -11.093 1.00 92.50 399 GLU A C 1
ATOM 3120 O O . GLU A 1 399 ? 8.553 3.917 -11.514 1.00 92.50 399 GLU A O 1
ATOM 3125 N N . VAL A 1 400 ? 10.548 2.965 -11.046 1.00 94.81 400 VAL A N 1
ATOM 3126 C CA . VAL A 1 400 ? 10.165 1.569 -11.230 1.00 94.81 400 VAL A CA 1
ATOM 3127 C C . VAL A 1 400 ? 10.586 0.814 -9.976 1.00 94.81 400 VAL A C 1
ATOM 3129 O O . VAL A 1 400 ? 11.760 0.821 -9.592 1.00 94.81 400 VAL A O 1
ATOM 3132 N N . VAL A 1 401 ? 9.622 0.172 -9.325 1.00 92.38 401 VAL A N 1
ATOM 3133 C CA . VAL A 1 401 ? 9.877 -0.744 -8.212 1.00 92.38 401 VAL A CA 1
ATOM 3134 C C . VAL A 1 401 ? 9.498 -2.143 -8.668 1.00 92.38 401 VAL A C 1
ATOM 3136 O O . VAL A 1 401 ? 8.323 -2.413 -8.895 1.00 92.38 401 VAL A O 1
ATOM 3139 N N . SER A 1 402 ? 10.494 -3.010 -8.829 1.00 93.31 402 SER A N 1
ATOM 3140 C CA . SER A 1 402 ? 10.313 -4.400 -9.246 1.00 93.31 402 SER A CA 1
ATOM 3141 C C . SER A 1 402 ? 10.275 -5.307 -8.018 1.00 93.31 402 SER A C 1
ATOM 3143 O O . SER A 1 402 ? 11.308 -5.630 -7.432 1.00 93.31 402 SER A O 1
ATOM 3145 N N . PHE A 1 403 ? 9.078 -5.681 -7.572 1.00 91.12 403 PHE A N 1
ATOM 3146 C CA . PHE A 1 403 ? 8.899 -6.570 -6.426 1.00 91.12 403 PHE A CA 1
ATOM 3147 C C . PHE A 1 403 ? 9.139 -8.018 -6.852 1.00 91.12 403 PHE A C 1
ATOM 3149 O O . PHE A 1 403 ? 8.269 -8.644 -7.459 1.00 91.12 403 PHE A O 1
ATOM 3156 N N . LEU A 1 404 ? 10.317 -8.555 -6.532 1.00 88.62 404 LEU A N 1
ATOM 3157 C CA . LEU A 1 404 ? 10.749 -9.884 -6.986 1.00 88.62 404 LEU A CA 1
ATOM 3158 C C . LEU A 1 404 ? 9.985 -11.036 -6.313 1.00 88.62 404 LEU A C 1
ATOM 3160 O O . LEU A 1 404 ? 9.946 -12.147 -6.831 1.00 88.62 404 LEU A O 1
ATOM 3164 N N . GLU A 1 405 ? 9.377 -10.768 -5.157 1.00 86.69 405 GLU A N 1
ATOM 3165 C CA . GLU A 1 405 ? 8.657 -11.750 -4.335 1.00 86.69 405 GLU A CA 1
ATOM 3166 C C . GLU A 1 405 ? 7.131 -11.539 -4.368 1.00 86.69 405 GLU A C 1
ATOM 3168 O O . GLU A 1 405 ? 6.412 -12.030 -3.502 1.00 86.69 405 GLU A O 1
ATOM 3173 N N . ALA A 1 406 ? 6.620 -10.785 -5.346 1.00 87.69 406 ALA A N 1
ATOM 3174 C CA . ALA A 1 406 ? 5.194 -10.489 -5.445 1.00 87.69 406 ALA A CA 1
ATOM 3175 C C . ALA A 1 406 ? 4.337 -11.746 -5.697 1.00 87.69 406 ALA A C 1
ATOM 3177 O O . ALA A 1 406 ? 4.673 -12.593 -6.528 1.00 87.69 406 ALA A O 1
ATOM 3178 N N . ASP A 1 407 ? 3.177 -11.821 -5.039 1.00 88.12 407 ASP A N 1
ATOM 3179 C CA . ASP A 1 407 ? 2.192 -12.883 -5.257 1.00 88.12 407 ASP A CA 1
ATOM 3180 C C . ASP A 1 407 ? 1.374 -12.623 -6.530 1.00 88.12 407 ASP A C 1
ATOM 3182 O O . ASP A 1 407 ? 0.403 -11.868 -6.537 1.00 88.12 407 ASP A O 1
ATOM 3186 N N . PHE A 1 408 ? 1.748 -13.279 -7.627 1.00 91.75 408 PHE A N 1
ATOM 3187 C CA . PHE A 1 408 ? 1.075 -13.119 -8.917 1.00 91.75 408 PHE A CA 1
ATOM 3188 C C . PHE A 1 408 ? -0.411 -13.500 -8.870 1.00 91.75 408 PHE A C 1
ATOM 3190 O O . PHE A 1 408 ? -1.222 -12.846 -9.527 1.00 91.75 408 PHE A O 1
ATOM 3197 N N . ALA A 1 409 ? -0.793 -14.502 -8.073 1.00 89.12 409 ALA A N 1
ATOM 3198 C CA . ALA A 1 409 ? 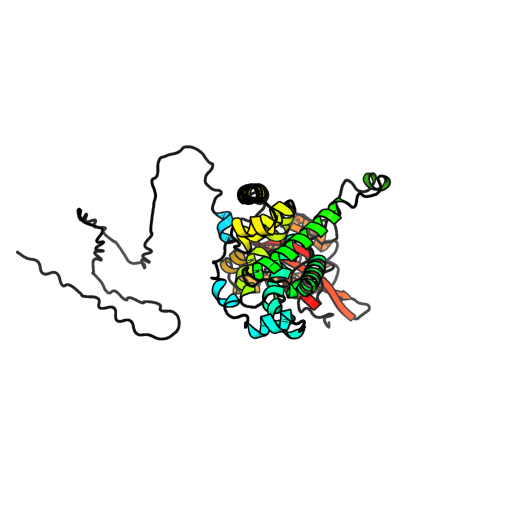-2.187 -14.930 -7.994 1.00 89.12 409 ALA A CA 1
ATOM 3199 C C . ALA A 1 409 ? -3.072 -13.826 -7.397 1.00 89.12 409 ALA A C 1
ATOM 3201 O O . ALA A 1 409 ? -4.174 -13.590 -7.891 1.00 89.12 409 ALA A O 1
ATOM 3202 N N . ALA A 1 410 ? -2.564 -13.094 -6.400 1.00 85.69 410 ALA A N 1
ATOM 3203 C CA . ALA A 1 410 ? -3.257 -11.953 -5.800 1.00 85.69 410 ALA A CA 1
ATOM 3204 C C . ALA A 1 410 ? -3.452 -10.767 -6.769 1.00 85.69 410 ALA A C 1
ATOM 3206 O O . ALA A 1 410 ? -4.339 -9.939 -6.559 1.00 85.69 410 ALA A O 1
ATOM 3207 N N . HIS A 1 411 ? -2.651 -10.687 -7.834 1.00 88.00 411 HIS A N 1
ATOM 3208 C CA . HIS A 1 411 ? -2.731 -9.650 -8.871 1.00 88.00 411 HIS A CA 1
ATOM 3209 C C . HIS A 1 411 ? -3.416 -10.132 -10.164 1.00 88.00 411 HIS A C 1
ATOM 3211 O O . HIS A 1 411 ? -3.294 -9.480 -11.203 1.00 88.00 411 HIS A O 1
ATOM 3217 N N . GLY A 1 412 ? -4.105 -11.282 -10.124 1.00 88.38 412 GLY A N 1
ATOM 3218 C CA . GLY A 1 412 ? -4.809 -11.847 -11.282 1.00 88.38 412 GLY A CA 1
ATOM 3219 C C . GLY A 1 412 ? -3.879 -12.303 -12.412 1.00 88.38 412 GLY A C 1
ATOM 3220 O O . GLY A 1 412 ? -4.312 -12.458 -13.555 1.00 88.38 412 GLY A O 1
ATOM 3221 N N . LEU A 1 413 ? -2.593 -12.499 -12.114 1.00 93.00 413 LEU A N 1
ATOM 3222 C CA . LEU A 1 413 ? -1.566 -12.839 -13.090 1.00 93.00 413 LEU A CA 1
ATOM 3223 C C . LEU A 1 413 ? -1.418 -14.365 -13.223 1.00 93.00 413 LEU A C 1
ATOM 3225 O O . LEU A 1 413 ? -1.435 -15.085 -12.220 1.00 93.00 413 LEU A O 1
ATOM 3229 N N . PRO A 1 414 ? -1.247 -14.898 -14.448 1.00 93.44 414 PRO A N 1
ATOM 3230 C CA . PRO A 1 414 ? -1.092 -16.333 -14.653 1.00 93.44 414 PRO A CA 1
ATOM 3231 C C . PRO A 1 414 ? 0.209 -16.873 -14.028 1.00 93.44 414 PRO A C 1
ATOM 3233 O O . PRO A 1 414 ? 1.220 -16.166 -13.999 1.00 93.44 414 PRO A O 1
ATOM 3236 N N . PRO A 1 415 ? 0.240 -18.147 -13.592 1.00 92.06 415 PRO A N 1
ATOM 3237 C CA . PRO A 1 415 ? 1.422 -18.758 -12.970 1.00 92.06 415 PRO A CA 1
ATOM 3238 C C . PRO A 1 415 ? 2.564 -19.039 -13.962 1.00 92.06 415 PRO A C 1
ATOM 3240 O O . PRO A 1 415 ? 3.687 -19.320 -13.551 1.00 92.06 415 PRO A O 1
ATOM 3243 N N . SER A 1 416 ? 2.284 -18.986 -15.265 1.00 92.38 416 SER A N 1
ATOM 3244 C CA . SER A 1 416 ? 3.250 -19.105 -16.359 1.00 92.38 416 SER A CA 1
ATOM 3245 C C . SER A 1 416 ? 2.620 -18.618 -17.660 1.00 92.38 416 SER A C 1
ATOM 3247 O O . SER A 1 416 ? 1.397 -18.688 -17.807 1.00 92.38 416 SER A O 1
ATOM 3249 N N . LEU A 1 417 ? 3.442 -18.218 -18.627 1.00 91.56 417 LEU A N 1
ATOM 3250 C CA . LEU A 1 417 ? 3.000 -17.927 -19.989 1.00 91.56 417 LEU A CA 1
ATOM 3251 C C . LEU A 1 417 ? 3.632 -18.917 -20.980 1.00 91.56 417 LEU A C 1
ATOM 3253 O O . LEU A 1 417 ? 4.802 -19.285 -20.818 1.00 91.56 417 LEU A O 1
ATOM 3257 N N . PRO A 1 418 ? 2.877 -19.361 -22.000 1.00 85.25 418 PRO A N 1
ATOM 3258 C CA . PRO A 1 418 ? 3.449 -20.123 -23.102 1.00 85.25 418 PRO A CA 1
ATOM 3259 C C . PRO A 1 418 ? 4.403 -19.245 -23.928 1.00 85.25 418 PRO A C 1
ATOM 3261 O O . PRO A 1 418 ? 4.379 -18.017 -23.816 1.00 85.25 418 PRO A O 1
ATOM 3264 N N . ASN A 1 419 ? 5.246 -19.897 -24.733 1.00 75.75 419 ASN A N 1
ATOM 3265 C CA . ASN A 1 419 ? 6.162 -19.242 -25.674 1.00 75.75 419 ASN A CA 1
ATOM 3266 C C . ASN A 1 419 ? 5.431 -18.354 -26.695 1.00 75.75 419 ASN A C 1
ATOM 3268 O O . ASN A 1 419 ? 4.433 -18.858 -27.266 1.00 75.75 419 ASN A O 1
#

Radius of gyration: 27.96 Å; Cα contacts (8 Å, |Δi|>4): 483; chains: 1; bounding box: 68×86×57 Å

Sequence (419 aa):
MELNENHSVVTILAVRRPDPVYARAQIDDKVAIGLHIRSGPGRIEHHDWPVHHPTDILIGVPLHTTTYRPVRSAHQIVDYSWRVLGGAMCDDRSVVASIDSALLSAAQAGDSDAFAAVVDPFQGELHAYCYRMLGSVHDADDAVQETLVRAWRAFDRFEPRGSMRAWLYRIATNRCLSILNGRGRRELPADLERIAGGDTKISWLEPYTDERLGPEQRTVARESIELSFVAAVQRLTGRQRAVLLLREVLGFTAREVADQLDTTVAAVNSALQRARAVLDPGLPTATQQATMRQMGDTAVRDLARRYAQAWEAADVDTIVSMLVEDARYSMPPVPTWFTGRKAICDFLLSGPLTCGWRFVATEANSQLAFGTYRWDSDHAAYRPCGLDVLTLRRDGIAEVVSFLEADFAAHGLPPSLPN

InterPro domains:
  IPR007627 RNA polymerase sigma-70 region 2 [PF04542] (120-185)
  IPR013249 RNA polymerase sigma factor 70, region 4 type 2 [PF08281] (229-277)
  IPR013324 RNA polymerase sigma factor, region 3/4-like [SSF88659] (197-280)
  IPR013325 RNA polymerase sigma factor, region 2 [SSF88946] (101-192)
  IPR014284 RNA polymerase sigma-70-like domain [TIGR02937] (113-279)
  IPR014305 RNA polymerase sigma-G type, actinobacteria [TIGR02960] (111-413)
  IPR032710 NTF2-like domain superfamily [SSF54427] (298-403)
  IPR036388 Winged helix-like DNA-binding domain superfamily [G3DSA:1.10.10.10] (210-283)
  IPR037401 SnoaL-like domain [PF12680] (304-398)
  IPR039425 RNA polymerase sigma-70-like [PTHR43133] (99-280)

Organism: Salinispora arenicola (NCBI:txid168697)

Solvent-accessible surface area (backbone atoms only — not comparable to full-atom values): 25440 Å² total; per-residue (Å²): 131,86,78,92,75,87,80,80,78,82,80,85,81,87,81,92,82,84,82,87,87,79,88,83,82,85,82,77,90,87,79,86,86,81,83,87,82,88,73,78,98,72,85,91,84,89,84,88,80,92,83,85,84,93,72,93,81,84,88,81,88,88,86,85,88,85,84,92,74,95,72,95,70,99,78,78,84,77,82,66,68,69,59,66,69,49,58,75,85,70,74,64,68,68,77,67,69,67,72,47,68,67,44,55,50,40,25,41,74,66,36,65,68,37,39,47,66,70,46,53,85,46,47,35,60,49,32,55,48,35,22,56,71,66,42,27,55,67,62,7,53,54,44,42,52,54,30,52,56,52,45,63,79,45,39,69,72,61,63,86,89,53,57,67,66,60,54,51,51,32,48,36,49,54,47,48,45,50,54,56,56,52,62,76,67,62,73,72,66,77,86,54,58,82,78,44,75,90,64,73,80,80,77,61,70,52,86,42,46,58,80,64,36,53,80,77,50,42,73,67,45,35,70,70,47,20,62,66,50,36,56,43,45,63,77,40,56,66,68,28,36,51,45,40,45,41,43,53,71,66,62,44,50,58,61,58,51,10,65,55,66,73,54,46,48,66,57,43,54,54,34,34,54,51,37,48,67,67,34,65,86,61,59,71,94,62,51,59,59,58,47,49,63,73,63,28,72,66,53,51,52,52,49,53,52,50,51,39,51,22,55,52,66,55,35,60,66,60,51,45,70,45,36,27,73,78,15,36,40,37,38,42,88,51,93,58,72,32,64,22,45,66,49,44,49,56,48,38,67,74,46,68,56,75,56,55,46,47,62,44,82,45,57,34,24,64,27,59,21,26,45,34,20,36,61,36,82,92,75,65,28,26,34,74,52,27,35,37,37,47,41,66,51,100,82,27,36,40,32,39,43,29,30,50,79,57,64,44,69,74,52,80,41,73,86,56,43,80,120

Secondary structure (DSSP, 8-state):
-----------------SSPPPP-----S----------SSS----------S------PPP-----------S--S-TTSTTTSS-----TTTTGGG--HHHHHHHHTT-HHHHHHHHHHHHHHHHHHHHHHHS-HHHHHHHHHHHHHHHHTTGGG--TTS-HHHHHHHHHHHHHHHHHHHHHT-PPPGGGTTTS-S-----PPPP--GGGS-HHHHHHHGGGTSHHHHHHHHTS-HHHHHHHIIIIIS---HHHHHHHTTS-HHHHHHHHHHHHHHHTTTS-SS-HHHHHHHH-HHHHHHHHHHHHHHHHTT-HHHHHHTEEEEEEEEETTEEEEEESHHHHHHHHHHTGGGS-EEEEEEEETTEEEEEEEEEETTTTEEEEEEEEEEEEETTEEEEEEEETT--TGGGT--S-B--

Nearest PDB structures (foldseek):
  7qh5-assembly1_A  TM=8.582E-01  e=8.930E-22  Streptomyces tsukubensis NRRL18488
  7qh5-assembly2_B  TM=8.477E-01  e=1.331E-21  Streptomyces tsukubensis NRRL18488
  5wuq-assembly1_A  TM=8.431E-01  e=1.265E-08  Bacillus subtilis subsp. subtilis str. 168
  5wur-assembly1_A  TM=8.444E-01  e=3.264E-08  Bacillus subtilis subsp. subtilis str. 168
  5wur-assembly2_B  TM=8.628E-01  e=1.081E-07  Bacillus subtilis subsp. subtilis str. 168

Mean predicted aligned error: 15.45 Å